Protein AF-A0A179FJU8-F1 (afdb_monomer_lite)

Radius of gyration: 28.32 Å; chains: 1; bounding box: 68×40×80 Å

pLDDT: mean 87.4, std 10.1, range [39.53, 98.56]

Sequence (411 aa):
MISSIITQPQPGDTLTSDTSFNVSVQTTHLAAGNFVNPTTSYYTAPQDLDSNGDIIGHCHVTIQDIGSLQATTPPDPTKFAFFKGIDDAGNGRGLLQAVVQGGLPPGVYRTANKAETAGDFLEWLGTAAAATLIVYSDGSQLPNGAVGFGFAVHRDKQSLVQGSGRLGPSEVFDAEATGAIEGLRAALRLGDTRSAVVVCTDNLAVASCLRGNPADSSQDKFTKFQELATSHGNVQVHWIPGHTNIPGNEEADGLAKAGCLQPEPPEAMPSLAHLRRLARQQSRDAFKAWWSTEAPGPYKTLNLEATTSCPPELALPRATLHSLLAARSRHGDFADYHERFNHDDARLDCSCGRRKAPEHPFYCRKVPPRLRMRLAPSPAEAIHHAVGKGFKAFVEMTSESSFFQRICPRH

Foldseek 3Di:
DKDKDWPPPDPPDDDDAQDKDKTKMAMDLEQAQADDDLLAGPFQDDFDADPVRRTYYWWKKFKDFQQDPPRPDDPDLLDTQDIDIQNHSDPVRRITMDMPHRHHHDGDMDMDIQLVLQVVVVVVLVVPDQLAKEKAKFKHADNVQWIKIWIFIDGPNDTDDIAMATADREDRLLRRLVRQQVSLVVVVVVDDLPHAYEYEYQRSVSLVLLVPVPDPWNNVSSVSSVVSCVVSVRYHYHHHHPPNPPPRNVNRVVRNVVNSVDDYDPPRDHIPSSVVVVVVVVVQVVQQVCCVPPPPPLQVLLPAGRDPDDDPLVPDDPVLSVLLVCLSVVQDLFLVNCVVVVPPPHDQDWPQGDGGGSLCLLVRPLQDPVLHDDCPPHVSNSSSPCSHVVVVSVSSSCVVSVCCNPGGDGD

Secondary structure (DSSP, 8-state):
--EEEEEESPTT----TTS-EEEEEEEESEE------TTTTTTSS---B-TTSPEE--EEEEEEE-S-TT--SPP-TT--SEEEEE-S-TTSSSEEEEEETT---SS-EEEE-HHHHHHHHHHHHHHS-TT-EEEEEEEEE-TT--EEEEEEEEETTEEEEEEEEE-SS--HHHHHHHHHHHHHHHHHHHS-TT--EEEEES-HHHHHHHTT---STTHHHHHHHHHHHHHHS-EEEEE--TTS--HHHHHHHHHHHHHHTSPPPTTPPPPHHHHHHHHHHHHHHHHHHHHHHH--HHHHTTTPPP-SS--GGGGS-HHHHHHHHHHHHS-SS-HHHHHHTT-TT---B-TTSSB--TTHHHH-TTS-GGGPPP--S-HHHHHHHHHTTTHHHHHHHHHHTTIIIIIS---

Organism: Purpureocillium lilacinum (NCBI:txid33203)

InterPro domains:
  IPR002156 Ribonuclease H domain [PF00075] (133-260)
  IPR002156 Ribonuclease H domain [PS50879] (129-261)
  IPR012337 Ribonuclease H-like superfamily [SSF53098] (132-265)
  IPR036397 Ribonuclease H superfamily [G3DSA:3.30.420.10] (126-259)
  IPR053216 Appressorial penetration-associated [PTHR34587] (1-113)

Structure (mmCIF, N/CA/C/O backbone):
data_AF-A0A179FJU8-F1
#
_entry.id   AF-A0A179FJU8-F1
#
loop_
_atom_site.group_PDB
_atom_site.id
_atom_site.type_symbol
_atom_site.label_atom_id
_atom_site.label_alt_id
_atom_site.label_comp_id
_atom_site.label_asym_id
_atom_site.label_entity_id
_atom_site.label_seq_id
_atom_site.pdbx_PDB_ins_code
_atom_site.Cartn_x
_atom_site.Cartn_y
_atom_site.Cartn_z
_atom_site.occupancy
_atom_site.B_iso_or_equiv
_atom_site.auth_seq_id
_atom_site.auth_comp_id
_atom_site.auth_asym_id
_atom_site.auth_atom_id
_atom_site.pdbx_PDB_model_num
ATOM 1 N N . MET A 1 1 ? -5.543 19.114 4.683 1.00 58.84 1 MET A N 1
ATOM 2 C CA . MET A 1 1 ? -6.628 18.132 4.907 1.00 58.84 1 MET A CA 1
ATOM 3 C C . MET A 1 1 ? -7.227 17.816 3.549 1.00 58.84 1 MET A C 1
ATOM 5 O O . MET A 1 1 ? -7.469 18.758 2.803 1.00 58.84 1 MET A O 1
ATOM 9 N N . ILE A 1 2 ? -7.389 16.536 3.208 1.00 74.12 2 ILE A N 1
ATOM 10 C CA . ILE A 1 2 ? -7.935 16.122 1.907 1.00 74.12 2 ILE A CA 1
ATOM 11 C C . ILE A 1 2 ? -9.446 16.355 1.890 1.00 74.12 2 ILE A C 1
ATOM 13 O O . ILE A 1 2 ? -10.126 16.072 2.875 1.00 74.12 2 ILE A O 1
ATOM 17 N N . SER A 1 3 ? -9.963 16.835 0.761 1.00 77.88 3 SER A N 1
ATOM 18 C CA . SER A 1 3 ? -11.394 16.820 0.453 1.00 77.88 3 SER A CA 1
ATOM 19 C C . SER A 1 3 ? -11.625 15.995 -0.807 1.00 77.88 3 SER A C 1
ATOM 21 O O . SER A 1 3 ? -10.788 15.999 -1.714 1.00 77.88 3 SER A O 1
ATOM 23 N N . SER A 1 4 ? -12.737 15.265 -0.865 1.00 85.00 4 SER A N 1
ATOM 24 C CA . SER A 1 4 ? -13.075 14.419 -2.006 1.00 85.00 4 SER A CA 1
ATOM 25 C C . SER A 1 4 ? -14.575 14.348 -2.253 1.00 85.00 4 SER A C 1
ATOM 27 O O . SER A 1 4 ? -15.358 14.361 -1.307 1.00 85.00 4 SER A O 1
ATOM 29 N N . ILE A 1 5 ? -14.961 14.212 -3.521 1.00 87.50 5 ILE A N 1
ATOM 30 C CA . ILE A 1 5 ? -16.343 13.995 -3.952 1.00 87.50 5 ILE A CA 1
ATOM 31 C C . ILE A 1 5 ? -16.386 12.993 -5.106 1.00 87.50 5 ILE A C 1
ATOM 33 O O . ILE A 1 5 ? -15.570 13.061 -6.028 1.00 87.50 5 ILE A O 1
ATOM 37 N N . ILE A 1 6 ? -17.336 12.060 -5.072 1.00 88.88 6 ILE A N 1
ATOM 38 C CA . ILE A 1 6 ? -17.594 11.160 -6.200 1.00 88.88 6 ILE A CA 1
ATOM 39 C C . ILE A 1 6 ? -18.356 11.947 -7.271 1.00 88.88 6 ILE A C 1
ATOM 41 O O . ILE A 1 6 ? -19.427 12.496 -7.021 1.00 88.88 6 ILE A O 1
ATOM 45 N N . THR A 1 7 ? -17.786 12.041 -8.470 1.00 91.25 7 THR A N 1
ATOM 46 C CA . THR A 1 7 ? -18.384 12.750 -9.611 1.00 91.25 7 THR A CA 1
ATOM 47 C C . THR A 1 7 ? -19.093 11.812 -10.581 1.00 91.25 7 THR A C 1
ATOM 49 O O . THR A 1 7 ? -19.904 12.269 -11.385 1.00 91.25 7 THR A O 1
ATOM 52 N N . GLN A 1 8 ? -18.823 10.510 -10.503 1.00 91.56 8 GLN A N 1
ATOM 53 C CA . GLN A 1 8 ? -19.524 9.488 -11.270 1.00 91.56 8 GLN A CA 1
ATOM 54 C C . GLN A 1 8 ? -19.434 8.140 -10.541 1.00 91.56 8 GLN A C 1
ATOM 56 O O . GLN A 1 8 ? -18.341 7.814 -10.081 1.00 91.56 8 GLN A O 1
ATOM 61 N N . PRO A 1 9 ? -20.510 7.338 -10.472 1.00 91.00 9 PRO A N 1
ATOM 62 C CA . PRO A 1 9 ? -21.894 7.723 -10.771 1.00 91.00 9 PRO A CA 1
ATOM 63 C C . PRO A 1 9 ? -22.412 8.813 -9.814 1.00 91.00 9 PRO A C 1
ATOM 65 O O . PRO A 1 9 ? -21.905 8.956 -8.702 1.00 91.00 9 PRO A O 1
ATOM 68 N N . GLN A 1 10 ? -23.390 9.604 -10.258 1.00 88.25 10 GLN A N 1
ATOM 69 C CA . GLN A 1 10 ? -24.097 10.572 -9.418 1.00 88.25 10 GLN A CA 1
ATOM 70 C C . GLN A 1 10 ? -25.205 9.887 -8.599 1.00 88.25 10 GLN A C 1
ATOM 72 O O . GLN A 1 10 ? -25.717 8.835 -8.998 1.00 88.25 10 GLN A O 1
ATOM 77 N N . PRO A 1 11 ? -25.614 10.466 -7.455 1.00 85.69 11 PRO A N 1
ATOM 78 C CA . PRO A 1 11 ? -26.740 9.949 -6.686 1.00 85.69 11 PRO A CA 1
ATOM 79 C C . PRO A 1 11 ? -28.010 9.836 -7.542 1.00 85.69 11 PRO A C 1
ATOM 81 O O . PRO A 1 11 ? -28.455 10.811 -8.142 1.00 85.69 11 PRO A O 1
ATOM 84 N N . GLY A 1 12 ? -28.608 8.643 -7.569 1.00 83.94 12 GLY A N 1
ATOM 85 C CA . GLY A 1 12 ? -29.818 8.356 -8.348 1.00 83.94 12 GLY A CA 1
ATOM 86 C C . GLY A 1 12 ? -29.572 7.896 -9.789 1.00 83.94 12 GLY A C 1
ATOM 87 O O . GLY A 1 12 ? -30.535 7.539 -10.469 1.00 83.94 12 GLY A O 1
ATOM 88 N N . ASP A 1 13 ? -28.318 7.845 -10.248 1.00 90.00 13 ASP A N 1
ATOM 89 C CA . ASP A 1 13 ? -27.992 7.265 -11.550 1.00 90.00 13 ASP A CA 1
ATOM 90 C C . ASP A 1 13 ? -28.412 5.789 -11.613 1.00 90.00 13 ASP A C 1
ATOM 92 O O . ASP A 1 13 ? -28.169 5.001 -10.698 1.00 90.00 13 ASP A O 1
ATOM 96 N N . THR A 1 14 ? -29.020 5.402 -12.734 1.00 91.38 14 THR A N 1
ATOM 97 C CA . THR A 1 14 ? -29.329 4.002 -13.043 1.00 91.38 14 THR A CA 1
ATOM 98 C C . THR A 1 14 ? -28.300 3.476 -14.033 1.00 91.38 14 THR A C 1
ATOM 100 O O . THR A 1 14 ? -28.198 3.974 -15.154 1.00 91.38 14 THR A O 1
ATOM 103 N N . LEU A 1 15 ? -27.539 2.465 -13.621 1.00 92.12 15 LEU A N 1
ATOM 104 C CA . LEU A 1 15 ? -26.525 1.811 -14.446 1.00 92.12 15 LEU A CA 1
ATOM 105 C C . LEU A 1 15 ? -27.031 0.448 -14.927 1.00 92.12 15 LEU A C 1
ATOM 107 O O . LEU A 1 15 ? -27.792 -0.223 -14.230 1.00 92.12 15 LEU A O 1
ATOM 111 N N . THR A 1 16 ? -26.595 0.023 -16.111 1.00 94.31 16 THR A N 1
ATOM 112 C CA . THR A 1 16 ? -26.879 -1.327 -16.613 1.00 94.31 16 THR A CA 1
ATOM 113 C C . THR A 1 16 ? -26.147 -2.356 -15.753 1.00 94.31 16 THR A C 1
ATOM 115 O O . THR A 1 16 ? -24.935 -2.235 -15.558 1.00 94.31 16 THR A O 1
ATOM 118 N N . SER A 1 17 ? -26.861 -3.370 -15.253 1.00 92.75 17 SER A N 1
ATOM 119 C CA . SER A 1 17 ? -26.240 -4.444 -14.469 1.00 92.75 17 SER A CA 1
ATOM 120 C C . SER A 1 17 ? -25.204 -5.210 -15.292 1.00 92.75 17 SER A C 1
ATOM 122 O O . SER A 1 17 ? -25.250 -5.225 -16.527 1.00 92.75 17 SER A O 1
ATOM 124 N N . ASP A 1 18 ? -24.244 -5.816 -14.596 1.00 91.50 18 ASP A N 1
ATOM 125 C CA . ASP A 1 18 ? -23.219 -6.702 -15.166 1.00 91.50 18 ASP A CA 1
ATOM 126 C C . ASP A 1 18 ? -22.413 -6.061 -16.319 1.00 91.50 18 ASP A C 1
ATOM 128 O O . ASP A 1 18 ? -21.838 -6.730 -17.181 1.00 91.50 18 ASP A O 1
ATOM 132 N N . THR A 1 19 ? -22.383 -4.725 -16.346 1.00 93.44 19 THR A N 1
ATOM 133 C CA . THR A 1 19 ? -21.700 -3.914 -17.352 1.00 93.44 19 THR A CA 1
ATOM 134 C C . THR A 1 19 ? -20.656 -3.046 -16.672 1.00 93.44 19 THR A C 1
ATOM 136 O O . THR A 1 19 ? -20.950 -2.343 -15.706 1.00 93.44 19 THR A O 1
ATOM 139 N N . SER A 1 20 ? -19.423 -3.079 -17.180 1.00 93.88 20 SER A N 1
ATOM 140 C CA . SER A 1 20 ? -18.332 -2.279 -16.623 1.00 93.88 20 SER A CA 1
ATOM 141 C C . SER A 1 20 ? -18.661 -0.786 -16.634 1.00 93.88 20 SER A C 1
ATOM 143 O O . SER A 1 20 ? -19.111 -0.254 -17.649 1.00 93.88 20 SER A O 1
ATOM 145 N N . PHE A 1 21 ? -18.353 -0.098 -15.540 1.00 95.44 21 PHE A N 1
ATOM 146 C CA . PHE A 1 21 ? -18.475 1.355 -15.434 1.00 95.44 21 PHE A CA 1
ATOM 147 C C . PHE A 1 21 ? -17.312 1.945 -14.633 1.00 95.44 21 PHE A C 1
ATOM 149 O O . PHE A 1 21 ? -16.561 1.225 -13.968 1.00 95.44 21 PHE A O 1
ATOM 156 N N . ASN A 1 22 ? -17.164 3.267 -14.707 1.00 94.75 22 ASN A N 1
ATOM 157 C CA . ASN A 1 22 ? -16.143 4.000 -13.969 1.00 94.75 22 ASN A CA 1
ATOM 158 C C . ASN A 1 22 ? -16.754 4.674 -12.745 1.00 94.75 22 ASN A C 1
ATOM 160 O O . ASN A 1 22 ? -17.766 5.367 -12.857 1.00 94.75 22 ASN A O 1
ATOM 164 N N . VAL A 1 23 ? -16.071 4.543 -11.612 1.00 94.75 23 VAL A N 1
ATOM 165 C CA . VAL A 1 23 ? -16.220 5.459 -10.487 1.00 94.75 23 VAL A CA 1
ATOM 166 C C . VAL A 1 23 ? -15.173 6.556 -10.628 1.00 94.75 23 VAL A C 1
ATOM 168 O O . VAL A 1 23 ? -13.983 6.257 -10.709 1.00 94.75 23 VAL A O 1
ATOM 171 N N . SER A 1 24 ? -15.606 7.813 -10.667 1.00 94.00 24 SER A N 1
ATOM 172 C CA . SER A 1 24 ? -14.734 8.988 -10.725 1.00 94.00 24 SER A CA 1
ATOM 173 C C . SER A 1 24 ? -14.788 9.742 -9.402 1.00 94.00 24 SER A C 1
ATOM 175 O O . SER A 1 24 ? -15.872 10.024 -8.896 1.00 94.00 24 SER A O 1
ATOM 177 N N . VAL A 1 25 ? -13.626 10.098 -8.860 1.00 92.69 25 VAL A N 1
ATOM 178 C CA . VAL A 1 25 ? -13.488 10.841 -7.602 1.00 92.69 25 VAL A CA 1
ATOM 179 C C . VAL A 1 25 ? -12.661 12.091 -7.861 1.00 92.69 25 VAL A C 1
ATOM 181 O O . VAL A 1 25 ? -11.536 12.000 -8.343 1.00 92.69 25 VAL A O 1
ATOM 184 N N . GLN A 1 26 ? -13.210 13.260 -7.547 1.00 93.50 26 GLN A N 1
ATOM 1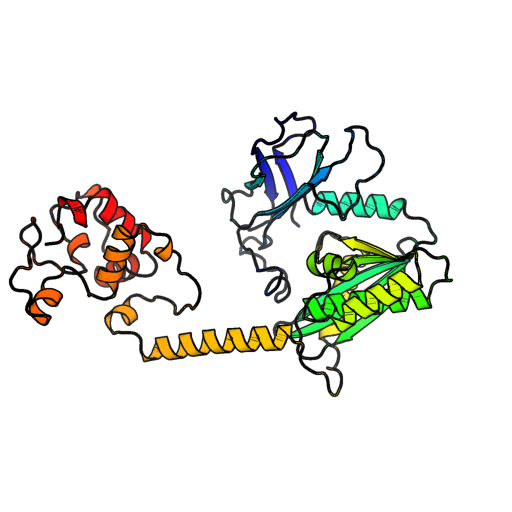85 C CA . GLN A 1 26 ? -12.475 14.519 -7.555 1.00 93.50 26 GLN A CA 1
ATOM 186 C C . GLN A 1 26 ? -11.933 14.789 -6.153 1.00 93.50 26 GLN A C 1
ATOM 188 O O . GLN A 1 26 ? -12.699 14.814 -5.193 1.00 93.50 26 GLN A O 1
ATOM 193 N N . THR A 1 27 ? -10.631 15.032 -6.041 1.00 90.94 27 THR A N 1
ATOM 194 C CA . THR A 1 27 ? -9.945 15.323 -4.778 1.00 90.94 27 THR A CA 1
ATOM 195 C C . THR A 1 27 ? -9.268 16.692 -4.799 1.00 90.94 27 THR A C 1
ATOM 197 O O . THR A 1 27 ? -8.893 17.192 -5.863 1.00 90.94 27 THR A O 1
ATOM 200 N N . THR A 1 28 ? -9.051 17.269 -3.619 1.00 88.75 28 THR A N 1
ATOM 201 C CA . THR A 1 28 ? -8.153 18.409 -3.379 1.00 88.75 28 THR A CA 1
ATOM 202 C C . THR A 1 28 ? -7.198 18.091 -2.226 1.00 88.75 28 THR A C 1
ATOM 204 O O . THR A 1 28 ? -7.522 17.286 -1.350 1.00 88.75 28 THR A O 1
ATOM 207 N N . HIS A 1 29 ? -6.011 18.706 -2.239 1.00 86.81 29 HIS A N 1
ATOM 208 C CA . HIS A 1 29 ? -4.929 18.470 -1.273 1.00 86.81 29 HIS A CA 1
ATOM 209 C C . HIS A 1 29 ? -4.392 17.030 -1.206 1.00 86.81 29 HIS A C 1
ATOM 211 O O . HIS A 1 29 ? -3.943 16.577 -0.150 1.00 86.81 29 HIS A O 1
ATOM 217 N N . LEU A 1 30 ? -4.438 16.318 -2.338 1.00 86.56 30 LEU A N 1
ATOM 218 C CA . LEU A 1 30 ? -3.912 14.964 -2.509 1.00 86.56 30 LEU A CA 1
ATOM 219 C C . LEU A 1 30 ? -2.972 14.914 -3.724 1.00 86.56 30 LEU A C 1
ATOM 221 O O . LEU A 1 30 ? -3.423 15.024 -4.866 1.00 86.56 30 LEU A O 1
ATOM 225 N N . ALA A 1 31 ? -1.688 14.671 -3.480 1.00 87.12 31 ALA A N 1
ATOM 226 C CA . ALA A 1 31 ? -0.706 14.295 -4.489 1.00 87.12 31 ALA A CA 1
ATOM 227 C C . ALA A 1 31 ? -0.802 12.777 -4.757 1.00 87.12 31 ALA A C 1
ATOM 229 O O . ALA A 1 31 ? -0.088 11.955 -4.170 1.00 87.12 31 ALA A O 1
ATOM 230 N N . ALA A 1 32 ? -1.755 12.410 -5.622 1.00 84.19 32 ALA A N 1
ATOM 231 C CA . ALA A 1 32 ? -2.091 11.027 -5.963 1.00 84.19 32 ALA A CA 1
ATOM 232 C C . ALA A 1 32 ? -1.011 10.309 -6.800 1.00 84.19 32 ALA A C 1
ATOM 234 O O . ALA A 1 32 ? -0.094 10.932 -7.335 1.00 84.19 32 ALA A O 1
ATOM 235 N N . GLY A 1 33 ? -1.147 8.989 -6.959 1.00 76.62 33 GLY A N 1
ATOM 236 C CA . GLY A 1 33 ? -0.214 8.150 -7.725 1.00 76.62 33 GLY A CA 1
ATOM 237 C C . GLY A 1 33 ? 0.931 7.565 -6.907 1.00 76.62 33 GLY A C 1
ATOM 238 O O . GLY A 1 33 ? 1.864 6.989 -7.466 1.00 76.62 33 GLY A O 1
ATOM 239 N N . ASN A 1 34 ? 0.856 7.703 -5.584 1.00 72.00 34 ASN A N 1
ATOM 240 C CA . ASN A 1 34 ? 1.829 7.166 -4.648 1.00 72.00 34 ASN A CA 1
ATOM 241 C C . ASN A 1 34 ? 1.172 6.023 -3.871 1.00 72.00 34 ASN A C 1
ATOM 243 O O . ASN A 1 34 ? 0.648 6.190 -2.766 1.00 72.00 34 ASN A O 1
ATOM 247 N N . PHE A 1 35 ? 1.156 4.849 -4.504 1.00 63.03 35 PHE A N 1
ATOM 248 C CA . PHE A 1 35 ? 0.672 3.621 -3.891 1.00 63.03 35 PHE A CA 1
ATOM 249 C C . PHE A 1 35 ? 1.821 2.873 -3.219 1.00 63.03 35 PHE A C 1
ATOM 251 O O . PHE A 1 35 ? 2.758 2.397 -3.864 1.00 63.03 35 PHE A O 1
ATOM 258 N N . VAL A 1 36 ? 1.732 2.758 -1.901 1.00 59.91 36 VAL A N 1
ATOM 259 C CA . VAL A 1 36 ? 2.593 1.892 -1.102 1.00 59.91 36 VAL A CA 1
ATOM 260 C C . VAL A 1 36 ? 1.868 0.574 -0.890 1.00 59.91 36 VAL A C 1
ATOM 262 O O . VAL A 1 36 ? 0.675 0.552 -0.604 1.00 59.91 36 VAL A O 1
ATOM 265 N N . ASN A 1 37 ? 2.577 -0.544 -1.045 1.00 51.25 37 ASN A N 1
ATOM 266 C CA . ASN A 1 37 ? 1.972 -1.855 -0.852 1.00 51.25 37 ASN A CA 1
ATOM 267 C C . ASN A 1 37 ? 1.410 -1.953 0.588 1.00 51.25 37 ASN A C 1
ATOM 269 O O . ASN A 1 37 ? 2.199 -1.861 1.537 1.00 51.25 37 ASN A O 1
ATOM 273 N N . PRO A 1 38 ? 0.089 -2.164 0.768 1.00 50.34 38 PRO A N 1
ATOM 274 C CA . PRO A 1 38 ? -0.567 -2.185 2.079 1.00 50.34 38 PRO A CA 1
ATOM 275 C C . PRO A 1 38 ? -0.008 -3.253 3.016 1.00 50.34 38 PRO A C 1
ATOM 277 O O . PRO A 1 38 ? -0.026 -3.102 4.230 1.00 50.34 38 PRO A O 1
ATOM 280 N N . THR A 1 39 ? 0.553 -4.319 2.451 1.00 41.69 39 THR A N 1
ATOM 281 C CA . THR A 1 39 ? 1.119 -5.446 3.187 1.00 41.69 39 THR A CA 1
ATOM 282 C C . THR A 1 39 ? 2.593 -5.245 3.556 1.00 41.69 39 THR A C 1
ATOM 284 O O . THR A 1 39 ? 3.091 -5.962 4.417 1.00 41.69 39 THR A O 1
ATOM 287 N N . THR A 1 40 ? 3.328 -4.326 2.909 1.00 39.53 40 THR A N 1
ATOM 288 C CA . THR A 1 40 ? 4.791 -4.189 3.116 1.00 39.53 40 THR A CA 1
ATOM 289 C C . THR A 1 40 ? 5.308 -2.777 3.371 1.00 39.53 40 THR A C 1
ATOM 291 O O . THR A 1 40 ? 6.486 -2.629 3.684 1.00 39.53 40 THR A O 1
ATOM 294 N N . SER A 1 41 ? 4.518 -1.733 3.128 1.00 43.62 41 SER A N 1
ATOM 295 C CA . SER A 1 41 ? 5.041 -0.357 3.038 1.00 43.62 41 SER A CA 1
ATOM 296 C C . SER A 1 41 ? 4.075 0.718 3.524 1.00 43.62 41 SER A C 1
ATOM 298 O O . SER A 1 41 ? 4.485 1.861 3.678 1.00 43.62 41 SER A O 1
ATOM 300 N N . TYR A 1 42 ? 2.813 0.374 3.778 1.00 43.50 42 TYR A N 1
ATOM 301 C CA . TYR A 1 42 ? 1.795 1.354 4.166 1.00 43.50 42 TYR A CA 1
ATOM 302 C C . TYR A 1 42 ? 2.043 2.000 5.529 1.00 43.50 42 TYR A C 1
ATOM 304 O O . TYR A 1 42 ? 1.563 3.095 5.775 1.00 43.50 42 TYR A O 1
ATOM 312 N N . TYR A 1 43 ? 2.882 1.388 6.363 1.00 46.34 43 TYR A N 1
ATOM 313 C CA . TYR A 1 43 ? 3.077 1.819 7.742 1.00 46.34 43 TYR A CA 1
ATOM 314 C C . TYR A 1 43 ? 4.526 2.175 8.103 1.00 46.34 43 TYR A C 1
ATOM 316 O O . TYR A 1 43 ? 4.869 2.262 9.277 1.00 46.34 43 TYR A O 1
ATOM 324 N N . THR A 1 44 ? 5.407 2.342 7.114 1.00 46.53 44 THR A N 1
ATOM 325 C CA . THR A 1 44 ? 6.849 2.528 7.361 1.00 46.53 44 THR A CA 1
ATOM 326 C C . THR A 1 44 ? 7.286 3.998 7.433 1.00 46.53 44 THR A C 1
ATOM 328 O O . THR A 1 44 ? 8.471 4.260 7.634 1.00 46.53 44 THR A O 1
ATOM 331 N N . ALA A 1 45 ? 6.381 4.965 7.224 1.00 47.88 45 ALA A N 1
ATOM 332 C CA . ALA A 1 45 ? 6.722 6.389 7.150 1.00 47.88 45 ALA A CA 1
ATOM 333 C C . ALA A 1 45 ? 5.583 7.309 7.647 1.00 47.88 45 ALA A C 1
ATOM 335 O O . ALA A 1 45 ? 4.413 6.961 7.484 1.00 47.88 45 ALA A O 1
ATOM 336 N N . PRO A 1 46 ? 5.906 8.475 8.250 1.00 55.00 46 PRO A N 1
ATOM 337 C CA . PRO A 1 46 ? 4.925 9.521 8.540 1.00 55.00 46 PRO A CA 1
ATOM 338 C C . PRO A 1 46 ? 4.256 10.026 7.253 1.00 55.00 46 PRO A C 1
ATOM 340 O O . PRO A 1 46 ? 4.773 9.829 6.158 1.00 55.00 46 PRO A O 1
ATOM 343 N N . GLN A 1 47 ? 3.110 10.699 7.388 1.00 64.81 47 GLN A N 1
ATOM 344 C CA . GLN A 1 47 ? 2.448 11.344 6.255 1.00 64.81 47 GLN A CA 1
ATOM 345 C C . GLN A 1 47 ? 3.400 12.347 5.593 1.00 64.81 47 GLN A C 1
ATOM 347 O O . GLN A 1 47 ? 3.715 13.387 6.175 1.00 64.81 47 GLN A O 1
ATOM 352 N N . ASP A 1 48 ? 3.813 12.043 4.368 1.00 74.81 48 ASP A N 1
ATOM 353 C CA . ASP A 1 48 ? 4.657 12.926 3.581 1.00 74.81 48 ASP A CA 1
ATOM 354 C C . ASP A 1 48 ? 3.806 13.966 2.847 1.00 74.81 48 ASP A C 1
ATOM 356 O O . ASP A 1 48 ? 2.699 13.691 2.367 1.00 74.81 48 ASP A O 1
ATOM 360 N N . LEU A 1 49 ? 4.339 15.183 2.771 1.00 80.44 49 LEU A N 1
ATOM 361 C CA . LEU A 1 49 ? 3.761 16.277 2.004 1.00 80.44 49 LEU A CA 1
ATOM 362 C C . LEU A 1 49 ? 4.644 16.567 0.796 1.00 80.44 49 LEU A C 1
ATOM 364 O O . LEU A 1 49 ? 5.873 16.491 0.879 1.00 80.44 49 LEU A O 1
ATOM 368 N N . ASP A 1 50 ? 4.024 16.926 -0.321 1.00 80.56 50 ASP A N 1
ATOM 369 C CA . ASP A 1 50 ? 4.757 17.452 -1.464 1.00 80.56 50 ASP A CA 1
ATOM 370 C C . ASP A 1 50 ? 5.218 18.905 -1.215 1.00 80.56 50 ASP A C 1
ATOM 372 O O . ASP A 1 50 ? 4.975 19.507 -0.163 1.00 80.56 50 ASP A O 1
ATOM 376 N N . SER A 1 51 ? 5.885 19.508 -2.202 1.00 82.81 51 SER A N 1
ATOM 377 C CA . SER A 1 51 ? 6.352 20.898 -2.110 1.00 82.81 51 SER A CA 1
ATOM 378 C C . SER A 1 51 ? 5.232 21.936 -1.961 1.00 82.81 51 SER A C 1
ATOM 380 O O . SER A 1 51 ? 5.517 23.078 -1.606 1.00 82.81 51 SER A O 1
ATOM 382 N N . ASN A 1 52 ? 3.984 21.569 -2.253 1.00 82.81 52 ASN A N 1
ATOM 383 C CA . ASN A 1 52 ? 2.808 22.428 -2.137 1.00 82.81 52 ASN A CA 1
ATOM 384 C C . ASN A 1 52 ? 2.084 22.242 -0.793 1.00 82.81 52 ASN A C 1
ATOM 386 O O . ASN A 1 52 ? 1.114 22.948 -0.521 1.00 82.81 52 ASN A O 1
ATOM 390 N N . GLY A 1 53 ? 2.561 21.326 0.059 1.00 79.88 53 GLY A N 1
ATOM 391 C CA . GLY A 1 53 ? 1.894 20.955 1.304 1.00 79.88 53 GLY A CA 1
ATOM 392 C C . GLY A 1 53 ? 0.724 19.988 1.101 1.00 79.88 53 GLY A C 1
ATOM 393 O O . GLY A 1 53 ? -0.058 19.789 2.034 1.00 79.88 53 GLY A O 1
ATOM 394 N N . ASP A 1 54 ? 0.592 19.394 -0.089 1.00 82.50 54 ASP A N 1
ATOM 395 C CA . ASP A 1 54 ? -0.441 18.407 -0.384 1.00 82.50 54 ASP A CA 1
ATOM 396 C C . ASP A 1 54 ? -0.014 17.025 0.111 1.00 82.50 54 ASP A C 1
ATOM 398 O O . ASP A 1 54 ? 1.159 16.655 0.064 1.00 82.50 54 ASP A O 1
ATOM 402 N N . ILE A 1 55 ? -0.983 16.245 0.591 1.00 80.19 55 ILE A N 1
ATOM 403 C CA . ILE A 1 55 ? -0.723 14.921 1.160 1.00 80.19 55 ILE A CA 1
ATOM 404 C C . ILE A 1 55 ? -0.344 13.960 0.037 1.00 80.19 55 ILE A C 1
ATOM 406 O O . ILE A 1 55 ? -1.109 13.784 -0.910 1.00 80.19 55 ILE A O 1
ATOM 410 N N . ILE A 1 56 ? 0.810 13.307 0.150 1.00 82.25 56 ILE A N 1
ATOM 411 C CA . ILE A 1 56 ? 1.241 12.265 -0.783 1.00 82.25 56 ILE A CA 1
ATOM 412 C C . ILE A 1 56 ? 0.478 10.978 -0.463 1.00 82.25 56 ILE A C 1
ATOM 414 O O . ILE A 1 56 ? 0.532 10.481 0.660 1.00 82.25 56 ILE A O 1
ATOM 418 N N . GLY A 1 57 ? -0.243 10.416 -1.438 1.00 81.25 57 GLY A N 1
ATOM 419 C CA . GLY A 1 57 ? -0.996 9.187 -1.191 1.00 81.25 57 GLY A CA 1
ATOM 420 C C . GLY A 1 57 ? -1.817 8.668 -2.366 1.00 81.25 57 GLY A C 1
ATOM 421 O O . GLY A 1 57 ? -1.468 8.845 -3.533 1.00 81.25 57 GLY A O 1
ATOM 422 N N . HIS A 1 58 ? -2.915 7.992 -2.033 1.00 82.06 58 HIS A N 1
ATOM 423 C CA . HIS A 1 58 ? -3.860 7.386 -2.970 1.00 82.06 58 HIS A CA 1
ATOM 424 C C . HIS A 1 58 ? -5.289 7.416 -2.399 1.00 82.06 58 HIS A C 1
ATOM 426 O O . HIS A 1 58 ? -5.500 7.650 -1.206 1.00 82.06 58 HIS A O 1
ATOM 432 N N . CYS A 1 59 ? -6.285 7.192 -3.259 1.00 83.06 59 CYS A N 1
ATOM 433 C CA . CYS A 1 59 ? -7.705 7.195 -2.896 1.00 83.06 59 CYS A CA 1
ATOM 434 C C . CYS A 1 59 ? -8.264 5.768 -2.895 1.00 83.06 59 CYS A C 1
ATOM 436 O O . CYS A 1 59 ? -7.886 4.963 -3.740 1.00 83.06 59 CYS A O 1
ATOM 438 N N . HIS A 1 60 ? -9.180 5.459 -1.975 1.00 84.88 60 HIS A N 1
ATOM 439 C CA . HIS A 1 60 ? -9.936 4.205 -1.970 1.00 84.88 60 HIS A CA 1
ATOM 440 C C . HIS A 1 60 ? -11.404 4.474 -2.300 1.00 84.88 60 HIS A C 1
ATOM 442 O O . HIS A 1 60 ? -11.985 5.434 -1.794 1.00 84.88 60 HIS A O 1
ATOM 448 N N . VAL A 1 61 ? -11.992 3.585 -3.096 1.00 86.38 61 VAL A N 1
ATOM 449 C CA . VAL A 1 61 ? -13.417 3.562 -3.436 1.00 86.38 61 VAL A CA 1
ATOM 450 C C . VAL A 1 61 ? -14.024 2.263 -2.928 1.00 86.38 61 VAL A C 1
ATOM 452 O O . VAL A 1 61 ? -13.488 1.181 -3.188 1.00 86.38 61 VAL A O 1
ATOM 455 N N . THR A 1 62 ? -15.164 2.369 -2.247 1.00 87.69 62 THR A N 1
ATOM 456 C CA . THR A 1 62 ? -15.975 1.223 -1.826 1.00 87.69 62 THR A CA 1
ATOM 457 C C . THR A 1 62 ? -17.371 1.305 -2.439 1.00 87.69 62 THR A C 1
ATOM 459 O O . THR A 1 62 ? -17.907 2.396 -2.626 1.00 87.69 62 THR A O 1
ATOM 462 N N . ILE A 1 63 ? -17.958 0.152 -2.776 1.00 89.81 63 ILE A N 1
ATOM 463 C CA . ILE A 1 63 ? -19.361 0.033 -3.190 1.00 89.81 63 ILE A CA 1
ATOM 464 C C . ILE A 1 63 ? -20.035 -1.052 -2.360 1.00 89.81 63 ILE A C 1
ATOM 466 O O . ILE A 1 63 ? -19.496 -2.153 -2.214 1.00 89.81 63 ILE A O 1
ATOM 470 N N . GLN A 1 64 ? -21.219 -0.755 -1.831 1.00 90.19 64 GLN A N 1
ATOM 471 C CA . GLN A 1 64 ? -22.000 -1.668 -0.998 1.00 90.19 64 GLN A CA 1
ATOM 472 C C . GLN A 1 64 ? -23.457 -1.687 -1.440 1.00 90.19 64 GLN A C 1
ATOM 474 O O . GLN A 1 64 ? -24.000 -0.651 -1.811 1.00 90.19 64 GLN A O 1
ATOM 479 N N . ASP A 1 65 ? -24.081 -2.860 -1.387 1.00 88.50 65 ASP A N 1
ATOM 480 C CA . ASP A 1 65 ? -25.522 -3.003 -1.589 1.00 88.50 65 ASP A CA 1
ATOM 481 C C . ASP A 1 65 ? -26.260 -2.456 -0.359 1.00 88.50 65 ASP A C 1
ATOM 483 O O . ASP A 1 65 ? -25.933 -2.809 0.777 1.00 88.50 65 ASP A O 1
ATOM 487 N N . ILE A 1 66 ? -27.225 -1.572 -0.593 1.00 88.06 66 ILE A N 1
ATOM 488 C CA . ILE A 1 66 ? -28.073 -0.962 0.436 1.00 88.06 66 ILE A CA 1
ATOM 489 C C . ILE A 1 66 ? -29.529 -1.425 0.340 1.00 88.06 66 ILE A C 1
ATOM 491 O O . ILE A 1 66 ? -30.356 -1.025 1.157 1.00 88.06 66 ILE A O 1
ATOM 495 N N . GLY A 1 67 ? -29.870 -2.251 -0.653 1.00 85.44 67 GLY A N 1
ATOM 496 C CA . GLY A 1 67 ? -31.208 -2.786 -0.910 1.00 85.44 67 GLY A CA 1
ATOM 497 C C . GLY A 1 67 ? -32.234 -1.758 -1.405 1.00 85.44 67 GLY A C 1
ATOM 498 O O . GLY A 1 67 ? -33.040 -2.073 -2.276 1.00 85.44 67 GLY A O 1
ATOM 499 N N . SER A 1 68 ? -32.218 -0.526 -0.884 1.00 83.94 68 SER A N 1
ATOM 500 C CA . SER A 1 68 ? -33.143 0.556 -1.240 1.00 83.94 68 SER A CA 1
ATOM 501 C C . SER A 1 68 ? -32.494 1.938 -1.103 1.00 83.94 68 SER A C 1
ATOM 503 O O . SER A 1 68 ? -31.702 2.168 -0.195 1.00 83.94 68 SER A O 1
ATOM 505 N N . LEU A 1 69 ? -32.885 2.896 -1.956 1.00 80.56 69 LEU A N 1
ATOM 506 C CA . LEU A 1 69 ? -32.463 4.304 -1.842 1.00 80.56 69 LEU A CA 1
ATOM 507 C C . LEU A 1 69 ? -33.061 4.993 -0.607 1.00 80.56 69 LEU A C 1
ATOM 509 O O . LEU A 1 69 ? -32.591 6.050 -0.200 1.00 80.56 69 LEU A O 1
ATOM 513 N N . GLN A 1 70 ? -34.106 4.404 -0.022 1.00 81.00 70 GLN A N 1
ATOM 514 C CA . GLN A 1 70 ? -34.727 4.855 1.222 1.00 81.00 70 GLN A CA 1
ATOM 515 C C . GLN A 1 70 ? -34.273 4.013 2.423 1.00 81.00 70 GLN A C 1
ATOM 517 O O . GLN A 1 70 ? -34.924 4.043 3.468 1.00 81.00 70 GLN A O 1
ATOM 522 N N . ALA A 1 71 ? -33.200 3.223 2.285 1.00 79.44 71 ALA A N 1
ATOM 523 C CA . ALA A 1 71 ? -32.666 2.442 3.390 1.00 79.44 71 ALA A CA 1
ATOM 524 C C . ALA A 1 71 ? -32.233 3.370 4.533 1.00 79.44 71 ALA A C 1
ATOM 526 O O . ALA A 1 71 ? -31.383 4.238 4.367 1.00 79.44 71 ALA A O 1
ATOM 527 N N . THR A 1 72 ? -32.824 3.166 5.707 1.00 69.81 72 THR A N 1
ATOM 528 C CA . THR A 1 72 ? -32.468 3.870 6.949 1.00 69.81 72 THR A CA 1
ATOM 529 C C . THR A 1 72 ? -31.579 3.028 7.859 1.00 69.81 72 THR A C 1
ATOM 531 O O . THR A 1 72 ? -31.162 3.479 8.920 1.00 69.81 72 T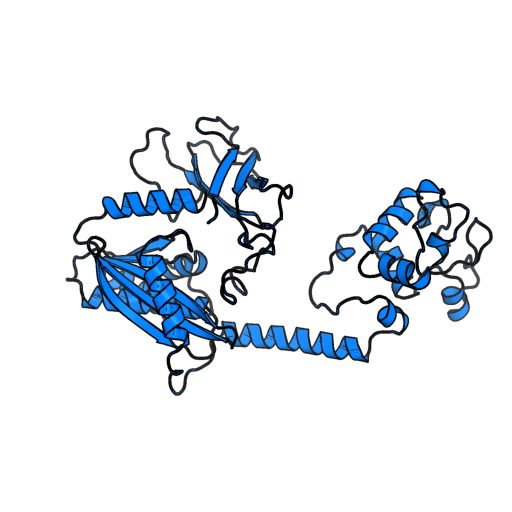HR A O 1
ATOM 534 N N . THR A 1 73 ? -31.303 1.783 7.463 1.00 68.44 73 THR A N 1
ATOM 535 C CA . THR A 1 73 ? -30.390 0.885 8.171 1.00 68.44 73 THR A CA 1
ATOM 536 C C . THR A 1 73 ? -29.040 0.912 7.457 1.00 68.44 73 THR A C 1
ATOM 538 O O . THR A 1 73 ? -29.005 0.605 6.262 1.00 68.44 73 THR A O 1
ATOM 541 N N . PRO A 1 74 ? -27.939 1.267 8.143 1.00 63.75 74 PRO A N 1
ATOM 542 C CA . PRO A 1 74 ? -26.608 1.244 7.547 1.00 63.75 74 PRO A CA 1
ATOM 543 C C . PRO A 1 74 ? -26.257 -0.159 7.023 1.00 63.75 74 PRO A C 1
ATOM 545 O O . PRO A 1 74 ? -26.553 -1.148 7.703 1.00 63.75 74 PRO A O 1
ATOM 548 N N . PRO A 1 75 ? -25.630 -0.284 5.841 1.00 71.38 75 PRO A N 1
ATOM 549 C CA . PRO A 1 75 ? -25.189 -1.577 5.340 1.00 71.38 75 PRO A CA 1
ATOM 550 C C . PRO A 1 75 ? -24.016 -2.105 6.170 1.00 71.38 75 PRO A C 1
ATOM 552 O O . PRO A 1 75 ? -23.253 -1.345 6.766 1.00 71.38 75 PRO A O 1
ATOM 555 N N . ASP A 1 76 ? -23.864 -3.428 6.174 1.00 69.88 76 ASP A N 1
ATOM 556 C CA . ASP A 1 76 ? -22.788 -4.124 6.878 1.00 69.88 76 ASP A CA 1
ATOM 557 C C . ASP A 1 76 ? -21.415 -3.577 6.430 1.00 69.88 76 ASP A C 1
ATOM 559 O O . ASP A 1 76 ? -21.037 -3.775 5.270 1.00 69.88 76 ASP A O 1
ATOM 563 N N . PRO A 1 77 ? -20.636 -2.919 7.313 1.00 57.75 77 PRO A N 1
ATOM 564 C CA . PRO A 1 77 ? -19.368 -2.277 6.955 1.00 57.75 77 PRO A CA 1
ATOM 565 C C . PRO A 1 77 ? -18.270 -3.280 6.559 1.00 57.75 77 PRO A C 1
ATOM 567 O O . PRO A 1 77 ? -17.153 -2.886 6.232 1.00 57.75 77 PRO A O 1
ATOM 570 N N . THR A 1 78 ? -18.560 -4.583 6.604 1.00 57.12 78 THR A N 1
ATOM 571 C CA . THR A 1 78 ? -17.638 -5.666 6.254 1.00 57.12 78 THR A CA 1
ATOM 572 C C . THR A 1 78 ? -17.917 -6.286 4.882 1.00 57.12 78 THR A C 1
ATOM 574 O O . THR A 1 78 ? -17.074 -7.023 4.369 1.00 57.12 78 THR A O 1
ATOM 577 N N . LYS A 1 79 ? -19.069 -5.984 4.263 1.00 72.69 79 LYS A N 1
ATOM 578 C CA . LYS A 1 79 ? -19.475 -6.531 2.961 1.00 72.69 79 LYS A CA 1
ATOM 579 C C . LYS A 1 79 ? -19.407 -5.465 1.878 1.00 72.69 79 LYS A C 1
ATOM 581 O O . LYS A 1 79 ? -20.156 -4.490 1.903 1.00 72.69 79 LYS A O 1
ATOM 586 N N . PHE A 1 80 ? -18.541 -5.693 0.896 1.00 82.94 80 PHE A N 1
ATOM 587 C CA . PHE A 1 80 ? -18.377 -4.827 -0.266 1.00 82.94 80 PHE A CA 1
ATOM 588 C C . PHE A 1 80 ? -18.752 -5.582 -1.537 1.00 82.94 80 PHE A C 1
ATOM 590 O O . PHE A 1 80 ? -18.294 -6.701 -1.755 1.00 82.94 80 PHE A O 1
ATOM 597 N N . ALA A 1 81 ? -19.553 -4.946 -2.387 1.00 88.50 81 ALA A N 1
ATOM 598 C CA . ALA A 1 81 ? -19.745 -5.381 -3.765 1.00 88.50 81 ALA A CA 1
ATOM 599 C C . ALA A 1 81 ? -18.511 -5.031 -4.619 1.00 88.50 81 ALA A C 1
ATOM 601 O O . ALA A 1 81 ? -18.195 -5.727 -5.580 1.00 88.50 81 ALA A O 1
ATOM 602 N N . PHE A 1 82 ? -17.782 -3.974 -4.238 1.00 89.06 82 PHE A N 1
ATOM 603 C CA . PHE A 1 82 ? -16.521 -3.571 -4.856 1.00 89.06 82 PHE A CA 1
ATOM 604 C C . PHE A 1 82 ? -15.639 -2.795 -3.868 1.00 89.06 82 PHE A C 1
ATOM 606 O O . PHE A 1 82 ? -16.134 -1.990 -3.080 1.00 89.06 82 PHE A O 1
ATOM 613 N N . PHE A 1 83 ? -14.325 -3.006 -3.940 1.00 83.62 83 PHE A N 1
ATOM 614 C CA . PHE A 1 83 ? -13.311 -2.232 -3.224 1.00 83.62 83 PHE A CA 1
ATOM 615 C C . PHE A 1 83 ? -12.090 -2.070 -4.129 1.00 83.62 83 PHE A C 1
ATOM 617 O O . PHE A 1 83 ? -11.586 -3.062 -4.662 1.00 83.62 83 PHE A O 1
ATOM 624 N 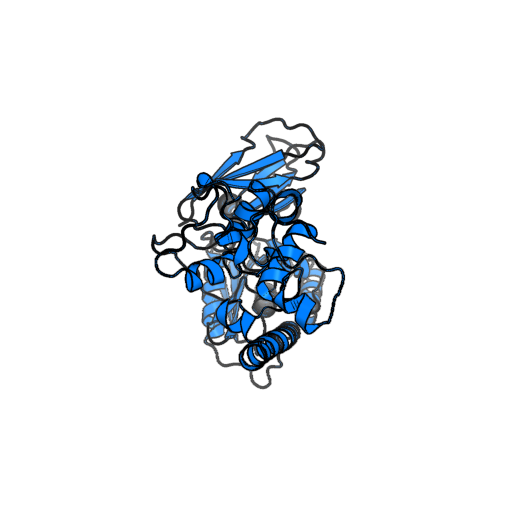N . LYS A 1 84 ? -11.597 -0.840 -4.298 1.00 82.50 84 LYS A N 1
ATOM 625 C CA . LYS A 1 84 ? -10.383 -0.584 -5.081 1.00 82.50 84 LYS A CA 1
ATOM 626 C C . LYS A 1 84 ? -9.626 0.648 -4.596 1.00 82.50 84 LYS A C 1
ATOM 628 O O . LYS A 1 84 ? -10.223 1.703 -4.385 1.00 82.50 84 LYS A O 1
ATOM 633 N N . GLY A 1 85 ? -8.306 0.507 -4.486 1.00 82.81 85 GLY A N 1
ATOM 634 C CA . GLY A 1 85 ? -7.379 1.634 -4.447 1.00 82.81 85 GLY A CA 1
ATOM 635 C C . GLY A 1 85 ? -7.105 2.174 -5.850 1.00 82.81 85 GLY A C 1
ATOM 636 O O . GLY A 1 85 ? -6.997 1.407 -6.810 1.00 82.81 85 GLY A O 1
ATOM 637 N N . ILE A 1 86 ? -7.084 3.499 -5.982 1.00 85.50 86 ILE A N 1
ATOM 638 C CA . ILE A 1 86 ? -6.697 4.193 -7.209 1.00 85.50 86 ILE A CA 1
ATOM 639 C C . ILE A 1 86 ? -5.234 4.594 -7.064 1.00 85.50 86 ILE A C 1
ATOM 641 O O . ILE A 1 86 ? -4.903 5.542 -6.350 1.00 85.50 86 ILE A O 1
ATOM 645 N N . ASP A 1 87 ? -4.384 3.835 -7.746 1.00 81.25 87 ASP A N 1
ATOM 646 C CA . ASP A 1 87 ? -2.942 3.794 -7.493 1.00 81.25 87 ASP A CA 1
ATOM 647 C C . ASP A 1 87 ? -2.143 4.698 -8.446 1.00 81.25 87 ASP A C 1
ATOM 649 O O . ASP A 1 87 ? -0.924 4.811 -8.330 1.00 81.25 87 ASP A O 1
ATOM 653 N N . ASP A 1 88 ? -2.822 5.341 -9.398 1.00 83.50 88 ASP A N 1
ATOM 654 C CA . ASP A 1 88 ? -2.245 6.277 -10.358 1.00 83.50 88 ASP A CA 1
ATOM 655 C C . ASP A 1 88 ? -2.549 7.744 -10.002 1.00 83.50 88 ASP A C 1
ATOM 657 O O . ASP A 1 88 ? -3.339 8.059 -9.111 1.00 83.50 88 ASP A O 1
ATOM 661 N N . ALA A 1 89 ? -1.863 8.665 -10.682 1.00 85.44 89 ALA A N 1
ATOM 662 C CA . ALA A 1 89 ? -2.021 10.105 -10.473 1.00 85.44 89 ALA A CA 1
ATOM 663 C C . ALA A 1 89 ? -3.305 10.676 -11.114 1.00 85.44 89 ALA A C 1
ATOM 665 O O . ALA A 1 89 ? -3.494 11.898 -11.156 1.00 85.44 89 ALA A O 1
ATOM 666 N N . GLY A 1 90 ? -4.164 9.817 -11.669 1.00 89.44 90 GLY A N 1
ATOM 667 C CA . GLY A 1 90 ? -5.328 10.188 -12.453 1.00 89.44 90 GLY A CA 1
ATOM 668 C C . GLY A 1 90 ? -4.974 11.147 -13.583 1.00 89.44 90 GLY A C 1
ATOM 669 O O . GLY A 1 90 ? -4.017 10.949 -14.333 1.00 89.44 90 GLY A O 1
ATOM 670 N N . ASN A 1 91 ? -5.734 12.236 -13.692 1.00 89.81 91 ASN A N 1
ATOM 671 C CA . ASN A 1 91 ? -5.479 13.283 -14.684 1.00 89.81 91 ASN A CA 1
ATOM 672 C C . ASN A 1 91 ? -4.435 14.336 -14.250 1.00 89.81 91 ASN A C 1
ATOM 674 O O . ASN A 1 91 ? -4.276 15.347 -14.939 1.00 89.81 91 ASN A O 1
ATOM 678 N N . GLY A 1 92 ? -3.785 14.168 -13.092 1.00 84.56 92 GLY A N 1
ATOM 679 C CA . GLY A 1 92 ? -2.855 15.153 -12.524 1.00 84.56 92 GLY A CA 1
ATOM 680 C C . GLY A 1 92 ? -3.509 16.456 -12.039 1.00 84.56 92 GLY A C 1
ATOM 681 O O . GLY A 1 92 ? -2.811 17.421 -11.747 1.00 84.56 92 GLY A O 1
ATOM 682 N N . ARG A 1 93 ? -4.845 16.512 -11.974 1.00 87.50 93 ARG A N 1
ATOM 683 C CA . ARG A 1 93 ? -5.656 17.641 -11.472 1.00 87.50 93 ARG A CA 1
ATOM 684 C C . ARG A 1 93 ? -6.682 17.173 -10.430 1.00 87.50 93 ARG A C 1
ATOM 686 O O . ARG A 1 93 ? -7.769 17.737 -10.313 1.00 87.50 93 ARG A O 1
ATOM 693 N N . GLY A 1 94 ? -6.350 16.098 -9.715 1.00 87.19 94 GLY A N 1
ATOM 694 C CA . GLY A 1 94 ? -7.164 15.527 -8.641 1.00 87.19 94 GLY A CA 1
ATOM 695 C C . GLY A 1 94 ? -8.351 14.670 -9.090 1.00 87.19 94 GLY A C 1
ATOM 696 O O . GLY A 1 94 ? -9.088 14.207 -8.229 1.00 87.19 94 GLY A O 1
ATOM 697 N N . LEU A 1 95 ? -8.566 14.436 -10.391 1.00 93.62 95 LEU A N 1
ATOM 698 C CA . LEU A 1 95 ? -9.586 13.482 -10.838 1.00 93.62 95 LEU A CA 1
ATOM 699 C C . LEU A 1 95 ? -8.975 12.084 -10.936 1.00 93.62 95 LEU A C 1
ATOM 701 O O . LEU A 1 95 ? -8.087 11.850 -11.758 1.00 93.62 95 LEU A O 1
ATOM 705 N N . LEU A 1 96 ? -9.498 11.173 -10.125 1.00 93.56 96 LEU A N 1
ATOM 706 C CA . LEU A 1 96 ? -9.093 9.778 -9.998 1.00 93.56 96 LEU A CA 1
ATOM 707 C C . LEU A 1 96 ? -10.210 8.863 -10.509 1.00 93.56 96 LEU A C 1
ATOM 709 O O . LEU A 1 96 ? -11.388 9.205 -10.380 1.00 93.56 96 LEU A O 1
ATOM 713 N N . GLN A 1 97 ? -9.862 7.707 -11.083 1.00 93.12 97 GLN A N 1
ATOM 714 C CA . GLN A 1 97 ? -10.848 6.751 -11.598 1.00 93.12 97 GLN A CA 1
ATOM 715 C C . GLN A 1 97 ? -10.580 5.307 -11.171 1.00 93.12 97 GLN A C 1
ATOM 717 O O . GLN A 1 97 ? -9.457 4.816 -11.226 1.00 93.12 97 GLN A O 1
ATOM 722 N N . ALA A 1 98 ? -11.652 4.601 -10.815 1.00 92.12 98 ALA A N 1
ATOM 723 C CA . ALA A 1 98 ? -11.664 3.162 -10.591 1.00 92.12 98 ALA A CA 1
ATOM 724 C C . ALA A 1 98 ? -12.653 2.497 -11.556 1.00 92.12 98 ALA A C 1
ATOM 726 O O . ALA A 1 98 ? -13.833 2.834 -11.579 1.00 92.12 98 ALA A O 1
ATOM 727 N N . VAL A 1 99 ? -12.182 1.523 -12.336 1.00 93.12 99 VAL A N 1
ATOM 728 C CA . VAL A 1 99 ? -13.050 0.711 -13.202 1.00 93.12 99 VAL A CA 1
ATOM 729 C C . VAL A 1 99 ? -13.639 -0.446 -12.394 1.00 93.12 99 VAL A C 1
ATOM 731 O O . VAL A 1 99 ? -12.883 -1.273 -11.873 1.00 93.12 99 VAL A O 1
ATOM 734 N N . VAL A 1 100 ? -14.969 -0.530 -12.334 1.00 91.38 100 VAL A N 1
ATOM 735 C CA . VAL A 1 100 ? -15.714 -1.682 -11.803 1.00 91.38 100 VAL A CA 1
ATOM 736 C C . VAL A 1 100 ? -15.879 -2.685 -12.938 1.00 91.38 100 VAL A C 1
ATOM 738 O O . VAL A 1 100 ? -16.840 -2.647 -13.704 1.00 91.38 100 VAL A O 1
ATOM 741 N N . GLN A 1 101 ? -14.866 -3.527 -13.125 1.00 89.94 101 GLN A N 1
ATOM 742 C CA . GLN A 1 101 ? -14.815 -4.450 -14.254 1.00 89.94 101 GLN A CA 1
ATOM 743 C C . GLN A 1 101 ? -15.876 -5.548 -14.115 1.00 89.94 101 GLN A C 1
ATOM 745 O O . GLN A 1 101 ? -15.925 -6.234 -13.102 1.00 89.94 101 GLN A O 1
ATOM 750 N N . GLY A 1 102 ? -16.698 -5.724 -15.152 1.00 85.75 102 GLY A N 1
ATOM 751 C CA . GLY A 1 102 ? -17.826 -6.660 -15.136 1.00 85.75 102 GLY A CA 1
ATOM 752 C C . GLY A 1 102 ? -19.086 -6.106 -14.469 1.00 85.75 102 GLY A C 1
ATOM 753 O O . GLY A 1 102 ? -20.095 -6.796 -14.458 1.00 85.75 102 GLY A O 1
ATOM 754 N N . GLY A 1 103 ? -19.056 -4.866 -13.969 1.00 92.25 103 GLY A N 1
ATOM 755 C CA . GLY A 1 103 ? -20.210 -4.221 -13.348 1.00 92.25 103 GLY A CA 1
ATOM 756 C C . GLY A 1 103 ? -20.622 -4.846 -12.018 1.00 92.25 103 GLY A C 1
ATOM 757 O O . GLY A 1 103 ? -19.825 -5.495 -11.342 1.00 92.25 103 GLY A O 1
ATOM 758 N N . LEU A 1 104 ? -21.873 -4.601 -11.634 1.00 91.44 104 LEU A N 1
ATOM 759 C CA . LEU A 1 104 ? -22.498 -5.137 -10.427 1.00 91.44 104 LEU A CA 1
ATOM 760 C C . LEU A 1 104 ? -23.826 -5.815 -10.799 1.00 91.44 104 LEU A C 1
ATOM 762 O O . LEU A 1 104 ? -24.457 -5.381 -11.771 1.00 91.44 104 LEU A O 1
ATOM 766 N N . PRO A 1 105 ? -24.273 -6.830 -10.037 1.00 92.31 105 PRO A N 1
ATOM 767 C CA . PRO A 1 105 ? -25.604 -7.408 -10.201 1.00 92.31 105 PRO A CA 1
ATOM 768 C C . PRO A 1 105 ? -26.723 -6.357 -10.061 1.00 92.31 105 PRO A C 1
ATOM 770 O O . PRO A 1 105 ? -26.482 -5.253 -9.574 1.00 92.31 105 PRO A O 1
ATOM 773 N N . PRO A 1 106 ? -27.970 -6.668 -10.457 1.00 91.31 106 PRO A N 1
ATOM 774 C CA . PRO A 1 106 ? -29.104 -5.786 -10.195 1.00 91.31 106 PRO A CA 1
ATOM 775 C C . PRO A 1 106 ? -29.278 -5.523 -8.692 1.00 91.31 106 PRO A C 1
ATOM 777 O O . PRO A 1 106 ? -29.418 -6.460 -7.908 1.00 91.31 106 PRO A O 1
ATOM 780 N N . GLY A 1 107 ? -29.311 -4.250 -8.301 1.00 90.69 107 GLY A N 1
ATOM 781 C CA . GLY A 1 107 ? -29.434 -3.843 -6.904 1.00 90.69 107 GLY A CA 1
ATOM 782 C C . GLY A 1 107 ? -29.370 -2.329 -6.732 1.00 90.69 107 GLY A C 1
ATOM 783 O O . GLY A 1 107 ? -29.193 -1.587 -7.701 1.00 90.69 107 GLY A O 1
ATOM 784 N N . VAL A 1 108 ? -29.517 -1.870 -5.489 1.00 88.62 108 VAL A N 1
ATOM 785 C CA . VAL A 1 108 ? -29.301 -0.467 -5.125 1.00 88.62 108 VAL A CA 1
ATOM 786 C C . VAL A 1 108 ? -28.005 -0.387 -4.348 1.00 88.62 108 VAL A C 1
ATOM 788 O O . VAL A 1 108 ? -27.876 -0.999 -3.294 1.00 88.62 108 VAL A O 1
ATOM 791 N N . TYR A 1 109 ? -27.054 0.390 -4.851 1.00 89.25 109 TYR A N 1
ATOM 792 C CA . TYR A 1 109 ? -25.719 0.464 -4.278 1.00 89.25 109 TYR A CA 1
ATOM 793 C C . TYR A 1 109 ? -25.401 1.871 -3.787 1.00 89.25 109 TYR A C 1
ATOM 795 O O . TYR A 1 109 ? -25.781 2.858 -4.416 1.00 89.25 109 TYR A O 1
ATOM 803 N N . ARG A 1 110 ? -24.637 1.957 -2.698 1.00 84.62 110 ARG A N 1
ATOM 804 C CA . ARG A 1 110 ? -23.934 3.180 -2.308 1.00 84.62 110 ARG A CA 1
ATOM 805 C C . ARG A 1 110 ? -22.471 3.079 -2.701 1.00 84.62 110 ARG A C 1
ATOM 807 O O . ARG A 1 110 ? -21.863 2.025 -2.526 1.00 84.62 110 ARG A O 1
ATOM 814 N N . THR A 1 111 ? -21.916 4.181 -3.184 1.00 82.00 111 THR A N 1
ATOM 815 C CA . THR A 1 111 ? -20.477 4.339 -3.418 1.00 82.00 111 THR A CA 1
ATOM 816 C C . THR A 1 111 ? -19.961 5.355 -2.412 1.00 82.00 111 THR A C 1
ATOM 818 O O . THR A 1 111 ? -20.608 6.386 -2.246 1.00 82.00 111 THR A O 1
ATOM 821 N N . ALA A 1 112 ? -18.845 5.071 -1.743 1.00 76.88 112 ALA A N 1
ATOM 822 C CA . ALA A 1 112 ? -18.292 5.964 -0.730 1.00 76.88 112 ALA A CA 1
ATOM 823 C C . ALA A 1 112 ? -16.768 6.109 -0.839 1.00 76.88 112 ALA A C 1
ATOM 825 O O . ALA A 1 112 ? -16.049 5.183 -1.234 1.00 76.88 112 ALA A O 1
ATOM 826 N N . ASN A 1 113 ? -16.280 7.288 -0.453 1.00 75.00 113 ASN A N 1
ATOM 827 C CA . ASN A 1 113 ? -14.867 7.569 -0.201 1.00 75.00 113 ASN A CA 1
ATOM 828 C C . ASN A 1 113 ? -14.535 7.496 1.311 1.00 75.00 113 ASN A C 1
ATOM 830 O O . ASN A 1 113 ? -15.419 7.316 2.154 1.00 75.00 113 ASN A O 1
ATOM 834 N N . LYS A 1 114 ? -13.248 7.625 1.681 1.00 70.12 114 LYS A N 1
ATOM 835 C CA . LYS A 1 114 ? -12.798 7.543 3.090 1.00 70.12 114 LYS A CA 1
ATOM 836 C C . LYS A 1 114 ? -13.488 8.571 4.004 1.00 70.12 114 LYS A C 1
ATOM 838 O O . LYS A 1 114 ? -13.828 8.221 5.129 1.00 70.12 114 LYS A O 1
ATOM 843 N N . ALA A 1 115 ? -13.702 9.805 3.542 1.00 69.44 115 ALA A N 1
ATOM 844 C CA . ALA A 1 115 ? -14.307 10.865 4.352 1.00 69.44 115 ALA A CA 1
ATOM 845 C C . ALA A 1 115 ? -15.801 10.610 4.609 1.00 69.44 115 ALA A C 1
ATOM 847 O O . ALA A 1 115 ? -16.262 10.750 5.739 1.00 69.44 115 ALA A O 1
ATOM 848 N N . GLU A 1 116 ? -16.535 10.163 3.590 1.00 71.31 116 GLU A N 1
ATOM 849 C CA . GLU A 1 116 ? -17.940 9.749 3.728 1.00 71.31 116 GLU A CA 1
ATOM 850 C C . GLU A 1 116 ? -18.066 8.552 4.679 1.00 71.31 116 GLU A C 1
ATOM 852 O O . GLU A 1 116 ? -18.869 8.577 5.607 1.00 71.31 116 GLU A O 1
ATOM 857 N N . THR A 1 117 ? -17.183 7.557 4.540 1.00 75.12 117 THR A N 1
ATOM 858 C CA . THR A 1 117 ? -17.142 6.387 5.436 1.00 75.12 117 THR A CA 1
ATOM 859 C C . THR A 1 117 ? -16.882 6.789 6.896 1.00 75.12 117 THR A C 1
ATOM 861 O O . THR A 1 117 ? -17.421 6.180 7.820 1.00 75.12 117 THR A O 1
ATOM 864 N N . ALA A 1 118 ? -16.064 7.820 7.128 1.00 76.69 118 ALA A N 1
ATOM 865 C CA . ALA A 1 118 ? -15.803 8.334 8.469 1.00 76.69 118 ALA A CA 1
ATOM 866 C C . ALA A 1 118 ? -17.044 9.011 9.066 1.00 76.69 118 ALA A C 1
ATOM 868 O O . ALA A 1 118 ? -17.340 8.815 10.244 1.00 76.69 118 ALA A O 1
ATOM 869 N N . GLY A 1 119 ? -17.780 9.771 8.249 1.00 75.25 119 GLY A N 1
ATOM 870 C CA . GLY A 1 119 ? -19.060 10.370 8.627 1.00 75.25 119 GLY A CA 1
ATOM 871 C C . GLY A 1 119 ? -20.081 9.316 9.052 1.00 75.25 119 GLY A C 1
ATOM 872 O O . GLY A 1 119 ? -20.604 9.395 10.163 1.00 75.25 119 GLY A O 1
ATOM 873 N N . ASP A 1 120 ? -20.267 8.281 8.229 1.00 79.12 120 ASP A N 1
ATOM 874 C CA . ASP A 1 120 ? -21.156 7.152 8.525 1.00 79.12 120 ASP A CA 1
ATOM 875 C C . ASP A 1 120 ? -20.782 6.455 9.840 1.00 79.12 120 ASP A C 1
ATOM 877 O O . ASP A 1 120 ? -21.646 6.110 10.649 1.00 79.12 120 ASP A O 1
ATOM 881 N N . PHE A 1 121 ? -19.481 6.257 10.082 1.00 84.88 121 PHE A N 1
ATOM 882 C CA . PHE A 1 121 ? -19.007 5.656 11.325 1.00 84.88 121 PHE A CA 1
ATOM 883 C C . PHE A 1 121 ? -19.328 6.527 12.545 1.00 84.88 121 PHE A C 1
ATOM 885 O O . PHE A 1 121 ? -19.751 6.003 13.574 1.00 84.88 121 PHE A O 1
ATOM 892 N N . LEU A 1 122 ? -19.149 7.848 12.453 1.00 86.06 122 LEU A N 1
ATOM 893 C CA . LEU A 1 122 ? -19.447 8.772 13.551 1.00 86.06 122 LEU A CA 1
ATOM 894 C C . LEU A 1 122 ? -20.951 8.869 13.841 1.00 86.06 122 LEU A C 1
ATOM 896 O O . LEU A 1 122 ? -21.337 8.990 15.007 1.00 86.06 122 LEU A O 1
ATOM 900 N N . GLU A 1 123 ? -21.793 8.792 12.809 1.00 85.88 123 GLU A N 1
ATOM 901 C CA . GLU A 1 123 ? -23.246 8.705 12.964 1.00 85.88 123 GLU A CA 1
ATOM 902 C C . GLU A 1 123 ? -23.641 7.393 13.649 1.00 85.88 123 GLU A C 1
ATOM 904 O O . GLU A 1 123 ? -24.311 7.417 14.685 1.00 85.88 123 GLU A O 1
ATOM 909 N N . TRP A 1 124 ? -23.134 6.257 13.153 1.00 87.75 124 TRP A N 1
ATOM 910 C CA . TRP A 1 124 ? -23.326 4.951 13.785 1.00 87.75 124 TRP A CA 1
ATOM 911 C C . TRP A 1 124 ? -22.877 4.965 15.253 1.00 87.75 124 TRP A C 1
ATOM 913 O O . TRP A 1 124 ? -23.635 4.543 16.127 1.00 87.75 124 TRP A O 1
ATOM 923 N N . LEU A 1 125 ? -21.706 5.536 15.550 1.00 86.44 125 LEU A N 1
ATOM 924 C CA . LEU A 1 125 ? -21.177 5.684 16.908 1.00 86.44 125 LEU A CA 1
ATOM 925 C C . LEU A 1 125 ? -22.105 6.522 17.804 1.00 86.44 125 LEU A C 1
ATOM 927 O O . LEU A 1 125 ? -22.189 6.271 19.002 1.00 86.44 125 LEU A O 1
ATOM 931 N N . GLY A 1 126 ? -22.814 7.506 17.241 1.00 84.25 126 GLY A N 1
ATOM 932 C CA . GLY A 1 126 ? -23.833 8.288 17.946 1.00 84.25 126 GLY A CA 1
ATOM 933 C C . GLY A 1 126 ? -25.104 7.502 18.286 1.00 84.25 126 GLY A C 1
ATOM 934 O O . GLY A 1 126 ? -25.797 7.865 19.233 1.00 84.25 126 GLY A O 1
ATOM 935 N N . THR A 1 127 ? -25.392 6.432 17.542 1.00 84.38 127 THR A N 1
ATOM 936 C CA . THR A 1 127 ? -26.549 5.541 17.758 1.00 84.38 127 THR A CA 1
ATOM 937 C C . THR A 1 127 ? -26.208 4.254 18.508 1.00 84.38 127 THR A C 1
ATOM 939 O O . THR A 1 127 ? -27.111 3.531 18.934 1.00 84.38 127 THR A O 1
ATOM 942 N N . ALA A 1 128 ? -24.918 3.948 18.669 1.00 81.31 128 ALA A N 1
ATOM 943 C CA . ALA A 1 128 ? -24.458 2.766 19.378 1.00 81.31 128 ALA A CA 1
ATOM 944 C C . ALA A 1 128 ? -25.001 2.757 20.817 1.00 81.31 128 ALA A C 1
ATOM 946 O O . ALA A 1 128 ? -25.052 3.787 21.489 1.00 81.31 128 ALA A O 1
ATOM 947 N N . ALA A 1 129 ? -25.420 1.582 21.299 1.00 73.75 129 ALA A N 1
ATOM 948 C CA . ALA A 1 129 ? -25.981 1.459 22.641 1.00 73.75 129 ALA A CA 1
ATOM 949 C C . ALA A 1 129 ? -24.980 1.946 23.700 1.00 73.75 129 ALA A C 1
ATOM 951 O O . ALA A 1 129 ? -23.808 1.580 23.637 1.00 73.75 129 ALA A O 1
ATOM 952 N N . ALA A 1 130 ? -25.459 2.673 24.714 1.00 76.50 130 ALA A N 1
ATOM 953 C CA . ALA A 1 130 ? -24.609 3.248 25.765 1.00 76.50 130 ALA A CA 1
ATOM 954 C C . ALA A 1 130 ? -23.783 2.206 26.551 1.00 76.50 130 ALA A C 1
ATOM 956 O O . ALA A 1 130 ? -22.762 2.502 27.165 1.00 76.50 130 ALA A O 1
ATOM 957 N N . ALA A 1 131 ? -24.204 0.938 26.522 1.00 80.50 131 ALA A N 1
ATOM 958 C CA . ALA A 1 131 ? -23.474 -0.165 27.143 1.00 80.50 131 ALA A CA 1
ATOM 959 C C . ALA A 1 131 ? -22.323 -0.725 26.277 1.00 80.50 131 ALA A C 1
ATOM 961 O O . ALA A 1 131 ? -21.508 -1.501 26.785 1.00 80.50 131 ALA A O 1
ATOM 962 N N . THR A 1 132 ? -22.245 -0.365 24.993 1.00 90.69 132 THR A N 1
ATOM 963 C CA . THR A 1 132 ? -21.256 -0.896 24.045 1.00 90.69 132 THR A CA 1
ATOM 964 C C . THR A 1 132 ? -19.870 -0.324 24.332 1.00 90.69 132 THR A C 1
ATOM 966 O O . THR A 1 132 ? -19.693 0.885 24.468 1.00 90.69 132 THR A O 1
ATOM 969 N N . LEU A 1 133 ? -18.874 -1.203 24.412 1.00 94.38 133 LEU A N 1
ATOM 970 C CA . LEU A 1 133 ? -17.464 -0.832 24.471 1.00 94.38 133 LEU A CA 1
ATOM 971 C C . LEU A 1 133 ? -16.905 -0.749 23.053 1.00 94.38 133 LEU A C 1
ATOM 973 O O . LEU A 1 133 ? -17.031 -1.700 22.283 1.00 94.38 133 LEU A O 1
ATOM 977 N N . ILE A 1 134 ? -16.263 0.367 22.725 1.00 95.69 134 ILE A N 1
ATOM 978 C CA . ILE A 1 134 ? -15.614 0.581 21.432 1.00 95.69 134 ILE A CA 1
ATOM 979 C C . ILE A 1 134 ? -14.107 0.553 21.649 1.00 95.69 134 ILE A C 1
ATOM 981 O O . ILE A 1 134 ? -13.557 1.413 22.326 1.00 95.69 134 ILE A O 1
ATOM 985 N N . VAL A 1 135 ? -13.437 -0.451 21.107 1.00 97.44 135 VAL A N 1
ATOM 986 C CA . VAL A 1 135 ? -11.983 -0.591 21.161 1.00 97.44 135 VAL A CA 1
ATOM 987 C C . VAL A 1 135 ? -11.417 -0.038 19.870 1.00 97.44 135 VAL A C 1
ATOM 989 O O . VAL A 1 135 ? -11.719 -0.569 18.815 1.00 97.44 135 VAL A O 1
ATOM 992 N N . TYR A 1 136 ? -10.573 0.977 19.938 1.00 97.94 136 TYR A N 1
ATOM 993 C CA . TYR A 1 136 ? -9.756 1.428 18.818 1.00 97.94 136 TYR A CA 1
ATOM 994 C C . TYR A 1 136 ? -8.359 0.847 18.975 1.00 97.94 136 TYR A C 1
ATOM 996 O O . TYR A 1 136 ? -7.820 0.849 20.083 1.00 97.94 136 TYR A O 1
ATOM 1004 N N . SER A 1 137 ? -7.776 0.342 17.894 1.00 97.69 137 SER A N 1
ATOM 1005 C CA . SER A 1 137 ? -6.419 -0.202 17.897 1.00 97.69 137 SER A CA 1
ATOM 1006 C C . SER A 1 137 ? -5.647 0.229 16.667 1.00 97.69 137 SER A C 1
ATOM 1008 O O . SER A 1 137 ? -6.208 0.208 15.571 1.00 97.69 137 SER A O 1
ATOM 1010 N N . ASP A 1 138 ? -4.361 0.502 16.857 1.00 97.00 138 ASP A N 1
ATOM 1011 C CA . ASP A 1 138 ? -3.448 0.866 15.781 1.00 97.00 138 ASP A CA 1
ATOM 1012 C C . ASP A 1 138 ? -2.025 0.328 16.024 1.00 97.00 138 ASP A C 1
ATOM 1014 O O . ASP A 1 138 ? -1.666 -0.100 17.132 1.00 97.00 138 ASP A O 1
ATOM 1018 N N . GLY A 1 139 ? -1.213 0.333 14.971 1.00 94.75 139 GLY A N 1
ATOM 1019 C CA . GLY A 1 139 ? 0.201 0.002 14.982 1.00 94.75 139 GLY A CA 1
ATOM 1020 C C . GLY A 1 139 ? 1.011 1.063 14.244 1.00 94.75 139 GLY A C 1
ATOM 1021 O O . GLY A 1 139 ? 0.590 1.618 13.239 1.00 94.75 139 GLY A O 1
ATOM 1022 N N . SER A 1 140 ? 2.225 1.325 14.718 1.00 92.50 140 SER A N 1
ATOM 1023 C CA . SER A 1 140 ? 3.094 2.343 14.132 1.00 92.50 140 SER A CA 1
ATOM 1024 C C . SER A 1 140 ? 4.533 1.857 14.018 1.00 92.50 140 SER A C 1
ATOM 1026 O O . SER A 1 140 ? 4.953 0.918 14.703 1.00 92.50 140 SER A O 1
ATOM 1028 N N . GLN A 1 141 ? 5.304 2.512 13.149 1.00 91.75 141 GLN A N 1
ATOM 1029 C CA . GLN A 1 141 ? 6.740 2.312 13.017 1.00 91.75 141 GLN A CA 1
ATOM 1030 C C . GLN A 1 141 ? 7.475 3.649 12.919 1.00 91.75 141 GLN A C 1
ATOM 1032 O O . GLN A 1 141 ? 7.079 4.550 12.183 1.00 91.75 141 GLN A O 1
ATOM 1037 N N . LEU A 1 142 ? 8.589 3.765 13.641 1.00 85.31 142 LEU A N 1
ATOM 1038 C CA . LEU A 1 142 ? 9.508 4.896 13.517 1.00 85.31 142 LEU A CA 1
ATOM 1039 C C . LEU A 1 142 ? 10.551 4.657 12.412 1.00 85.31 142 LEU A C 1
ATOM 1041 O O . LEU A 1 142 ? 10.860 3.507 12.099 1.00 85.31 142 LEU A O 1
ATOM 1045 N N . PRO A 1 143 ? 11.206 5.715 11.892 1.00 84.31 143 PRO A N 1
ATOM 1046 C CA . PRO A 1 143 ? 12.212 5.592 10.828 1.00 84.31 143 PRO A CA 1
ATOM 1047 C C . PRO A 1 143 ? 13.396 4.666 11.147 1.00 84.31 143 PRO A C 1
ATOM 1049 O O . PRO A 1 143 ? 14.046 4.148 10.243 1.00 84.31 143 PRO A O 1
ATOM 1052 N N . ASN A 1 144 ? 13.689 4.441 12.431 1.00 81.69 144 ASN A N 1
ATOM 1053 C CA . ASN A 1 144 ? 14.722 3.503 12.879 1.00 81.69 144 ASN A CA 1
ATOM 1054 C C . ASN A 1 144 ? 14.259 2.029 12.879 1.00 81.69 144 ASN A C 1
ATOM 1056 O O . ASN A 1 144 ? 15.012 1.159 13.310 1.00 81.69 144 ASN A O 1
ATOM 1060 N N . GLY A 1 145 ? 13.033 1.743 12.431 1.00 85.06 145 GLY A N 1
ATOM 1061 C CA . GLY A 1 145 ? 12.434 0.410 12.397 1.00 85.06 145 GLY A CA 1
ATOM 1062 C C . GLY A 1 145 ? 11.744 -0.018 13.695 1.00 85.06 145 GLY A C 1
ATOM 1063 O O . GLY A 1 145 ? 11.245 -1.139 13.758 1.00 85.06 145 GLY A O 1
ATOM 1064 N N . ALA A 1 146 ? 11.695 0.839 14.719 1.00 91.19 146 ALA A N 1
ATOM 1065 C CA . ALA A 1 146 ? 10.988 0.565 15.967 1.00 91.19 146 ALA A CA 1
ATOM 1066 C C . ALA A 1 146 ? 9.479 0.455 15.741 1.00 91.19 146 ALA A C 1
ATOM 1068 O O . ALA A 1 146 ? 8.872 1.424 15.296 1.00 91.19 146 ALA A O 1
ATOM 1069 N N . VAL A 1 147 ? 8.890 -0.690 16.089 1.00 94.12 147 VAL A N 1
ATOM 1070 C CA . VAL A 1 147 ? 7.460 -0.974 15.909 1.00 94.12 147 VAL A CA 1
ATOM 1071 C C . VAL A 1 147 ? 6.742 -1.028 17.255 1.00 94.12 147 VAL A C 1
ATOM 1073 O O . VAL A 1 147 ? 7.208 -1.689 18.186 1.00 94.12 147 VAL A O 1
ATOM 1076 N N . GLY A 1 148 ? 5.603 -0.349 17.356 1.00 96.56 148 GLY A N 1
ATOM 1077 C CA . GLY A 1 148 ? 4.790 -0.268 18.566 1.00 96.56 148 GLY A CA 1
ATOM 1078 C C . GLY A 1 148 ? 3.298 -0.347 18.269 1.00 96.56 148 GLY A C 1
ATOM 1079 O O . GLY A 1 148 ? 2.859 -0.020 17.170 1.00 96.56 148 GLY A O 1
ATOM 1080 N N . PHE A 1 149 ? 2.528 -0.798 19.256 1.00 98.12 149 PHE A N 1
ATOM 1081 C CA . PHE A 1 149 ? 1.070 -0.893 19.186 1.00 98.12 149 PHE A CA 1
ATOM 1082 C C . PHE A 1 149 ? 0.412 0.064 20.177 1.00 98.12 149 PHE A C 1
ATOM 1084 O O . PHE A 1 149 ? 1.000 0.405 21.209 1.00 98.12 149 PHE A O 1
ATOM 1091 N N . GLY A 1 150 ? -0.824 0.452 19.882 1.00 98.31 150 GLY A N 1
ATOM 1092 C CA . GLY A 1 150 ? -1.663 1.281 20.738 1.00 98.31 150 GLY A CA 1
ATOM 1093 C C . GLY A 1 150 ? -3.112 0.815 20.711 1.00 98.31 150 GLY A C 1
ATOM 1094 O O . GLY A 1 150 ? -3.589 0.286 19.707 1.00 98.31 150 GLY A O 1
ATOM 1095 N N . PHE A 1 151 ? -3.816 0.994 21.825 1.00 98.56 151 PHE A N 1
ATOM 1096 C CA . PHE A 1 151 ? -5.260 0.804 21.881 1.00 98.56 151 PHE A CA 1
ATOM 1097 C C . PHE A 1 151 ? -5.920 1.770 22.866 1.00 98.56 151 PHE A C 1
ATOM 1099 O O . PHE A 1 151 ? -5.350 2.096 23.909 1.00 98.56 151 PHE A O 1
ATOM 1106 N N . ALA A 1 152 ? -7.164 2.140 22.578 1.00 98.06 152 ALA A N 1
ATOM 1107 C CA . ALA A 1 152 ? -8.028 2.906 23.466 1.00 98.06 152 ALA A CA 1
ATOM 1108 C C . ALA A 1 152 ? -9.419 2.264 23.523 1.00 98.06 152 ALA A C 1
ATOM 1110 O O . ALA A 1 152 ? -10.010 1.939 22.498 1.00 98.06 152 ALA A O 1
ATOM 1111 N N . VAL A 1 153 ? -9.956 2.071 24.725 1.00 97.00 153 VAL A N 1
ATOM 1112 C CA . VAL A 1 153 ? -11.294 1.523 24.966 1.00 97.00 153 VAL A CA 1
ATOM 1113 C C . VAL A 1 153 ? -12.209 2.651 25.401 1.00 97.00 153 VAL A C 1
ATOM 1115 O O . VAL A 1 153 ? -11.975 3.285 26.426 1.00 97.00 153 VAL A O 1
ATOM 1118 N N . HIS A 1 154 ? -13.265 2.877 24.634 1.00 94.44 154 HIS A N 1
ATOM 1119 C CA . HIS A 1 154 ? -14.225 3.953 24.815 1.00 94.44 154 HIS A CA 1
ATOM 1120 C C . HIS A 1 154 ? -15.606 3.420 25.194 1.00 94.44 154 HIS A C 1
ATOM 1122 O O . HIS A 1 154 ? -16.001 2.321 24.799 1.00 94.44 154 HIS A O 1
ATOM 1128 N N . ARG A 1 155 ? -16.373 4.244 25.905 1.00 90.75 155 ARG A N 1
ATOM 1129 C CA . ARG A 1 155 ? -17.829 4.120 26.078 1.00 90.75 155 ARG A CA 1
ATOM 1130 C C . ARG A 1 155 ? -18.424 5.518 26.072 1.00 90.75 155 ARG A C 1
ATOM 1132 O O . ARG A 1 155 ? -17.830 6.419 26.652 1.00 90.75 155 ARG A O 1
ATOM 1139 N N . ASP A 1 156 ? -19.551 5.716 25.394 1.00 85.38 156 ASP A N 1
ATOM 1140 C CA . ASP A 1 156 ? -20.213 7.028 25.302 1.00 85.38 156 ASP A CA 1
ATOM 1141 C C . ASP A 1 156 ? -19.259 8.174 24.905 1.00 85.38 156 ASP A C 1
ATOM 1143 O O . ASP A 1 156 ? -19.318 9.281 25.437 1.00 85.38 156 ASP A O 1
ATOM 1147 N N . LYS A 1 157 ? -18.352 7.897 23.952 1.00 82.31 157 LYS A N 1
ATOM 1148 C CA . LYS A 1 157 ? -17.315 8.826 23.452 1.00 82.31 157 LYS A CA 1
ATOM 1149 C C . LYS A 1 157 ? -16.275 9.261 24.499 1.00 82.31 157 LYS A C 1
ATOM 1151 O O . LYS A 1 157 ? -15.538 10.215 24.261 1.00 82.31 157 LYS A O 1
ATOM 1156 N N . GLN A 1 158 ? -16.205 8.581 25.641 1.00 88.00 158 GLN A N 1
ATOM 1157 C CA . GLN A 1 158 ? -15.194 8.799 26.672 1.00 88.00 158 GLN A CA 1
ATOM 1158 C C . GLN A 1 158 ? -14.187 7.650 26.681 1.00 88.00 158 GLN A C 1
ATOM 1160 O O . GLN A 1 158 ? -14.580 6.482 26.713 1.00 88.00 158 GLN A O 1
ATOM 1165 N N . SER A 1 159 ? -12.895 7.987 26.696 1.00 92.62 159 SER A N 1
ATOM 1166 C CA . SER A 1 159 ? -11.807 7.020 26.872 1.00 92.62 159 SER A CA 1
ATOM 1167 C C . SER A 1 159 ? -11.816 6.495 28.312 1.00 92.62 159 SER A C 1
ATOM 1169 O O . SER A 1 159 ? -11.783 7.270 29.269 1.00 92.62 159 SER A O 1
ATOM 1171 N N . LEU A 1 160 ? -11.919 5.174 28.467 1.00 93.62 160 LEU A N 1
ATOM 1172 C CA . LEU A 1 160 ? -11.981 4.482 29.757 1.00 93.62 160 LEU A CA 1
ATOM 1173 C C . LEU A 1 160 ? -10.626 3.889 30.141 1.00 93.62 160 LEU A C 1
ATOM 1175 O O . LEU A 1 160 ? -10.166 4.049 31.270 1.00 93.62 160 LEU A O 1
ATOM 1179 N N . VAL A 1 161 ? -10.010 3.159 29.209 1.00 96.00 161 VAL A N 1
ATOM 1180 C CA . VAL A 1 161 ? -8.707 2.509 29.383 1.00 96.00 161 VAL A CA 1
ATOM 1181 C C . VAL A 1 161 ? -7.940 2.603 28.084 1.00 96.00 161 VAL A C 1
ATOM 1183 O O . VAL A 1 161 ? -8.478 2.333 27.017 1.00 96.00 161 VAL A O 1
ATOM 1186 N N . GLN A 1 162 ? -6.657 2.898 28.200 1.00 97.81 162 GLN A N 1
ATOM 1187 C CA . GLN A 1 162 ? -5.728 2.951 27.087 1.00 97.81 162 GLN A CA 1
ATOM 1188 C C . GLN A 1 162 ? -4.476 2.143 27.410 1.00 97.81 162 GLN A C 1
ATOM 1190 O O . GLN A 1 162 ? -4.154 1.907 28.578 1.00 97.81 162 GLN A O 1
ATOM 1195 N N . GLY A 1 163 ? -3.755 1.739 26.375 1.00 98.06 163 GLY A N 1
ATOM 1196 C CA . GLY A 1 163 ? -2.477 1.069 26.524 1.00 98.06 163 GLY A CA 1
ATOM 1197 C C . GLY A 1 163 ? -1.649 1.149 25.255 1.00 98.06 163 GLY A C 1
ATOM 1198 O O . GLY A 1 163 ? -2.166 1.327 24.155 1.00 98.06 163 GLY A O 1
ATOM 1199 N N . SER A 1 164 ? -0.342 1.015 25.424 1.00 98.38 164 SER A N 1
ATOM 1200 C CA . SER A 1 164 ? 0.607 0.934 24.324 1.00 98.38 164 SER A CA 1
ATOM 1201 C C . SER A 1 164 ? 1.829 0.139 24.741 1.00 98.38 164 SER A C 1
ATOM 1203 O O . SER A 1 164 ? 2.116 0.003 25.934 1.00 98.38 164 SER A O 1
ATOM 1205 N N . GLY A 1 165 ? 2.551 -0.380 23.757 1.00 97.81 165 GLY A N 1
ATOM 1206 C CA . GLY A 1 165 ? 3.749 -1.163 24.004 1.00 97.81 165 GLY A CA 1
ATOM 1207 C C . GLY A 1 165 ? 4.657 -1.240 22.792 1.00 97.81 165 GLY A C 1
ATOM 1208 O O . GLY A 1 165 ? 4.231 -1.053 21.650 1.00 97.81 165 GLY A O 1
ATOM 1209 N N . ARG A 1 166 ? 5.925 -1.538 23.064 1.00 97.50 166 ARG A N 1
ATOM 1210 C CA . ARG A 1 166 ? 6.928 -1.820 22.045 1.00 97.50 166 ARG A CA 1
ATOM 1211 C C . ARG A 1 166 ? 6.897 -3.301 21.686 1.00 97.50 166 ARG A C 1
ATOM 1213 O O . ARG A 1 166 ? 6.808 -4.150 22.572 1.00 97.50 166 ARG A O 1
ATOM 1220 N N . LEU A 1 167 ? 7.003 -3.618 20.401 1.00 95.75 167 LEU A N 1
ATOM 1221 C CA . LEU A 1 167 ? 7.287 -4.975 19.945 1.00 95.75 167 LEU A CA 1
ATOM 1222 C C . LEU A 1 167 ? 8.783 -5.150 19.666 1.00 95.75 167 LEU A C 1
ATOM 1224 O O . LEU A 1 167 ? 9.502 -4.181 19.406 1.00 95.75 167 LEU A O 1
ATOM 1228 N N . GLY A 1 168 ? 9.231 -6.409 19.676 1.00 94.56 168 GLY A N 1
ATOM 1229 C CA . GLY A 1 168 ? 10.503 -6.786 19.056 1.00 94.56 168 GLY A CA 1
ATOM 1230 C C . GLY A 1 168 ? 10.498 -6.543 17.543 1.00 94.56 168 GLY A C 1
ATOM 1231 O O . GLY A 1 168 ? 9.537 -5.977 17.007 1.00 94.56 168 GLY A O 1
ATOM 1232 N N . PRO A 1 169 ? 11.532 -6.992 16.814 1.00 93.88 169 PRO A N 1
ATOM 1233 C CA . PRO A 1 169 ? 11.647 -6.734 15.383 1.00 93.88 169 PRO A CA 1
ATOM 1234 C C . PRO A 1 169 ? 10.456 -7.321 14.613 1.00 93.88 169 PRO A C 1
ATOM 1236 O O . PRO A 1 169 ? 10.328 -8.527 14.426 1.00 93.88 169 PRO A O 1
ATOM 1239 N N . SER A 1 170 ? 9.545 -6.463 14.182 1.00 93.06 170 SER A N 1
ATOM 1240 C CA . SER A 1 170 ? 8.245 -6.855 13.636 1.00 93.06 170 SER A CA 1
ATOM 1241 C C . SER A 1 170 ? 7.849 -5.931 12.489 1.00 93.06 170 SER A C 1
ATOM 1243 O O . SER A 1 170 ? 8.586 -4.999 12.157 1.00 93.06 170 SER A O 1
ATOM 1245 N N . GLU A 1 171 ? 6.729 -6.227 11.836 1.00 89.12 171 GLU A N 1
ATOM 1246 C CA . GLU A 1 171 ? 6.075 -5.321 10.894 1.00 89.12 171 GLU A CA 1
ATOM 1247 C C . GLU A 1 171 ? 4.877 -4.660 11.582 1.00 89.12 171 GLU A C 1
ATOM 1249 O O . GLU A 1 171 ? 4.333 -5.191 12.550 1.00 89.12 171 GLU A O 1
ATOM 1254 N N . VAL A 1 172 ? 4.413 -3.518 11.076 1.00 90.88 172 VAL A N 1
ATOM 1255 C CA . VAL A 1 172 ? 3.276 -2.810 11.693 1.00 90.88 172 VAL A CA 1
ATOM 1256 C C . VAL A 1 172 ? 1.997 -3.641 11.709 1.00 90.88 172 VAL A C 1
ATOM 1258 O O . VAL A 1 172 ? 1.254 -3.599 12.682 1.00 90.88 172 VAL A O 1
ATOM 1261 N N . PHE A 1 173 ? 1.810 -4.505 10.713 1.00 86.44 173 PHE A N 1
ATOM 1262 C CA . PHE A 1 173 ? 0.729 -5.489 10.708 1.00 86.44 173 PHE A CA 1
ATOM 1263 C C . PHE A 1 173 ? 0.705 -6.360 11.984 1.00 86.44 173 PHE A C 1
ATOM 1265 O O . PHE A 1 173 ? -0.363 -6.695 12.495 1.00 86.44 173 PHE A O 1
ATOM 1272 N N . ASP A 1 174 ? 1.877 -6.701 12.535 1.00 92.12 174 ASP A N 1
ATOM 1273 C CA . ASP A 1 174 ? 1.985 -7.451 13.790 1.00 92.12 174 ASP A CA 1
ATOM 1274 C C . ASP A 1 174 ? 1.631 -6.580 15.011 1.00 92.12 174 ASP A C 1
ATOM 1276 O O . ASP A 1 174 ? 1.029 -7.061 15.980 1.00 92.12 174 ASP A O 1
ATOM 1280 N N . ALA A 1 175 ? 1.981 -5.290 14.967 1.00 95.00 175 ALA A N 1
ATOM 1281 C CA . ALA A 1 175 ? 1.609 -4.320 15.993 1.00 95.00 175 ALA A CA 1
ATOM 1282 C C . ALA A 1 175 ? 0.111 -4.073 16.039 1.00 95.00 175 ALA A C 1
ATOM 1284 O O . ALA A 1 175 ? -0.465 -4.147 17.116 1.00 95.00 175 ALA A O 1
ATOM 1285 N N . GLU A 1 176 ? -0.541 -3.861 14.907 1.00 94.75 176 GLU A N 1
ATOM 1286 C CA . GLU A 1 176 ? -1.987 -3.672 14.865 1.00 94.75 176 GLU A CA 1
ATOM 1287 C C . GLU A 1 176 ? -2.749 -4.903 15.364 1.00 94.75 176 GLU A C 1
ATOM 1289 O O . GLU A 1 176 ? -3.674 -4.780 16.169 1.00 94.75 176 GLU A O 1
ATOM 1294 N N . ALA A 1 177 ? -2.324 -6.108 14.958 1.00 94.88 177 ALA A N 1
ATOM 1295 C CA . ALA A 1 177 ? -2.882 -7.349 15.488 1.00 94.88 177 ALA A CA 1
ATOM 1296 C C . ALA A 1 177 ? -2.707 -7.431 17.015 1.00 94.88 177 ALA A C 1
ATOM 1298 O O . ALA A 1 177 ? -3.612 -7.880 17.723 1.00 94.88 177 ALA A O 1
ATOM 1299 N N . THR A 1 178 ? -1.562 -6.962 17.528 1.00 97.50 178 THR A N 1
ATOM 1300 C CA . THR A 1 178 ? -1.289 -6.873 18.969 1.00 97.50 178 THR A CA 1
ATOM 1301 C C . THR A 1 178 ? -2.162 -5.816 19.657 1.00 97.50 178 THR A C 1
ATOM 1303 O O . THR A 1 178 ? -2.742 -6.096 20.704 1.00 97.50 178 THR A O 1
ATOM 1306 N N . GLY A 1 179 ? -2.331 -4.633 19.067 1.00 98.00 179 GLY A N 1
ATOM 1307 C CA . GLY A 1 179 ? -3.209 -3.582 19.578 1.00 98.00 179 GLY A CA 1
ATOM 1308 C C . GLY A 1 179 ? -4.656 -4.057 19.683 1.00 98.00 179 GLY A C 1
ATOM 1309 O O . GLY A 1 179 ? -5.288 -3.872 20.721 1.00 98.00 179 GLY A O 1
ATOM 1310 N N . ALA A 1 180 ? -5.157 -4.758 18.662 1.00 97.81 180 ALA A N 1
ATOM 1311 C CA . ALA A 1 180 ? -6.516 -5.291 18.647 1.00 97.81 180 ALA A CA 1
ATOM 1312 C C . ALA A 1 180 ? -6.756 -6.326 19.761 1.00 97.81 180 ALA A C 1
ATOM 1314 O O . ALA A 1 180 ? -7.765 -6.257 20.468 1.00 97.81 180 ALA A O 1
ATOM 1315 N N . ILE A 1 181 ? -5.830 -7.275 19.959 1.00 97.81 181 ILE A N 1
ATOM 1316 C CA . ILE A 1 181 ? -5.962 -8.294 21.014 1.00 97.81 181 ILE A CA 1
ATOM 1317 C C . ILE A 1 181 ? -5.783 -7.715 22.417 1.00 97.81 181 ILE A C 1
ATOM 1319 O O . ILE A 1 181 ? -6.541 -8.076 23.319 1.00 97.81 181 ILE A O 1
ATOM 1323 N N . GLU A 1 182 ? -4.831 -6.805 22.624 1.00 98.19 182 GLU A N 1
ATOM 1324 C CA . GLU A 1 182 ? -4.646 -6.161 23.927 1.00 98.19 182 GLU A CA 1
ATOM 1325 C C . GLU A 1 182 ? -5.812 -5.227 24.268 1.00 98.19 182 GLU A C 1
ATOM 1327 O O . GLU A 1 182 ? -6.287 -5.231 25.407 1.00 98.19 182 GLU A O 1
ATOM 1332 N N . GLY A 1 183 ? -6.349 -4.519 23.273 1.00 97.81 183 GLY A N 1
ATOM 1333 C CA . GLY A 1 183 ? -7.546 -3.700 23.414 1.00 97.81 183 GLY A CA 1
ATOM 1334 C C . GLY A 1 183 ? -8.792 -4.521 23.735 1.00 97.81 183 GLY A C 1
ATOM 1335 O O . GLY A 1 183 ? -9.521 -4.181 24.669 1.00 97.81 183 GLY A O 1
ATOM 1336 N N . LEU A 1 184 ? -9.003 -5.654 23.053 1.00 97.00 184 LEU A N 1
ATOM 1337 C CA . LEU A 1 184 ? -10.091 -6.575 23.390 1.00 97.00 184 LEU A CA 1
ATOM 1338 C C . LEU A 1 184 ? -9.935 -7.103 24.821 1.00 97.00 184 LEU A C 1
ATOM 1340 O O . LEU A 1 184 ? -10.881 -7.051 25.602 1.00 97.00 184 LEU A O 1
ATOM 1344 N N . ARG A 1 185 ? -8.736 -7.547 25.216 1.00 96.88 185 ARG A N 1
ATOM 1345 C CA . ARG A 1 185 ? -8.470 -7.992 26.594 1.00 96.88 185 ARG A CA 1
ATOM 1346 C C . ARG A 1 185 ? -8.751 -6.896 27.618 1.00 96.88 185 ARG A C 1
ATOM 1348 O O . ARG A 1 185 ? -9.290 -7.191 28.682 1.00 96.88 185 ARG A O 1
ATOM 1355 N N . ALA A 1 186 ? -8.387 -5.650 27.325 1.00 96.31 186 ALA A N 1
ATOM 1356 C CA . ALA A 1 186 ? -8.678 -4.515 28.193 1.00 96.31 186 ALA A CA 1
ATOM 1357 C C . ALA A 1 186 ? -10.184 -4.256 28.310 1.00 96.31 186 ALA A C 1
ATOM 1359 O O . ALA A 1 186 ? -10.679 -4.094 29.424 1.00 96.31 186 ALA A O 1
ATOM 1360 N N . ALA A 1 187 ? -10.923 -4.305 27.200 1.00 94.94 187 ALA A N 1
ATOM 1361 C CA . ALA A 1 187 ? -12.376 -4.171 27.203 1.00 94.94 187 ALA A CA 1
ATOM 1362 C C . ALA A 1 187 ? -13.062 -5.287 28.005 1.00 94.94 187 ALA A C 1
ATOM 1364 O O . ALA A 1 187 ? -13.939 -5.006 28.819 1.00 94.94 187 ALA A O 1
ATOM 1365 N N . LEU A 1 188 ? -12.617 -6.537 27.853 1.00 93.38 188 LEU A N 1
ATOM 1366 C CA . LEU A 1 188 ? -13.155 -7.677 28.604 1.00 93.38 188 LEU A CA 1
ATOM 1367 C C . LEU A 1 188 ? -12.864 -7.596 30.111 1.00 93.38 188 LEU A C 1
ATOM 1369 O O . LEU A 1 188 ? -13.625 -8.140 30.901 1.00 93.38 188 LEU A O 1
ATOM 1373 N N . ARG A 1 189 ? -11.800 -6.895 30.532 1.00 92.62 189 ARG A N 1
ATOM 1374 C CA . ARG A 1 189 ? -11.543 -6.604 31.957 1.00 92.62 189 ARG A CA 1
ATOM 1375 C C . ARG A 1 189 ? -12.445 -5.501 32.522 1.00 92.62 189 ARG A C 1
ATOM 1377 O O . ARG A 1 189 ? -12.622 -5.446 33.734 1.00 92.62 189 ARG A O 1
ATOM 1384 N N . LEU A 1 190 ? -12.969 -4.617 31.671 1.00 87.50 190 LEU A N 1
ATOM 1385 C CA . LEU A 1 190 ? -13.871 -3.524 32.057 1.00 87.50 190 LEU A CA 1
ATOM 1386 C C . LEU A 1 190 ? -15.348 -3.931 32.061 1.00 87.50 190 LEU A C 1
ATOM 1388 O O . LEU A 1 190 ? -16.147 -3.351 32.796 1.00 87.50 190 LEU A O 1
ATOM 1392 N N . GLY A 1 191 ? -15.731 -4.846 31.171 1.00 68.56 191 GLY A N 1
ATOM 1393 C CA . GLY A 1 191 ? -17.119 -5.236 30.957 1.00 68.56 191 GLY A CA 1
ATOM 1394 C C . GLY A 1 191 ? -17.611 -6.307 31.929 1.00 68.56 191 GLY A C 1
ATOM 1395 O O . GLY A 1 191 ? -16.879 -7.219 32.296 1.00 68.56 191 GLY A O 1
ATOM 1396 N N . ASP A 1 192 ? -18.899 -6.247 32.272 1.00 67.25 192 ASP A N 1
ATOM 1397 C CA . ASP A 1 192 ? -19.651 -7.454 32.629 1.00 67.25 192 ASP A CA 1
ATOM 1398 C C . ASP A 1 192 ? -19.898 -8.269 31.342 1.00 67.25 192 ASP A C 1
ATOM 1400 O O . ASP A 1 192 ? -19.982 -7.694 30.249 1.00 67.25 192 ASP A O 1
ATOM 1404 N N . THR A 1 193 ? -20.059 -9.587 31.468 1.00 63.09 193 THR A N 1
ATOM 1405 C CA . THR A 1 193 ? -20.223 -10.603 30.398 1.00 63.09 193 THR A CA 1
ATOM 1406 C C . THR A 1 193 ? -21.310 -10.305 29.351 1.00 63.09 193 THR A C 1
ATOM 1408 O O . THR A 1 193 ? -21.428 -11.012 28.357 1.00 63.09 193 THR A O 1
ATOM 1411 N N . ARG A 1 194 ? -22.113 -9.252 29.545 1.00 67.62 194 ARG A N 1
ATOM 1412 C CA . ARG A 1 194 ? -23.208 -8.826 28.662 1.00 67.62 194 ARG A CA 1
ATOM 1413 C C . ARG A 1 194 ? -22.881 -7.644 27.746 1.00 67.62 194 ARG A C 1
ATOM 1415 O O . ARG A 1 194 ? -23.655 -7.382 26.828 1.00 67.62 194 ARG A O 1
ATOM 1422 N N . SER A 1 195 ? -21.796 -6.906 27.990 1.00 81.06 195 SER A N 1
ATOM 1423 C CA . SER A 1 195 ? -21.481 -5.707 27.193 1.00 81.06 195 SER A CA 1
ATOM 1424 C C . SER A 1 195 ? -21.108 -6.105 25.763 1.00 81.06 195 SER A C 1
ATOM 1426 O O . SER A 1 195 ? -20.246 -6.963 25.574 1.00 81.06 195 SER A O 1
ATOM 1428 N N . ALA A 1 196 ? -21.724 -5.480 24.759 1.00 91.06 196 ALA A N 1
ATOM 1429 C CA . ALA A 1 196 ? -21.264 -5.610 23.378 1.00 91.06 196 ALA A CA 1
ATOM 1430 C C . ALA A 1 196 ? -19.885 -4.951 23.240 1.00 91.06 196 ALA A C 1
ATOM 1432 O O . ALA A 1 196 ? -19.662 -3.873 23.796 1.00 91.06 196 ALA A O 1
ATOM 1433 N N . VAL A 1 197 ? -18.967 -5.584 22.513 1.00 94.56 197 VAL A N 1
ATOM 1434 C CA . VAL A 1 197 ? -17.642 -5.025 22.220 1.00 94.56 197 VAL A CA 1
ATOM 1435 C C . VAL A 1 197 ? -17.495 -4.880 20.715 1.00 94.56 197 VAL A C 1
ATOM 1437 O O . VAL A 1 197 ? -17.700 -5.838 19.975 1.00 94.56 197 VAL A O 1
ATOM 1440 N N . VAL A 1 198 ? -17.105 -3.697 20.257 1.00 95.44 198 VAL A N 1
ATOM 1441 C CA . VAL A 1 198 ? -16.762 -3.452 18.856 1.00 95.44 198 VAL A CA 1
ATOM 1442 C C . VAL A 1 198 ? -15.293 -3.078 18.784 1.00 95.44 198 VAL A C 1
ATOM 1444 O O . VAL A 1 198 ? -14.879 -2.094 19.385 1.00 95.44 198 VAL A O 1
ATOM 1447 N N . VAL A 1 199 ? -14.505 -3.871 18.064 1.00 96.44 199 VAL A N 1
ATOM 1448 C CA . VAL A 1 199 ? -13.082 -3.625 17.827 1.00 96.44 199 VAL A CA 1
ATOM 1449 C C . VAL A 1 199 ? -12.911 -2.964 16.466 1.00 96.44 199 VAL A C 1
ATOM 1451 O O . VAL A 1 199 ? -13.230 -3.550 15.433 1.00 96.44 199 VAL A O 1
ATOM 1454 N N . CYS A 1 200 ? -12.421 -1.735 16.489 1.00 95.50 200 CYS A N 1
ATOM 1455 C CA . CYS A 1 200 ? -12.170 -0.853 15.369 1.00 95.50 200 CYS A CA 1
ATOM 1456 C C . CYS A 1 200 ? -10.678 -0.840 15.025 1.00 95.50 200 CYS A C 1
ATOM 1458 O O . CYS A 1 200 ? -9.833 -0.562 15.875 1.00 95.50 200 CYS A O 1
ATOM 1460 N N . THR A 1 201 ? -10.368 -1.107 13.761 1.00 90.06 201 THR A N 1
ATOM 1461 C CA . THR A 1 201 ? -9.021 -0.986 13.186 1.00 90.06 201 THR A CA 1
ATOM 1462 C C . THR A 1 201 ? -9.136 -0.379 11.798 1.00 90.06 201 THR A C 1
ATOM 1464 O O . THR A 1 201 ? -10.114 -0.634 11.086 1.00 90.06 201 THR A O 1
ATOM 1467 N N . ASP A 1 202 ? -8.152 0.418 11.402 1.00 84.62 202 ASP A N 1
ATOM 1468 C CA . ASP A 1 202 ? -8.119 1.024 10.077 1.00 84.62 202 ASP A CA 1
ATOM 1469 C C . ASP A 1 202 ? -7.404 0.195 9.006 1.00 84.62 202 ASP A C 1
ATOM 1471 O O . ASP A 1 202 ? -7.432 0.528 7.813 1.00 84.62 202 ASP A O 1
ATOM 1475 N N . ASN A 1 203 ? -6.881 -0.966 9.389 1.00 80.06 203 ASN A N 1
ATOM 1476 C CA . ASN A 1 203 ? -6.306 -1.924 8.468 1.00 80.06 203 ASN A CA 1
ATOM 1477 C C . ASN A 1 203 ? -7.302 -3.024 8.120 1.00 80.06 203 ASN A C 1
ATOM 1479 O O . ASN A 1 203 ? -7.658 -3.896 8.920 1.00 80.06 203 ASN A O 1
ATOM 1483 N N . LEU A 1 204 ? -7.725 -3.022 6.858 1.00 76.12 204 LEU A N 1
ATOM 1484 C CA . LEU A 1 204 ? -8.686 -3.991 6.349 1.00 76.12 204 LEU A CA 1
ATOM 1485 C C . LEU A 1 204 ? -8.147 -5.431 6.387 1.00 76.12 204 LEU A C 1
ATOM 1487 O O . LEU A 1 204 ? -8.922 -6.370 6.595 1.00 76.12 204 LEU A O 1
ATOM 1491 N N . ALA A 1 205 ? -6.837 -5.627 6.207 1.00 71.50 205 ALA A N 1
ATOM 1492 C CA . ALA A 1 205 ? -6.224 -6.950 6.265 1.00 71.50 205 ALA A CA 1
ATOM 1493 C C . ALA A 1 205 ? -6.230 -7.495 7.700 1.00 71.50 205 ALA A C 1
ATOM 1495 O O . ALA A 1 205 ? -6.611 -8.650 7.901 1.00 71.50 205 ALA A O 1
ATOM 1496 N N . VAL A 1 206 ? -5.909 -6.664 8.699 1.00 80.12 206 VAL A N 1
ATOM 1497 C CA . VAL A 1 206 ? -6.022 -7.039 10.119 1.00 80.12 206 VAL A CA 1
ATOM 1498 C C . VAL A 1 206 ? -7.478 -7.306 10.478 1.00 80.12 206 VAL A C 1
ATOM 1500 O O . VAL A 1 206 ? -7.770 -8.375 11.007 1.00 80.12 206 VAL A O 1
ATOM 1503 N N . ALA A 1 207 ? -8.414 -6.432 10.094 1.00 81.38 207 ALA A N 1
ATOM 1504 C CA . ALA A 1 207 ? -9.845 -6.654 10.310 1.00 81.38 207 ALA A CA 1
ATOM 1505 C C . ALA A 1 207 ? -10.324 -7.997 9.729 1.00 81.38 207 ALA A C 1
ATOM 1507 O O . ALA A 1 207 ? -11.082 -8.725 10.366 1.00 81.38 207 ALA A O 1
ATOM 1508 N N . SER A 1 208 ? -9.860 -8.350 8.528 1.00 77.44 208 SER A N 1
ATOM 1509 C CA . SER A 1 208 ? -10.182 -9.629 7.881 1.00 77.44 208 SER A CA 1
ATOM 1510 C C . SER A 1 208 ? -9.600 -10.823 8.644 1.00 77.44 208 SER A C 1
ATOM 1512 O O . SER A 1 208 ? -10.283 -11.831 8.832 1.00 77.44 208 SER A O 1
ATOM 1514 N N . CYS A 1 209 ? -8.367 -10.699 9.139 1.00 79.00 209 CYS A N 1
ATOM 1515 C CA . CYS A 1 209 ? -7.725 -11.739 9.938 1.00 79.00 209 CYS A CA 1
ATOM 1516 C C . CYS A 1 209 ? -8.412 -11.930 11.295 1.00 79.00 209 CYS A C 1
ATOM 1518 O O . CYS A 1 209 ? -8.667 -13.064 11.696 1.00 79.00 209 CYS A O 1
ATOM 1520 N N . LEU A 1 210 ? -8.796 -10.844 11.971 1.00 83.38 210 LEU A N 1
ATOM 1521 C CA . LEU A 1 210 ? -9.533 -10.885 13.238 1.00 83.38 210 LEU A CA 1
ATOM 1522 C C . LEU A 1 210 ? -10.903 -11.571 13.098 1.00 83.38 210 LEU A C 1
ATOM 1524 O O . LEU A 1 210 ? -11.369 -12.192 14.050 1.00 83.38 210 LEU A O 1
ATOM 1528 N N . ARG A 1 211 ? -11.531 -11.504 11.914 1.00 85.31 211 ARG A N 1
ATOM 1529 C CA . ARG A 1 211 ? -12.836 -12.130 11.629 1.00 85.31 211 ARG A CA 1
ATOM 1530 C C . ARG A 1 211 ? -12.778 -13.618 11.268 1.00 85.31 211 ARG A C 1
ATOM 1532 O O . ARG A 1 211 ? -13.834 -14.239 11.219 1.00 85.31 211 ARG A O 1
ATOM 1539 N N . GLY A 1 212 ? -11.600 -14.198 11.015 1.00 77.75 212 GLY A N 1
ATOM 1540 C CA . GLY A 1 212 ? -11.492 -15.651 10.806 1.00 77.75 212 GLY A CA 1
ATOM 1541 C C . GLY A 1 212 ? -10.502 -16.137 9.750 1.00 77.75 212 GLY A C 1
ATOM 1542 O O . GLY A 1 212 ? -10.398 -17.344 9.564 1.00 77.75 212 GLY A O 1
ATOM 1543 N N . ASN A 1 213 ? -9.769 -15.257 9.060 1.00 75.88 213 ASN A N 1
ATOM 1544 C CA . ASN A 1 213 ? -8.741 -15.675 8.097 1.00 75.88 213 ASN A CA 1
ATOM 1545 C C . ASN A 1 213 ? -7.331 -15.293 8.580 1.00 75.88 213 ASN A C 1
ATOM 1547 O O . ASN A 1 213 ? -6.772 -14.314 8.086 1.00 75.88 213 ASN A O 1
ATOM 1551 N N . PRO A 1 214 ? -6.775 -15.984 9.591 1.00 76.56 214 PRO A N 1
ATOM 1552 C CA . PRO A 1 214 ? -5.526 -15.570 10.214 1.00 76.56 214 PRO A CA 1
ATOM 1553 C C . PRO A 1 214 ? -4.353 -15.681 9.232 1.00 76.56 214 PRO A C 1
ATOM 1555 O O . PRO A 1 214 ? -4.157 -16.711 8.588 1.00 76.56 214 PRO A O 1
ATOM 1558 N N . ALA A 1 215 ? -3.550 -14.621 9.142 1.00 73.69 215 ALA A N 1
ATOM 1559 C CA . ALA A 1 215 ? -2.327 -14.617 8.349 1.00 73.69 215 ALA A CA 1
ATOM 1560 C C . ALA A 1 215 ? -1.239 -15.526 8.954 1.00 73.69 215 ALA A C 1
ATOM 1562 O O . ALA A 1 215 ? -1.251 -15.823 10.148 1.00 73.69 215 ALA A O 1
ATOM 1563 N N . ASP A 1 216 ? -0.245 -15.898 8.138 1.00 74.00 216 ASP A N 1
ATOM 1564 C CA . ASP A 1 216 ? 0.946 -16.637 8.591 1.00 74.00 216 ASP A CA 1
ATOM 1565 C C . ASP A 1 216 ? 1.723 -15.895 9.695 1.00 74.00 216 ASP A C 1
ATOM 1567 O O . ASP A 1 216 ? 2.293 -16.514 10.591 1.00 74.00 216 ASP A O 1
ATOM 1571 N N . SER A 1 217 ? 1.811 -14.563 9.595 1.00 75.62 217 SER A N 1
ATOM 1572 C CA . SER A 1 217 ? 2.440 -13.727 10.625 1.00 75.62 217 SER A CA 1
ATOM 1573 C C . SER A 1 217 ? 1.396 -13.318 11.647 1.00 75.62 217 SER A C 1
ATOM 1575 O O . SER A 1 217 ? 0.246 -13.072 11.288 1.00 75.62 217 SER A O 1
ATOM 1577 N N . SER A 1 218 ? 1.797 -13.230 12.916 1.00 86.31 218 SER A N 1
ATOM 1578 C CA . SER A 1 218 ? 0.884 -12.929 14.026 1.00 86.31 218 SER A CA 1
ATOM 1579 C C . SER A 1 218 ? -0.303 -13.898 14.141 1.00 86.31 218 SER A C 1
ATOM 1581 O O . SER A 1 218 ? -1.323 -13.563 14.744 1.00 86.31 218 SER A O 1
ATOM 1583 N N . GLN A 1 219 ? -0.172 -15.123 13.608 1.00 87.62 219 GLN A N 1
ATOM 1584 C CA . GLN A 1 219 ? -1.222 -16.145 13.643 1.00 87.62 219 GLN A CA 1
ATOM 1585 C C . GLN A 1 219 ? -1.705 -16.406 15.074 1.00 87.62 219 GLN A C 1
ATOM 1587 O O . GLN A 1 219 ? -2.906 -16.473 15.319 1.00 87.62 219 GLN A O 1
ATOM 1592 N N . ASP A 1 220 ? -0.783 -16.470 16.041 1.00 90.81 220 ASP A N 1
ATOM 1593 C CA . ASP A 1 220 ? -1.128 -16.675 17.448 1.00 90.81 220 ASP A CA 1
ATOM 1594 C C . ASP A 1 220 ? -1.985 -15.530 18.015 1.00 90.81 220 ASP A C 1
ATOM 1596 O O . ASP A 1 220 ? -2.856 -15.782 18.844 1.00 90.81 220 ASP A O 1
ATOM 1600 N N . LYS A 1 221 ? -1.768 -14.283 17.570 1.00 94.00 221 LYS A N 1
ATOM 1601 C CA . LYS A 1 221 ? -2.561 -13.117 17.986 1.00 94.00 221 LYS A CA 1
ATOM 1602 C C . LYS A 1 221 ? -3.975 -13.196 17.432 1.00 94.00 221 LYS A C 1
ATOM 1604 O O . LYS A 1 221 ? -4.923 -13.029 18.195 1.00 94.00 221 LYS A O 1
ATOM 1609 N N . PHE A 1 222 ? -4.116 -13.503 16.142 1.00 91.56 222 PHE A N 1
ATOM 1610 C CA . PHE A 1 222 ? -5.424 -13.635 15.501 1.00 91.56 222 PHE A CA 1
ATOM 1611 C C . PHE A 1 222 ? -6.229 -14.795 16.076 1.00 91.56 222 PHE A C 1
ATOM 1613 O O . PHE A 1 222 ? -7.389 -14.600 16.424 1.00 91.56 222 PHE A O 1
ATOM 1620 N N . THR A 1 223 ? -5.619 -15.969 16.255 1.00 93.81 223 THR A N 1
ATOM 1621 C CA . THR A 1 223 ? -6.309 -17.124 16.842 1.00 93.81 223 THR A CA 1
ATOM 1622 C C . THR A 1 223 ? -6.758 -16.826 18.273 1.00 93.81 223 THR A C 1
ATOM 1624 O O . THR A 1 223 ? -7.927 -17.013 18.592 1.00 93.81 223 THR A O 1
ATOM 1627 N N . LYS A 1 224 ? -5.890 -16.245 19.116 1.00 96.50 224 LYS A N 1
ATOM 1628 C CA . LYS A 1 224 ? -6.272 -15.836 20.482 1.00 96.50 224 LYS A CA 1
ATOM 1629 C C . LYS A 1 224 ? -7.375 -14.777 20.487 1.00 96.50 224 LYS A C 1
ATOM 1631 O O . LYS A 1 224 ? -8.236 -14.796 21.362 1.00 96.50 224 LYS A O 1
ATOM 1636 N N . PHE A 1 225 ? -7.360 -13.843 19.536 1.00 96.75 225 PHE A N 1
ATOM 1637 C CA . PHE A 1 225 ? -8.437 -12.868 19.380 1.00 96.75 225 PHE A CA 1
ATOM 1638 C C . PHE A 1 225 ? -9.762 -13.546 19.064 1.00 96.75 225 PHE A C 1
ATOM 1640 O O . PHE A 1 225 ? -10.753 -13.283 19.739 1.00 96.75 225 PHE A O 1
ATOM 1647 N N . GLN A 1 226 ? -9.771 -14.440 18.079 1.00 94.25 226 GLN A N 1
ATOM 1648 C CA . GLN A 1 226 ? -10.962 -15.176 17.663 1.00 94.25 226 GLN A CA 1
ATOM 1649 C C . GLN A 1 226 ? -11.502 -16.056 18.800 1.00 94.25 226 GLN A C 1
ATOM 1651 O O . GLN A 1 226 ? -12.710 -16.088 19.024 1.00 94.25 226 GLN A O 1
ATOM 1656 N N . GLU A 1 227 ? -10.625 -16.711 19.565 1.00 95.00 227 GLU A N 1
ATOM 1657 C CA . GLU A 1 227 ? -10.985 -17.486 20.759 1.00 95.00 227 GLU A CA 1
ATOM 1658 C C . GLU A 1 227 ? -11.654 -16.612 21.828 1.00 95.00 227 GLU A C 1
ATOM 1660 O O . GLU A 1 227 ? -12.711 -16.980 22.347 1.00 95.00 227 GLU A O 1
ATOM 1665 N N . LEU A 1 228 ? -11.091 -15.436 22.135 1.00 94.62 228 LEU A N 1
ATOM 1666 C CA . LEU A 1 228 ? -11.686 -14.495 23.092 1.00 94.62 228 LEU A CA 1
ATOM 1667 C C . LEU A 1 228 ? -13.016 -13.931 22.585 1.00 94.62 228 LEU A C 1
ATOM 1669 O O . LEU A 1 228 ? -13.983 -13.868 23.343 1.00 94.62 228 LEU A O 1
ATOM 1673 N N . ALA A 1 229 ? -13.079 -13.560 21.306 1.00 93.31 229 ALA A N 1
ATOM 1674 C CA . ALA A 1 229 ? -14.287 -13.054 20.670 1.00 93.31 229 ALA A CA 1
ATOM 1675 C C . ALA A 1 229 ? -15.419 -14.090 20.710 1.00 93.31 229 ALA A C 1
ATOM 1677 O O . ALA A 1 229 ? -16.545 -13.764 21.086 1.00 93.31 229 ALA A O 1
ATOM 1678 N N . THR A 1 230 ? -15.098 -15.350 20.405 1.00 92.50 230 THR A N 1
ATOM 1679 C CA . THR A 1 230 ? -16.040 -16.477 20.448 1.00 92.50 230 THR A CA 1
ATOM 1680 C C . THR A 1 230 ? -16.484 -16.778 21.877 1.00 92.50 230 THR A C 1
ATOM 1682 O O . THR A 1 230 ? -17.671 -16.980 22.115 1.00 92.50 230 THR A O 1
ATOM 1685 N N . SER A 1 231 ? -15.554 -16.766 22.836 1.00 92.44 231 SER A N 1
ATOM 1686 C CA . SER A 1 231 ? -15.850 -17.042 24.249 1.00 92.44 231 SER A CA 1
ATOM 1687 C C . SER A 1 231 ? -16.763 -15.985 24.875 1.00 92.44 231 SER A C 1
ATOM 1689 O O . SER A 1 231 ? -17.604 -16.317 25.704 1.00 92.44 231 SER A O 1
ATOM 1691 N N . HIS A 1 232 ? -16.613 -14.718 24.475 1.00 91.12 232 HIS A N 1
ATOM 1692 C CA . HIS A 1 232 ? -17.485 -13.626 24.921 1.00 91.12 232 HIS A CA 1
ATOM 1693 C C . HIS A 1 232 ? -18.833 -13.609 24.184 1.00 91.12 232 HIS A C 1
ATOM 1695 O O . HIS A 1 232 ? -19.852 -13.231 24.753 1.00 91.12 232 HIS A O 1
ATOM 1701 N N . GLY A 1 233 ? -18.859 -14.005 22.908 1.00 87.62 233 GLY A N 1
ATOM 1702 C CA . GLY A 1 233 ? -20.078 -14.178 22.110 1.00 87.62 233 GLY A CA 1
ATOM 1703 C C . GLY A 1 233 ? -20.712 -12.891 21.564 1.00 87.62 233 GLY A C 1
ATOM 1704 O O . GLY A 1 233 ? -21.550 -12.968 20.670 1.00 87.62 233 GLY A O 1
ATOM 1705 N N . ASN A 1 234 ? -20.307 -11.710 22.046 1.00 90.50 234 ASN A N 1
ATOM 1706 C CA . ASN A 1 234 ? -20.815 -10.410 21.583 1.00 90.50 234 ASN A CA 1
ATOM 1707 C C . ASN A 1 234 ? -19.680 -9.440 21.212 1.00 90.50 234 ASN A C 1
ATOM 1709 O O . ASN A 1 234 ? -19.618 -8.309 21.700 1.00 90.50 234 ASN A O 1
ATOM 1713 N N . VAL A 1 235 ? -18.739 -9.923 20.396 1.00 92.88 235 VAL A N 1
ATOM 1714 C CA . VAL A 1 235 ? -17.622 -9.133 19.861 1.00 92.88 235 VAL A CA 1
ATOM 1715 C C . VAL A 1 235 ? -17.784 -8.982 18.355 1.00 92.88 235 VAL A C 1
ATOM 1717 O O . VAL A 1 235 ? -17.931 -9.971 17.640 1.00 92.88 235 VAL A O 1
ATOM 1720 N N . GLN A 1 236 ? -17.725 -7.747 17.870 1.00 92.56 236 GLN A N 1
ATOM 1721 C CA . GLN A 1 236 ? -17.740 -7.417 16.449 1.00 92.56 236 GLN A CA 1
ATOM 1722 C C . GLN A 1 236 ? -16.433 -6.733 16.059 1.00 92.56 236 GLN A C 1
ATOM 1724 O O . GLN A 1 236 ? -15.832 -6.018 16.856 1.00 92.56 236 GLN A O 1
ATOM 1729 N N . VAL A 1 237 ? -15.997 -6.937 14.818 1.00 90.19 237 VAL A N 1
ATOM 1730 C CA . VAL A 1 237 ? -14.831 -6.252 14.250 1.00 90.19 237 VAL A CA 1
ATOM 1731 C C . VAL A 1 237 ? -15.314 -5.295 13.175 1.00 90.19 237 VAL A C 1
ATOM 1733 O O . VAL A 1 237 ? -15.862 -5.735 12.160 1.00 90.19 237 VAL A O 1
ATOM 1736 N N . HIS A 1 238 ? -15.059 -4.005 13.350 1.00 89.44 238 HIS A N 1
ATOM 1737 C CA . HIS A 1 238 ? -15.356 -2.955 12.384 1.00 89.44 238 HIS A CA 1
ATOM 1738 C C . HIS A 1 238 ? -14.070 -2.419 11.770 1.00 89.44 238 HIS A C 1
ATOM 1740 O O . HIS A 1 238 ? -13.119 -2.076 12.463 1.00 89.44 238 HIS A O 1
ATOM 1746 N N . TRP A 1 239 ? -14.051 -2.351 10.443 1.00 87.94 239 TRP A N 1
ATOM 1747 C CA . TRP A 1 239 ? -13.023 -1.580 9.765 1.00 87.94 239 TRP A CA 1
ATOM 1748 C C . TRP A 1 239 ? -13.456 -0.113 9.754 1.00 87.94 239 TRP A C 1
ATOM 1750 O O . TRP A 1 239 ? -14.630 0.165 9.500 1.00 87.94 239 TRP A O 1
ATOM 1760 N N . ILE A 1 240 ? -12.528 0.800 10.028 1.00 83.31 240 ILE A N 1
ATOM 1761 C CA . ILE A 1 240 ? -12.759 2.246 9.960 1.00 83.31 240 ILE A CA 1
ATOM 1762 C C . ILE A 1 240 ? -11.733 2.911 9.038 1.00 83.31 240 ILE A C 1
ATOM 1764 O O . ILE A 1 240 ? -10.641 2.389 8.856 1.00 83.31 240 ILE A O 1
ATOM 1768 N N . PRO A 1 241 ? -12.040 4.045 8.401 1.00 77.94 241 PRO A N 1
ATOM 1769 C CA . PRO A 1 241 ? -11.036 4.754 7.622 1.00 77.94 241 PRO A CA 1
ATOM 1770 C C . PRO A 1 241 ? -9.979 5.383 8.544 1.00 77.94 241 PRO A C 1
ATOM 1772 O O . PRO A 1 241 ? -10.307 6.063 9.512 1.00 77.94 241 PRO A O 1
ATOM 1775 N N . GLY A 1 242 ? -8.705 5.165 8.218 1.00 75.50 242 GLY A N 1
ATOM 1776 C CA . GLY A 1 242 ? -7.580 5.814 8.896 1.00 75.50 242 GLY A CA 1
ATOM 1777 C C . GLY A 1 242 ? -7.391 7.266 8.449 1.00 75.50 242 GLY A C 1
ATOM 1778 O O . GLY A 1 242 ? -7.708 7.612 7.304 1.00 75.50 242 GLY A O 1
ATOM 1779 N N . HIS A 1 243 ? -6.841 8.095 9.341 1.00 72.88 243 HIS A N 1
ATOM 1780 C CA . HIS A 1 243 ? -6.524 9.519 9.127 1.00 72.88 243 HIS A CA 1
ATOM 1781 C C . HIS A 1 243 ? -7.712 10.392 8.690 1.00 72.88 243 HIS A C 1
ATOM 1783 O O . HIS A 1 243 ? -7.576 11.312 7.880 1.00 72.88 243 HIS A O 1
ATOM 1789 N N . THR A 1 244 ? -8.900 10.103 9.216 1.00 74.62 244 THR A N 1
ATOM 1790 C CA . THR A 1 244 ? -10.129 10.863 8.940 1.00 74.62 244 THR A CA 1
ATOM 1791 C C . THR A 1 244 ? -10.691 11.553 10.182 1.00 74.62 244 THR A C 1
ATOM 1793 O O . THR A 1 244 ? -11.886 11.836 10.233 1.00 74.62 244 THR A O 1
ATOM 1796 N N . ASN A 1 245 ? -9.849 11.846 11.181 1.00 81.00 245 ASN A N 1
ATOM 1797 C CA . ASN A 1 245 ? -10.224 12.544 12.418 1.00 81.00 245 ASN A CA 1
ATOM 1798 C C . ASN A 1 245 ? -11.285 11.810 13.258 1.00 81.00 245 ASN A C 1
ATOM 1800 O O . ASN A 1 245 ? -12.082 12.449 13.946 1.00 81.00 245 ASN A O 1
ATOM 1804 N N . ILE A 1 246 ? -11.320 10.474 13.211 1.00 85.62 246 ILE A N 1
ATOM 1805 C CA . ILE A 1 246 ? -12.140 9.685 14.138 1.00 85.62 246 ILE A CA 1
ATOM 1806 C C . ILE A 1 246 ? -11.429 9.721 15.498 1.00 85.62 246 ILE A C 1
ATOM 1808 O O . ILE A 1 246 ? -10.360 9.122 15.605 1.00 85.62 246 ILE A O 1
ATOM 1812 N N . PRO A 1 247 ? -11.979 10.376 16.544 1.00 90.50 247 PRO A N 1
ATOM 1813 C CA . PRO A 1 247 ? -11.202 10.708 17.741 1.00 90.50 247 PRO A CA 1
ATOM 1814 C C . PRO A 1 247 ? -10.526 9.507 18.412 1.00 90.50 247 PRO A C 1
ATOM 1816 O O . PRO A 1 247 ? -9.354 9.584 18.760 1.00 90.50 247 PRO A O 1
ATOM 1819 N N . GLY A 1 248 ? -11.234 8.380 18.536 1.00 92.94 248 GLY A N 1
ATOM 1820 C CA . GLY A 1 248 ? -10.666 7.168 19.128 1.00 92.94 248 GLY A CA 1
ATOM 1821 C C . GLY A 1 248 ? -9.584 6.502 18.271 1.00 92.94 248 GLY A C 1
ATOM 1822 O O . GLY A 1 248 ? -8.658 5.915 18.823 1.00 92.94 248 GLY A O 1
ATOM 1823 N N . ASN A 1 249 ? -9.652 6.624 16.938 1.00 93.50 249 ASN A N 1
ATOM 1824 C CA . ASN A 1 249 ? -8.603 6.112 16.050 1.00 93.50 249 ASN A CA 1
ATOM 1825 C C . ASN A 1 249 ? -7.339 6.970 16.137 1.00 93.50 249 ASN A C 1
ATOM 1827 O O . ASN A 1 249 ? -6.247 6.431 16.242 1.00 93.50 249 ASN A O 1
ATOM 1831 N N . GLU A 1 250 ? -7.491 8.298 16.151 1.00 92.12 250 GLU A N 1
ATOM 1832 C CA . GLU A 1 250 ? -6.355 9.217 16.318 1.00 92.12 250 GLU A CA 1
ATOM 1833 C C . GLU A 1 250 ? -5.689 9.042 17.698 1.00 92.12 250 GLU A C 1
ATOM 1835 O O . GLU A 1 250 ? -4.470 9.142 17.826 1.00 92.12 250 GLU A O 1
ATOM 1840 N N . GLU A 1 251 ? -6.470 8.733 18.742 1.00 95.50 251 GLU A N 1
ATOM 1841 C CA . GLU A 1 251 ? -5.935 8.365 20.059 1.00 95.50 251 GLU A CA 1
ATOM 1842 C C . GLU A 1 251 ? -5.130 7.058 19.997 1.00 95.50 251 GLU A C 1
ATOM 1844 O O . GLU A 1 251 ? -4.011 7.008 20.510 1.00 95.50 251 GLU A O 1
ATOM 1849 N N . ALA A 1 252 ? -5.655 6.017 19.340 1.00 96.44 252 ALA A N 1
ATOM 1850 C CA . ALA A 1 252 ? -4.944 4.753 19.157 1.00 96.44 252 ALA A CA 1
ATOM 1851 C C . ALA A 1 252 ? -3.642 4.919 18.346 1.00 96.44 252 ALA A C 1
ATOM 1853 O O . ALA A 1 252 ? -2.624 4.357 18.750 1.00 96.44 252 ALA A O 1
ATOM 1854 N N . ASP A 1 253 ? -3.638 5.740 17.290 1.00 94.50 253 ASP A N 1
ATOM 1855 C CA . ASP A 1 253 ? -2.438 6.091 16.506 1.00 94.50 253 ASP A CA 1
ATOM 1856 C C . ASP A 1 253 ? -1.399 6.839 17.351 1.00 94.50 253 ASP A C 1
ATOM 1858 O O . ASP A 1 253 ? -0.214 6.480 17.375 1.00 94.50 253 ASP A O 1
ATOM 1862 N N . GLY A 1 254 ? -1.836 7.827 18.136 1.00 93.38 254 GLY A N 1
ATOM 1863 C CA . GLY A 1 254 ? -0.968 8.525 19.082 1.00 93.38 254 GLY A CA 1
ATOM 1864 C C . GLY A 1 254 ? -0.339 7.572 20.105 1.00 93.38 254 GLY A C 1
ATOM 1865 O O . GLY A 1 254 ? 0.859 7.656 20.397 1.00 93.38 254 GLY A O 1
ATOM 1866 N N . LEU A 1 255 ? -1.123 6.617 20.612 1.00 97.94 255 LEU A N 1
ATOM 1867 C CA . LEU A 1 255 ? -0.658 5.579 21.530 1.00 97.94 255 LEU A CA 1
ATOM 1868 C C . LEU A 1 255 ? 0.301 4.597 20.854 1.00 97.94 255 LEU A C 1
ATOM 1870 O O . LEU A 1 255 ? 1.295 4.225 21.474 1.00 97.94 255 LEU A O 1
ATOM 1874 N N . ALA A 1 256 ? 0.061 4.211 19.601 1.00 95.88 256 ALA A N 1
ATOM 1875 C CA . ALA A 1 256 ? 0.948 3.331 18.848 1.00 95.88 256 ALA A CA 1
ATOM 1876 C C . ALA A 1 256 ? 2.316 3.986 18.621 1.00 95.88 256 ALA A C 1
ATOM 1878 O O . ALA A 1 256 ? 3.353 3.374 18.895 1.00 95.88 256 ALA A O 1
ATOM 1879 N N . LYS A 1 257 ? 2.330 5.274 18.252 1.00 94.44 257 LYS A N 1
ATOM 1880 C CA . LYS A 1 257 ? 3.551 6.094 18.156 1.00 94.44 257 LYS A CA 1
ATOM 1881 C C . LYS A 1 257 ? 4.282 6.194 19.493 1.00 94.44 257 LYS A C 1
ATOM 1883 O O . LYS A 1 257 ? 5.506 6.059 19.536 1.00 94.44 257 LYS A O 1
ATOM 1888 N N . ALA A 1 258 ? 3.552 6.381 20.594 1.00 95.88 258 ALA A N 1
ATOM 1889 C CA . ALA A 1 258 ? 4.133 6.352 21.934 1.00 95.88 258 ALA A CA 1
ATOM 1890 C C . ALA A 1 258 ? 4.699 4.962 22.286 1.00 95.88 258 ALA A C 1
ATOM 1892 O O . ALA A 1 258 ? 5.765 4.868 22.894 1.00 95.88 258 ALA A O 1
ATOM 1893 N N . GLY A 1 259 ? 4.036 3.884 21.857 1.00 97.62 259 GLY A N 1
ATOM 1894 C CA . GLY A 1 259 ? 4.495 2.502 21.993 1.00 97.62 259 GLY A CA 1
ATOM 1895 C C . GLY A 1 259 ? 5.842 2.260 21.312 1.00 97.62 259 GLY A C 1
ATOM 1896 O O . GLY A 1 259 ? 6.710 1.604 21.885 1.00 97.62 259 GLY A O 1
ATOM 1897 N N . CYS A 1 260 ? 6.083 2.867 20.146 1.00 93.31 260 CYS A N 1
ATOM 1898 C CA . CYS A 1 260 ? 7.377 2.782 19.462 1.00 93.31 260 CYS A CA 1
ATOM 1899 C C . CYS A 1 260 ? 8.539 3.354 20.290 1.00 93.31 260 CYS A C 1
ATOM 1901 O O . CYS A 1 260 ? 9.682 2.920 20.131 1.00 93.31 260 CYS A O 1
ATOM 1903 N N . LEU A 1 261 ? 8.267 4.323 21.167 1.00 96.06 261 LEU A N 1
ATOM 1904 C CA . LEU A 1 261 ? 9.270 4.974 22.015 1.00 96.06 261 LEU A CA 1
ATOM 1905 C C . LEU A 1 261 ? 9.553 4.206 23.313 1.00 96.06 261 LEU A C 1
ATOM 1907 O O . LEU A 1 261 ? 10.511 4.534 24.014 1.00 96.06 261 LEU A O 1
ATOM 1911 N N . GLN A 1 262 ? 8.749 3.194 23.644 1.00 96.69 262 GLN A N 1
ATOM 1912 C CA . GLN A 1 262 ? 8.976 2.374 24.829 1.00 96.69 262 GLN A CA 1
ATOM 1913 C C . GLN A 1 262 ? 10.182 1.428 24.650 1.00 96.69 262 GLN A C 1
ATOM 1915 O O . GLN A 1 262 ? 10.574 1.126 23.515 1.00 96.69 262 GLN A O 1
ATOM 1920 N N . PRO A 1 263 ? 10.779 0.941 25.757 1.00 95.56 263 PRO A N 1
ATOM 1921 C CA . PRO A 1 263 ? 11.840 -0.057 25.704 1.00 95.56 263 PRO A CA 1
ATOM 1922 C C . PRO A 1 263 ? 11.372 -1.335 25.010 1.00 95.56 263 PRO A C 1
ATOM 1924 O O . PRO A 1 263 ? 10.258 -1.803 25.243 1.00 95.56 263 PRO A O 1
ATOM 1927 N N . GLU A 1 264 ? 12.237 -1.912 24.181 1.00 93.88 264 GLU A N 1
ATOM 1928 C CA . GLU A 1 264 ? 11.967 -3.208 23.566 1.00 93.88 264 GLU A CA 1
ATOM 1929 C C . GLU A 1 264 ? 11.819 -4.293 24.645 1.00 93.88 264 GLU A C 1
ATOM 1931 O O . GLU A 1 264 ? 12.625 -4.320 25.584 1.00 93.88 264 GLU A O 1
ATOM 1936 N N . PRO A 1 265 ? 10.807 -5.176 24.550 1.00 92.44 265 PRO A N 1
ATOM 1937 C CA . PRO A 1 265 ? 10.639 -6.243 25.522 1.00 92.44 265 PRO A CA 1
ATOM 1938 C C . PRO A 1 265 ? 11.882 -7.146 25.573 1.00 92.44 265 PRO A C 1
ATOM 1940 O O . PRO A 1 265 ? 12.415 -7.509 24.520 1.00 92.44 265 PRO A O 1
ATOM 1943 N N . PRO A 1 266 ? 12.344 -7.550 26.771 1.00 88.50 266 PRO A N 1
ATOM 1944 C CA . PRO A 1 266 ? 13.421 -8.525 26.892 1.00 88.50 266 PRO A CA 1
ATOM 1945 C C . PRO A 1 266 ? 13.061 -9.819 26.152 1.00 88.50 266 PRO A C 1
ATOM 1947 O O . PRO A 1 266 ? 11.925 -10.278 26.238 1.00 88.50 266 PRO A O 1
ATOM 1950 N N . GLU A 1 267 ? 14.029 -10.400 25.438 1.00 87.06 267 GLU A N 1
ATOM 1951 C CA . GLU A 1 267 ? 13.867 -11.663 24.692 1.00 87.06 267 GLU A CA 1
ATOM 1952 C C . GLU A 1 267 ? 12.826 -11.617 23.555 1.00 87.06 267 GLU A C 1
ATOM 1954 O O . GLU A 1 267 ? 12.327 -12.654 23.112 1.00 87.06 267 GLU A O 1
ATOM 1959 N N . ALA A 1 268 ? 12.498 -10.426 23.045 1.00 87.94 268 ALA A N 1
ATOM 1960 C CA . ALA A 1 268 ? 11.555 -10.305 21.945 1.00 87.94 268 ALA A CA 1
ATOM 1961 C C . ALA A 1 268 ? 12.092 -10.969 20.664 1.00 87.94 268 ALA A C 1
ATOM 1963 O O . ALA A 1 268 ? 13.117 -10.584 20.102 1.00 87.94 268 ALA A O 1
ATOM 1964 N N . MET A 1 269 ? 11.365 -11.977 20.183 1.00 88.88 269 MET A N 1
ATOM 1965 C CA . MET A 1 269 ? 11.689 -12.666 18.939 1.00 88.88 269 MET A CA 1
ATOM 1966 C C . MET A 1 269 ? 11.184 -11.871 17.729 1.00 88.88 269 MET A C 1
ATOM 1968 O O . MET A 1 269 ? 10.105 -11.273 17.797 1.00 88.88 269 MET A O 1
ATOM 1972 N N . PRO A 1 270 ? 11.920 -11.887 16.604 1.00 92.31 270 PRO A N 1
ATOM 1973 C CA . PRO A 1 270 ? 11.461 -11.246 15.387 1.00 92.31 270 PRO A CA 1
ATOM 1974 C C . PRO A 1 270 ? 10.216 -11.944 14.824 1.00 92.31 270 PRO A C 1
ATOM 1976 O O . PRO A 1 270 ? 10.094 -13.170 14.896 1.00 92.31 270 PRO A O 1
ATOM 1979 N N . SER A 1 271 ? 9.309 -11.183 14.210 1.00 90.81 271 SER A N 1
ATOM 1980 C CA . SER A 1 271 ? 8.142 -11.760 13.540 1.00 90.81 271 SER A CA 1
ATOM 1981 C C . SER A 1 271 ? 8.526 -12.474 12.240 1.00 90.81 271 SER A C 1
ATOM 1983 O O . SER A 1 271 ? 9.537 -12.175 11.594 1.00 90.81 271 SER A O 1
ATOM 1985 N N . LEU A 1 272 ? 7.686 -13.419 11.806 1.00 86.75 272 LEU A N 1
ATOM 1986 C CA . LEU A 1 272 ? 7.886 -14.119 10.536 1.00 86.75 272 LEU A CA 1
ATOM 1987 C C . LEU A 1 272 ? 7.864 -13.147 9.346 1.00 86.75 272 LEU A C 1
ATOM 1989 O O . LEU A 1 272 ? 8.660 -13.296 8.415 1.00 86.75 272 LEU A O 1
ATOM 1993 N N . ALA A 1 273 ? 6.975 -12.147 9.370 1.00 83.00 273 ALA A N 1
ATOM 1994 C CA . ALA A 1 273 ? 6.922 -11.109 8.345 1.00 83.00 273 ALA A CA 1
ATOM 1995 C C . ALA A 1 273 ? 8.231 -10.306 8.283 1.00 83.00 273 ALA A C 1
ATOM 1997 O O . ALA A 1 273 ? 8.777 -10.130 7.189 1.00 83.00 273 ALA A O 1
ATOM 1998 N N . HIS A 1 274 ? 8.786 -9.933 9.440 1.00 87.00 274 HIS A N 1
ATOM 1999 C CA . HIS A 1 274 ? 10.059 -9.222 9.529 1.00 87.00 274 HIS A CA 1
ATOM 2000 C C . HIS A 1 274 ? 11.214 -10.029 8.927 1.00 87.00 274 HIS A C 1
ATOM 2002 O O . HIS A 1 274 ? 11.963 -9.533 8.079 1.00 87.00 274 HIS A O 1
ATOM 2008 N N . LEU A 1 275 ? 11.322 -11.311 9.289 1.00 89.12 275 LEU A N 1
ATOM 2009 C CA . LEU A 1 275 ? 12.342 -12.210 8.741 1.00 89.12 275 LEU A CA 1
ATOM 2010 C C . LEU A 1 275 ? 12.199 -12.383 7.220 1.00 89.12 275 LEU A C 1
ATOM 2012 O O . LEU A 1 275 ? 13.190 -12.320 6.487 1.00 89.12 275 LEU A O 1
ATOM 2016 N N . ARG A 1 276 ? 10.966 -12.541 6.717 1.00 83.38 276 ARG A N 1
ATOM 2017 C CA . ARG A 1 276 ? 10.684 -12.630 5.272 1.00 83.38 276 ARG A CA 1
ATOM 2018 C C . ARG A 1 276 ? 11.065 -11.337 4.541 1.00 83.38 276 ARG A C 1
ATOM 2020 O O . ARG A 1 276 ? 11.635 -11.409 3.448 1.00 83.38 276 ARG A O 1
ATOM 2027 N N . ARG A 1 277 ? 10.780 -10.162 5.117 1.00 86.19 277 ARG A N 1
ATOM 2028 C CA . ARG A 1 277 ? 11.173 -8.861 4.549 1.00 86.19 277 ARG A CA 1
ATOM 2029 C C . ARG A 1 277 ? 12.692 -8.737 4.479 1.00 86.19 277 ARG A C 1
ATOM 2031 O O . ARG A 1 277 ? 13.207 -8.378 3.419 1.00 86.19 277 ARG A O 1
ATOM 2038 N N . LEU A 1 278 ? 13.397 -9.086 5.556 1.00 86.62 278 LEU A N 1
ATOM 2039 C CA . LEU A 1 278 ? 14.857 -9.036 5.610 1.00 86.62 278 LEU A CA 1
ATOM 2040 C C . LEU A 1 278 ? 15.492 -9.950 4.552 1.00 86.62 278 LEU A C 1
ATOM 2042 O O . LEU A 1 278 ? 16.360 -9.501 3.809 1.00 86.62 278 LEU A O 1
ATOM 2046 N N . ALA A 1 279 ? 15.008 -11.186 4.406 1.00 85.19 279 ALA A N 1
ATOM 2047 C CA . ALA A 1 279 ? 15.502 -12.115 3.387 1.00 85.19 279 ALA A CA 1
ATOM 2048 C C . ALA A 1 279 ? 15.329 -11.566 1.954 1.00 85.19 279 ALA A C 1
ATOM 2050 O O . ALA A 1 279 ? 16.251 -11.614 1.137 1.00 85.19 279 ALA A O 1
ATOM 2051 N N . ARG A 1 280 ? 14.165 -10.973 1.647 1.00 81.06 280 ARG A N 1
ATOM 2052 C CA . ARG A 1 280 ? 13.916 -10.318 0.347 1.00 81.06 280 ARG A CA 1
ATOM 2053 C C . ARG A 1 280 ? 14.806 -9.093 0.146 1.00 81.06 280 ARG A C 1
ATOM 2055 O O . ARG A 1 280 ? 15.291 -8.857 -0.958 1.00 81.06 280 ARG A O 1
ATOM 2062 N N . GLN A 1 281 ? 15.011 -8.299 1.196 1.00 85.12 281 GLN A N 1
ATOM 2063 C CA . GLN A 1 281 ? 15.875 -7.126 1.155 1.00 85.12 281 GLN A CA 1
ATOM 2064 C C . GLN A 1 281 ? 17.329 -7.511 0.877 1.00 85.12 281 GLN A C 1
ATOM 2066 O O . GLN A 1 281 ? 17.912 -6.959 -0.049 1.00 85.12 281 GLN A O 1
ATOM 2071 N N . GLN A 1 282 ? 17.862 -8.514 1.574 1.00 89.00 282 GLN A N 1
ATOM 2072 C CA . GLN A 1 282 ? 19.223 -9.007 1.355 1.00 89.00 282 GLN A CA 1
ATOM 2073 C C . GLN A 1 282 ? 19.459 -9.429 -0.098 1.00 89.00 282 GLN A C 1
ATOM 2075 O O . GLN A 1 282 ? 20.480 -9.074 -0.674 1.00 89.00 282 GLN A O 1
ATOM 2080 N N . SER A 1 283 ? 18.501 -10.119 -0.725 1.00 85.75 283 SER A N 1
ATOM 2081 C CA . SER A 1 283 ? 18.609 -10.488 -2.143 1.00 85.75 283 SER A CA 1
ATOM 2082 C C . SER A 1 283 ? 18.674 -9.263 -3.067 1.00 85.75 283 SER A C 1
ATOM 2084 O O . SER A 1 283 ? 19.505 -9.219 -3.976 1.00 85.75 283 SER A O 1
ATOM 2086 N N . ARG A 1 284 ? 17.843 -8.241 -2.817 1.00 85.44 284 ARG A N 1
ATOM 2087 C CA . ARG A 1 284 ? 17.860 -6.984 -3.586 1.00 85.44 284 ARG A CA 1
ATOM 2088 C C . ARG A 1 284 ? 19.174 -6.232 -3.416 1.00 85.44 284 ARG A C 1
ATOM 2090 O O . ARG A 1 284 ? 19.735 -5.760 -4.401 1.00 85.44 284 ARG A O 1
ATOM 2097 N N . ASP A 1 285 ? 19.654 -6.128 -2.184 1.00 88.94 285 ASP A N 1
ATOM 2098 C CA . ASP A 1 285 ? 20.867 -5.382 -1.860 1.00 88.94 285 ASP A CA 1
ATOM 2099 C C . ASP A 1 285 ? 22.107 -6.100 -2.406 1.00 88.94 285 ASP A C 1
ATOM 2101 O O . ASP A 1 285 ? 22.962 -5.462 -3.017 1.00 88.94 285 ASP A O 1
ATOM 2105 N N . ALA A 1 286 ? 22.151 -7.434 -2.314 1.00 91.25 286 ALA A N 1
ATOM 2106 C CA . ALA A 1 286 ? 23.184 -8.250 -2.944 1.00 91.25 286 ALA A CA 1
ATOM 2107 C C . ALA A 1 286 ? 23.196 -8.080 -4.471 1.00 91.25 286 ALA A C 1
ATOM 2109 O O . ALA A 1 286 ? 24.264 -7.915 -5.058 1.00 91.25 286 ALA A O 1
ATOM 2110 N N . PHE A 1 287 ? 22.025 -8.057 -5.120 1.00 89.81 287 PHE A N 1
ATOM 2111 C CA . PHE A 1 287 ? 21.934 -7.826 -6.563 1.00 89.81 287 PHE A CA 1
ATOM 2112 C C . PHE A 1 287 ? 22.414 -6.424 -6.961 1.00 89.81 287 PHE A C 1
ATOM 2114 O O . PHE A 1 287 ? 23.162 -6.281 -7.928 1.00 89.81 287 PHE A O 1
ATOM 2121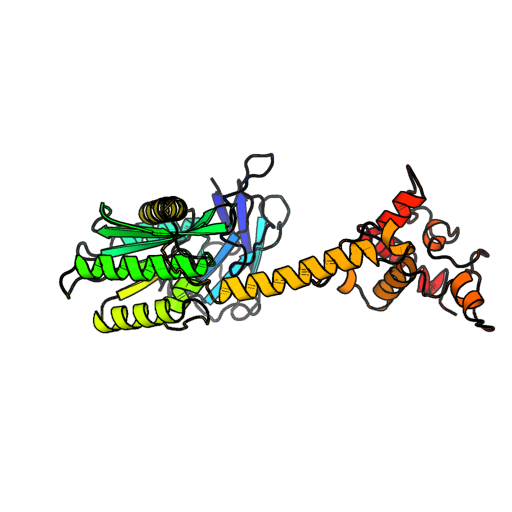 N N . LYS A 1 288 ? 22.038 -5.390 -6.198 1.00 90.75 288 LYS A N 1
ATOM 2122 C CA . LYS A 1 288 ? 22.514 -4.014 -6.407 1.00 90.75 288 LYS A CA 1
ATOM 2123 C C . LYS A 1 288 ? 24.029 -3.905 -6.244 1.00 90.75 288 LYS A C 1
ATOM 2125 O O . LYS A 1 288 ? 24.685 -3.303 -7.093 1.00 90.75 288 LYS A O 1
ATOM 2130 N N . ALA A 1 289 ? 24.577 -4.509 -5.189 1.00 91.38 289 ALA A N 1
ATOM 2131 C CA . ALA A 1 289 ? 26.013 -4.536 -4.933 1.00 91.38 289 ALA A CA 1
ATOM 2132 C C . ALA A 1 289 ? 26.764 -5.245 -6.069 1.00 91.38 289 ALA A C 1
ATOM 2134 O O . ALA A 1 289 ? 27.695 -4.675 -6.636 1.00 91.38 289 ALA A O 1
ATOM 2135 N N . TRP A 1 290 ? 26.307 -6.437 -6.467 1.00 93.62 290 TRP A N 1
ATOM 2136 C CA . TRP A 1 290 ? 26.864 -7.181 -7.597 1.00 93.62 290 TRP A CA 1
ATOM 2137 C C . TRP A 1 290 ? 26.836 -6.364 -8.893 1.00 93.62 290 TRP A C 1
ATOM 2139 O O . TRP A 1 290 ? 27.871 -6.204 -9.536 1.00 93.62 290 TRP A O 1
ATOM 2149 N N . TRP A 1 291 ? 25.687 -5.779 -9.249 1.00 91.19 291 TRP A N 1
ATOM 2150 C CA . TRP A 1 291 ? 25.549 -4.986 -10.473 1.00 91.19 291 TRP A CA 1
ATOM 2151 C C . TRP A 1 291 ? 26.479 -3.770 -10.492 1.00 91.19 291 TRP A C 1
ATOM 2153 O O . TRP A 1 291 ? 27.046 -3.449 -11.532 1.00 91.19 291 TRP A O 1
ATOM 2163 N N . SER A 1 292 ? 26.681 -3.109 -9.348 1.00 87.88 292 SER A N 1
ATOM 2164 C CA . SER A 1 292 ? 27.575 -1.947 -9.259 1.00 87.88 292 SER A CA 1
ATOM 2165 C C . SER A 1 292 ? 29.031 -2.276 -9.628 1.00 87.88 292 SER A C 1
ATOM 2167 O O . SER A 1 292 ? 29.721 -1.441 -10.218 1.00 87.88 292 SER A O 1
ATOM 2169 N N . THR A 1 293 ? 29.469 -3.510 -9.362 1.00 90.00 293 THR A N 1
ATOM 2170 C CA . THR A 1 293 ? 30.825 -3.994 -9.658 1.00 90.00 293 THR A CA 1
ATOM 2171 C C . THR A 1 293 ? 30.912 -4.623 -11.049 1.00 90.00 293 THR A C 1
ATOM 2173 O O . THR A 1 293 ? 31.789 -4.273 -11.844 1.00 90.00 293 THR A O 1
ATOM 2176 N N . GLU A 1 294 ? 29.964 -5.507 -11.364 1.00 92.31 294 GLU A N 1
ATOM 2177 C CA . GLU A 1 294 ? 30.021 -6.438 -12.498 1.00 92.31 294 GLU A CA 1
ATOM 2178 C C . GLU A 1 294 ? 29.266 -5.954 -13.747 1.00 92.31 294 GLU A C 1
ATOM 2180 O O . GLU A 1 294 ? 29.300 -6.620 -14.784 1.00 92.31 294 GLU A O 1
ATOM 2185 N N . ALA A 1 295 ? 28.580 -4.801 -13.697 1.00 88.50 295 ALA A N 1
ATOM 2186 C CA . ALA A 1 295 ? 27.857 -4.281 -14.859 1.00 88.50 295 ALA A CA 1
ATOM 2187 C C . ALA A 1 295 ? 28.781 -4.173 -16.090 1.00 88.50 295 ALA A C 1
ATOM 2189 O O . ALA A 1 295 ? 29.851 -3.557 -16.007 1.00 88.50 295 ALA A O 1
ATOM 2190 N N . PRO A 1 296 ? 28.372 -4.692 -17.265 1.00 87.62 296 PRO A N 1
ATOM 2191 C CA . PRO A 1 296 ? 29.152 -4.550 -18.487 1.00 87.62 296 PRO A CA 1
ATOM 2192 C C . PRO A 1 296 ? 29.415 -3.079 -18.824 1.00 87.62 296 PRO A C 1
ATOM 2194 O O . PRO A 1 296 ? 28.550 -2.227 -18.622 1.00 87.62 296 PRO A O 1
ATOM 2197 N N . GLY A 1 297 ? 30.580 -2.782 -19.410 1.00 86.50 297 GLY A N 1
ATOM 2198 C CA . GLY A 1 297 ? 30.988 -1.418 -19.781 1.00 86.50 297 GLY A CA 1
ATOM 2199 C C . GLY A 1 297 ? 29.892 -0.579 -20.463 1.00 86.50 297 GLY A C 1
ATOM 2200 O O . GLY A 1 297 ? 29.635 0.531 -19.996 1.00 86.50 297 GLY A O 1
ATOM 2201 N N . PRO A 1 298 ? 29.178 -1.101 -21.487 1.00 85.75 298 PRO A N 1
ATOM 2202 C CA . PRO A 1 298 ? 28.068 -0.383 -22.113 1.00 85.75 298 PRO A CA 1
ATOM 2203 C C . PRO A 1 298 ? 26.976 0.037 -21.121 1.00 85.75 298 PRO A C 1
ATOM 2205 O O . PRO A 1 298 ? 26.540 1.183 -21.143 1.00 85.75 298 PRO A O 1
ATOM 2208 N N . TYR A 1 299 ? 26.596 -0.845 -20.192 1.00 89.50 299 TYR A N 1
ATOM 2209 C CA . TYR A 1 299 ? 25.541 -0.593 -19.207 1.00 89.50 299 TYR A CA 1
ATOM 2210 C C . TYR A 1 299 ? 25.933 0.440 -18.145 1.00 89.50 299 TYR A C 1
ATOM 2212 O O . TYR A 1 299 ? 25.057 1.176 -17.688 1.00 89.50 299 TYR A O 1
ATOM 2220 N N . LYS A 1 300 ? 27.225 0.560 -17.797 1.00 87.56 300 LYS A N 1
ATOM 2221 C CA . LYS A 1 300 ? 27.705 1.559 -16.819 1.00 87.56 300 LYS A CA 1
ATOM 2222 C C . LYS A 1 300 ? 27.344 2.991 -17.229 1.00 87.56 300 LYS A C 1
ATOM 2224 O O . LYS A 1 300 ? 27.076 3.829 -16.376 1.00 87.56 300 LYS A O 1
ATOM 2229 N N . THR A 1 301 ? 27.285 3.261 -18.533 1.00 87.19 301 THR A N 1
ATOM 2230 C CA . THR A 1 301 ? 26.983 4.596 -19.078 1.00 87.19 301 THR A CA 1
ATOM 2231 C C . THR A 1 301 ? 25.489 4.911 -19.187 1.00 87.19 301 THR A C 1
ATOM 2233 O O . THR A 1 301 ? 25.122 6.069 -19.368 1.00 87.19 301 THR A O 1
ATOM 2236 N N . LEU A 1 302 ? 24.616 3.906 -19.049 1.00 88.81 302 LEU A N 1
ATOM 2237 C CA . LEU A 1 302 ? 23.168 4.051 -19.250 1.00 88.81 302 LEU A CA 1
ATOM 2238 C C . LEU A 1 302 ? 22.415 4.506 -17.998 1.00 88.81 302 LEU A C 1
ATOM 2240 O O . LEU A 1 302 ? 21.217 4.788 -18.074 1.00 88.81 302 LEU A O 1
ATOM 2244 N N . ASN A 1 303 ? 23.107 4.540 -16.854 1.00 84.19 303 ASN A N 1
ATOM 2245 C CA . ASN A 1 303 ? 22.544 4.879 -15.550 1.00 84.19 303 ASN A CA 1
ATOM 2246 C C . ASN A 1 303 ? 21.264 4.072 -15.238 1.00 84.19 303 ASN A C 1
ATOM 2248 O O . ASN A 1 303 ? 20.279 4.610 -14.739 1.00 84.19 303 ASN A O 1
ATOM 2252 N N . LEU A 1 304 ? 21.244 2.787 -15.611 1.00 88.50 304 LEU A N 1
ATOM 2253 C CA . LEU A 1 304 ? 20.131 1.884 -15.319 1.00 88.50 304 LEU A CA 1
ATOM 2254 C C . LEU A 1 304 ? 20.270 1.352 -13.894 1.00 88.50 304 LEU A C 1
ATOM 2256 O O . LEU A 1 304 ? 21.325 0.842 -13.512 1.00 88.50 304 LEU A O 1
ATOM 2260 N N . GLU A 1 305 ? 19.195 1.459 -13.121 1.00 84.50 305 GLU A N 1
ATOM 2261 C CA . GLU A 1 305 ? 19.164 0.965 -11.749 1.00 84.50 305 GLU A CA 1
ATOM 2262 C C . GLU A 1 305 ? 19.058 -0.559 -11.727 1.00 84.50 305 GLU A C 1
ATOM 2264 O O . GLU A 1 305 ? 18.219 -1.155 -12.405 1.00 84.50 305 GLU A O 1
ATOM 2269 N N . ALA A 1 306 ? 19.902 -1.190 -10.912 1.00 86.25 306 ALA A N 1
ATOM 2270 C CA . ALA A 1 306 ? 19.783 -2.609 -10.626 1.00 86.25 306 ALA A CA 1
ATOM 2271 C C . ALA A 1 306 ? 18.477 -2.864 -9.875 1.00 86.25 306 ALA A C 1
ATOM 2273 O O . ALA A 1 306 ? 18.267 -2.363 -8.766 1.00 86.25 306 ALA A O 1
ATOM 2274 N N . THR A 1 307 ? 17.608 -3.667 -10.472 1.00 83.44 307 THR A N 1
ATOM 2275 C CA . THR A 1 307 ? 16.331 -4.033 -9.877 1.00 83.44 307 THR A CA 1
ATOM 2276 C C . THR A 1 307 ? 16.058 -5.516 -10.068 1.00 83.44 307 THR A C 1
ATOM 2278 O O . THR A 1 307 ? 16.348 -6.079 -11.121 1.00 83.44 307 THR A O 1
ATOM 2281 N N . THR A 1 308 ? 15.508 -6.151 -9.034 1.00 80.38 308 THR A N 1
ATOM 2282 C CA . THR A 1 308 ? 14.943 -7.505 -9.125 1.00 80.38 308 THR A CA 1
ATOM 2283 C C . THR A 1 308 ? 13.458 -7.478 -9.501 1.00 80.38 308 THR A C 1
ATOM 2285 O O . THR A 1 308 ? 12.852 -8.529 -9.696 1.00 80.38 308 THR A O 1
ATOM 2288 N N . SER A 1 309 ? 12.861 -6.285 -9.588 1.00 79.88 309 SER A N 1
ATOM 2289 C CA . SER A 1 309 ? 11.495 -6.080 -10.070 1.00 79.88 309 SER A CA 1
ATOM 2290 C C . SER A 1 309 ? 11.444 -6.112 -11.598 1.00 79.88 309 SER A C 1
ATOM 2292 O O . SER A 1 309 ? 12.471 -6.008 -12.261 1.00 79.88 309 SER A O 1
ATOM 2294 N N . CYS A 1 310 ? 10.238 -6.204 -12.162 1.00 81.19 310 CYS A N 1
ATOM 2295 C CA . CYS A 1 310 ? 9.997 -6.123 -13.604 1.00 81.19 310 CYS A CA 1
ATOM 2296 C C . CYS A 1 310 ? 10.133 -4.663 -14.095 1.00 81.19 310 CYS A C 1
ATOM 2298 O O . CYS A 1 310 ? 9.283 -3.842 -13.740 1.00 81.19 310 CYS A O 1
ATOM 2300 N N . PRO A 1 311 ? 11.172 -4.296 -14.876 1.00 87.38 311 PRO A N 1
ATOM 2301 C CA . PRO A 1 311 ? 11.321 -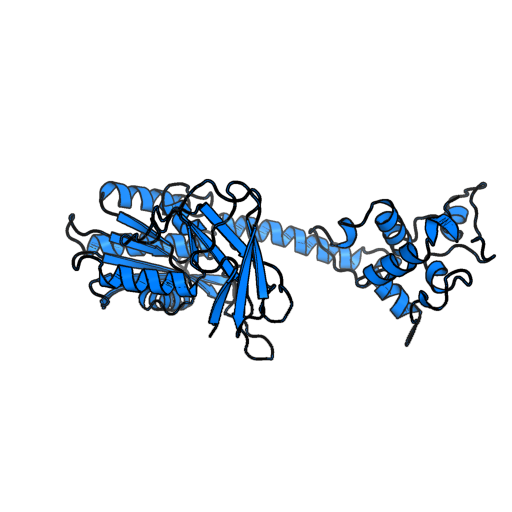2.937 -15.395 1.00 87.38 311 PRO A CA 1
ATOM 2302 C C . PRO A 1 311 ? 10.226 -2.593 -16.421 1.00 87.38 311 PRO A C 1
ATOM 2304 O O . PRO A 1 311 ? 9.776 -3.482 -17.149 1.00 87.38 311 PRO A O 1
ATOM 2307 N N . PRO A 1 312 ? 9.816 -1.316 -16.543 1.00 87.19 312 PRO A N 1
ATOM 2308 C CA . PRO A 1 312 ? 8.715 -0.905 -17.420 1.00 87.19 312 PRO A CA 1
ATOM 2309 C C . PRO A 1 312 ? 8.946 -1.237 -18.901 1.00 87.19 312 PRO A C 1
ATOM 2311 O O . PRO A 1 312 ? 7.993 -1.486 -19.636 1.00 87.19 312 PRO A O 1
ATOM 2314 N N . GLU A 1 313 ? 10.196 -1.284 -19.361 1.00 89.56 313 GLU A N 1
ATOM 2315 C CA . GLU A 1 313 ? 10.531 -1.693 -20.726 1.00 89.56 313 GLU A CA 1
ATOM 2316 C C . GLU A 1 313 ? 10.133 -3.140 -21.049 1.00 89.56 313 GLU A C 1
ATOM 2318 O O . GLU A 1 313 ? 9.938 -3.453 -22.221 1.00 89.56 313 GLU A O 1
ATOM 2323 N N . LEU A 1 314 ? 9.952 -4.022 -20.058 1.00 90.06 314 LEU A N 1
ATOM 2324 C CA . LEU A 1 314 ? 9.495 -5.394 -20.305 1.00 90.06 314 LEU A CA 1
ATOM 2325 C C . LEU A 1 314 ? 8.037 -5.466 -20.780 1.00 90.06 314 LEU A C 1
ATOM 2327 O O . LEU A 1 314 ? 7.636 -6.488 -21.331 1.00 90.06 314 LEU A O 1
ATOM 2331 N N . ALA A 1 315 ? 7.266 -4.384 -20.641 1.00 91.25 315 ALA A N 1
ATOM 2332 C CA . ALA A 1 315 ? 5.928 -4.270 -21.218 1.00 91.25 315 ALA A CA 1
ATOM 2333 C C . ALA A 1 315 ? 5.938 -3.932 -22.724 1.00 91.25 315 ALA A C 1
ATOM 2335 O O . ALA A 1 315 ? 4.887 -3.931 -23.366 1.00 91.25 315 ALA A O 1
ATOM 2336 N N . LEU A 1 316 ? 7.102 -3.618 -23.310 1.00 92.06 316 LEU A N 1
ATOM 2337 C CA . LEU A 1 316 ? 7.207 -3.297 -24.733 1.00 92.06 316 LEU A CA 1
ATOM 2338 C C . LEU A 1 316 ? 6.924 -4.524 -25.616 1.00 92.06 316 LEU A C 1
ATOM 2340 O O . LEU A 1 316 ? 7.303 -5.645 -25.265 1.00 92.06 316 LEU A O 1
ATOM 2344 N N . PRO A 1 317 ? 6.377 -4.328 -26.833 1.00 92.88 317 PRO A N 1
ATOM 2345 C CA . PRO A 1 317 ? 6.294 -5.393 -27.824 1.00 92.88 317 PRO A CA 1
ATOM 2346 C C . PRO A 1 317 ? 7.664 -6.038 -28.064 1.00 92.88 317 PRO A C 1
ATOM 2348 O O . PRO A 1 317 ? 8.676 -5.343 -28.177 1.00 92.88 317 PRO A O 1
ATOM 2351 N N . ARG A 1 318 ? 7.700 -7.369 -28.209 1.00 93.25 318 ARG A N 1
ATOM 2352 C CA . ARG A 1 318 ? 8.944 -8.161 -28.292 1.00 93.25 318 ARG A CA 1
ATOM 2353 C C . ARG A 1 318 ? 9.961 -7.623 -29.306 1.00 93.25 318 ARG A C 1
ATOM 2355 O O . ARG A 1 318 ? 11.154 -7.596 -29.017 1.00 93.25 318 ARG A O 1
ATOM 2362 N N . ALA A 1 319 ? 9.504 -7.191 -30.483 1.00 89.94 319 ALA A N 1
ATOM 2363 C CA . ALA A 1 319 ? 10.377 -6.639 -31.522 1.00 89.94 319 ALA A CA 1
ATOM 2364 C C . ALA A 1 319 ? 11.053 -5.329 -31.078 1.00 89.94 319 ALA A C 1
ATOM 2366 O O . ALA A 1 319 ? 12.256 -5.151 -31.271 1.00 89.94 319 ALA A O 1
ATOM 2367 N N . THR A 1 320 ? 10.289 -4.447 -30.437 1.00 91.94 320 THR A N 1
ATOM 2368 C CA . THR A 1 320 ? 10.753 -3.167 -29.893 1.00 91.94 320 THR A CA 1
ATOM 2369 C C . THR A 1 320 ? 11.700 -3.377 -28.717 1.00 91.94 320 THR A C 1
ATOM 2371 O O . THR A 1 320 ? 12.789 -2.801 -28.696 1.00 91.94 320 THR A O 1
ATOM 2374 N N . LEU A 1 321 ? 11.326 -4.256 -27.780 1.00 94.75 321 LEU A N 1
ATOM 2375 C CA . LEU A 1 321 ? 12.167 -4.629 -26.644 1.00 94.75 321 LEU A CA 1
ATOM 2376 C C . LEU A 1 321 ? 13.513 -5.177 -27.121 1.00 94.75 321 LEU A C 1
ATOM 2378 O O . LEU A 1 321 ? 14.558 -4.757 -26.634 1.00 94.75 321 LEU A O 1
ATOM 2382 N N . HIS A 1 322 ? 13.506 -6.058 -28.124 1.00 93.75 322 HIS A N 1
ATOM 2383 C CA . HIS A 1 322 ? 14.741 -6.574 -28.700 1.00 93.75 322 HIS A CA 1
ATOM 2384 C C . HIS A 1 322 ? 15.632 -5.447 -29.230 1.00 93.75 322 HIS A C 1
ATOM 2386 O O . HIS A 1 322 ? 16.836 -5.471 -28.994 1.00 93.75 322 HIS A O 1
ATOM 2392 N N . SER A 1 323 ? 15.097 -4.484 -29.981 1.00 93.44 323 SER A N 1
ATOM 2393 C CA . SER A 1 323 ? 15.920 -3.400 -30.534 1.00 93.44 323 SER A CA 1
ATOM 2394 C C . SER A 1 323 ? 16.525 -2.513 -29.442 1.00 93.44 323 SER A C 1
ATOM 2396 O O . SER A 1 323 ? 17.685 -2.120 -29.552 1.00 93.44 323 SER A O 1
ATOM 2398 N N . LEU A 1 324 ? 15.780 -2.259 -28.362 1.00 95.25 324 LEU A N 1
ATOM 2399 C CA . LEU A 1 324 ? 16.285 -1.541 -27.193 1.00 95.25 324 LEU A CA 1
ATOM 2400 C C . LEU A 1 324 ? 17.403 -2.326 -26.490 1.00 95.25 324 LEU A C 1
ATOM 2402 O O . LEU A 1 324 ? 18.485 -1.790 -26.268 1.00 95.25 324 LEU A O 1
ATOM 2406 N N . LEU A 1 325 ? 17.178 -3.606 -26.179 1.00 93.81 325 LEU A N 1
ATOM 2407 C CA . LEU A 1 325 ? 18.179 -4.453 -25.519 1.00 93.81 325 LEU A CA 1
ATOM 2408 C C . LEU A 1 325 ? 19.432 -4.642 -26.380 1.00 93.81 325 LEU A C 1
ATOM 2410 O O . LEU A 1 325 ? 20.540 -4.634 -25.846 1.00 93.81 325 LEU A O 1
ATOM 2414 N N . ALA A 1 326 ? 19.276 -4.749 -27.701 1.00 93.56 326 ALA A N 1
ATOM 2415 C CA . ALA A 1 326 ? 20.393 -4.778 -28.635 1.00 93.56 326 ALA A CA 1
ATOM 2416 C C . ALA A 1 326 ? 21.202 -3.477 -28.563 1.00 93.56 326 ALA A C 1
ATOM 2418 O O . ALA A 1 326 ? 22.417 -3.533 -28.404 1.00 93.56 326 ALA A O 1
ATOM 2419 N N . ALA A 1 327 ? 20.547 -2.310 -28.592 1.00 93.31 327 ALA A N 1
ATOM 2420 C CA . ALA A 1 327 ? 21.235 -1.025 -28.468 1.00 93.31 327 ALA A CA 1
ATOM 2421 C C . ALA A 1 327 ? 21.999 -0.891 -27.134 1.00 93.31 327 ALA A C 1
ATOM 2423 O O . ALA A 1 327 ? 23.126 -0.403 -27.122 1.00 93.31 327 ALA A O 1
ATOM 2424 N N . ARG A 1 328 ? 21.430 -1.386 -26.025 1.00 93.12 328 ARG A N 1
ATOM 2425 C CA . ARG A 1 328 ? 22.063 -1.362 -24.691 1.00 93.12 328 ARG A CA 1
ATOM 2426 C C . ARG A 1 328 ? 23.262 -2.305 -24.574 1.00 93.12 328 ARG A C 1
ATOM 2428 O O . ARG A 1 328 ? 24.315 -1.925 -24.074 1.00 93.12 328 ARG A O 1
ATOM 2435 N N . SER A 1 329 ? 23.092 -3.547 -25.021 1.00 91.56 329 SER A N 1
ATOM 2436 C CA . SER A 1 329 ? 24.106 -4.605 -24.908 1.00 91.56 329 SER A CA 1
ATOM 2437 C C . SER A 1 329 ? 25.159 -4.564 -26.009 1.00 91.56 329 SER A C 1
ATOM 2439 O O . SER A 1 329 ? 26.202 -5.201 -25.878 1.00 91.56 329 SER A O 1
ATOM 2441 N N . ARG A 1 330 ? 24.881 -3.841 -27.101 1.00 90.31 330 ARG A N 1
ATOM 2442 C CA . ARG A 1 330 ? 25.614 -3.907 -28.373 1.00 90.31 330 ARG A CA 1
ATOM 2443 C C . ARG A 1 330 ? 25.606 -5.307 -29.003 1.00 90.31 330 ARG A C 1
ATOM 2445 O O . ARG A 1 330 ? 26.401 -5.590 -29.895 1.00 90.31 330 ARG A O 1
ATOM 2452 N N . HIS A 1 331 ? 24.701 -6.183 -28.560 1.00 88.81 331 HIS A N 1
ATOM 2453 C CA . HIS A 1 331 ? 24.478 -7.513 -29.119 1.00 88.81 331 HIS A CA 1
ATOM 2454 C C . HIS A 1 331 ? 23.216 -7.496 -29.975 1.00 88.81 331 HIS A C 1
ATOM 2456 O O . HIS A 1 331 ? 22.093 -7.615 -29.486 1.00 88.81 331 HIS A O 1
ATOM 2462 N N . GLY A 1 332 ? 23.411 -7.301 -31.272 1.00 90.06 332 GLY A N 1
ATOM 2463 C CA . GLY A 1 332 ? 22.344 -7.237 -32.255 1.00 90.06 332 GLY A CA 1
ATOM 2464 C C . GLY A 1 332 ? 22.912 -7.092 -33.656 1.00 90.06 332 GLY A C 1
ATOM 2465 O O . GLY A 1 332 ? 24.100 -7.310 -33.872 1.00 90.06 332 GLY A O 1
ATOM 2466 N N . ASP A 1 333 ? 22.054 -6.693 -34.586 1.00 92.25 333 ASP A N 1
ATOM 2467 C CA . ASP A 1 333 ? 22.399 -6.481 -35.991 1.00 92.25 333 ASP A CA 1
ATOM 2468 C C . ASP A 1 333 ? 23.229 -5.195 -36.182 1.00 92.25 333 ASP A C 1
ATOM 2470 O O . ASP A 1 333 ? 22.742 -4.151 -36.625 1.00 92.25 333 ASP A O 1
ATOM 2474 N N . PHE A 1 334 ? 24.487 -5.255 -35.746 1.00 94.69 334 PHE A N 1
ATOM 2475 C CA . PHE A 1 334 ? 25.478 -4.188 -35.840 1.00 94.69 334 PHE A CA 1
ATOM 2476 C C . PHE A 1 334 ? 26.747 -4.723 -36.486 1.00 94.69 334 PHE A C 1
ATOM 2478 O O . PHE A 1 334 ? 27.150 -5.854 -36.213 1.00 94.69 334 PHE A O 1
ATOM 2485 N N . ALA A 1 335 ? 27.411 -3.896 -37.290 1.00 94.75 335 ALA A N 1
ATOM 2486 C CA . ALA A 1 335 ? 28.578 -4.326 -38.050 1.00 94.75 335 ALA A CA 1
ATOM 2487 C C . ALA A 1 335 ? 29.679 -4.902 -37.143 1.00 94.75 335 ALA A C 1
ATOM 2489 O O . ALA A 1 335 ? 30.143 -6.013 -37.370 1.00 94.75 335 ALA A O 1
ATOM 2490 N N . ASP A 1 336 ? 29.996 -4.203 -36.048 1.00 93.06 336 ASP A N 1
ATOM 2491 C CA . ASP A 1 336 ? 31.016 -4.630 -35.082 1.00 93.06 336 ASP A CA 1
ATOM 2492 C C . ASP A 1 336 ? 30.670 -5.971 -34.410 1.00 93.06 336 ASP A C 1
ATOM 2494 O O . ASP A 1 336 ? 31.560 -6.744 -34.059 1.00 93.06 336 ASP A O 1
ATOM 2498 N N . TYR A 1 337 ? 29.378 -6.268 -34.223 1.00 93.50 337 TYR A N 1
ATOM 2499 C CA . TYR A 1 337 ? 28.941 -7.555 -33.684 1.00 93.50 337 TYR A CA 1
ATOM 2500 C C . TYR A 1 337 ? 29.171 -8.673 -34.705 1.00 93.50 337 TYR A C 1
ATOM 2502 O O . TYR A 1 337 ? 29.779 -9.684 -34.365 1.00 93.50 337 TYR A O 1
ATOM 2510 N N . HIS A 1 338 ? 28.728 -8.485 -35.949 1.00 94.50 338 HIS A N 1
ATOM 2511 C CA . HIS A 1 338 ? 28.864 -9.490 -37.003 1.00 94.50 338 HIS A CA 1
ATOM 2512 C C . HIS A 1 338 ? 30.320 -9.786 -37.361 1.00 94.50 338 HIS A C 1
ATOM 2514 O O . HIS A 1 338 ? 30.678 -10.950 -37.498 1.00 94.50 338 HIS A O 1
ATOM 2520 N N . GLU A 1 339 ? 31.174 -8.765 -37.426 1.00 94.56 339 GLU A N 1
ATOM 2521 C CA . GLU A 1 339 ? 32.609 -8.946 -37.664 1.00 94.56 339 GLU A CA 1
ATOM 2522 C C . GLU A 1 339 ? 33.289 -9.691 -36.513 1.00 94.56 339 GLU A C 1
ATOM 2524 O O . GLU A 1 339 ? 34.057 -10.618 -36.745 1.00 94.56 339 GLU A O 1
ATOM 2529 N N . ARG A 1 340 ? 32.966 -9.353 -35.257 1.00 93.88 340 ARG A N 1
ATOM 2530 C CA . ARG A 1 340 ? 33.526 -10.046 -34.086 1.00 93.88 340 ARG A CA 1
ATOM 2531 C C . ARG A 1 340 ? 33.180 -11.539 -34.055 1.00 93.88 340 ARG A C 1
ATOM 2533 O O . ARG A 1 340 ? 33.936 -12.317 -33.480 1.00 93.88 340 ARG A O 1
ATOM 2540 N N . PHE A 1 341 ? 32.041 -11.922 -34.628 1.00 92.50 341 PHE A N 1
ATOM 2541 C CA . PHE A 1 341 ? 31.557 -13.303 -34.670 1.00 92.50 341 PHE A CA 1
ATOM 2542 C C . PHE A 1 341 ? 31.700 -13.976 -36.048 1.00 92.50 341 PHE A C 1
ATOM 2544 O O . PHE A 1 341 ? 31.259 -15.111 -36.194 1.00 92.50 341 PHE A O 1
ATOM 2551 N N . ASN A 1 342 ? 32.350 -13.327 -37.023 1.00 92.31 342 ASN A N 1
ATOM 2552 C CA . ASN A 1 342 ? 32.558 -13.832 -38.388 1.00 92.31 342 ASN A CA 1
ATOM 2553 C C . ASN A 1 342 ? 31.262 -14.282 -39.093 1.00 92.31 342 ASN A C 1
ATOM 2555 O O . ASN A 1 342 ? 31.169 -15.392 -39.612 1.00 92.31 342 ASN A O 1
ATOM 2559 N N . HIS A 1 343 ? 30.237 -13.429 -39.087 1.00 92.75 343 HIS A N 1
ATOM 2560 C CA . HIS A 1 343 ? 29.019 -13.662 -39.865 1.00 92.75 343 HIS A CA 1
ATOM 2561 C C . HIS A 1 343 ? 29.197 -13.149 -41.305 1.00 92.75 343 HIS A C 1
ATOM 2563 O O . HIS A 1 343 ? 29.069 -11.949 -41.552 1.00 92.75 343 HIS A O 1
ATOM 2569 N N . ASP A 1 344 ? 29.486 -14.054 -42.244 1.00 88.25 344 ASP A N 1
ATOM 2570 C CA . ASP A 1 344 ? 29.843 -13.722 -43.636 1.00 88.25 344 ASP A CA 1
ATOM 2571 C C . ASP A 1 344 ? 28.680 -13.166 -44.481 1.00 88.25 344 ASP A C 1
ATOM 2573 O O . ASP A 1 344 ? 28.898 -12.446 -45.456 1.00 88.25 344 ASP A O 1
ATOM 2577 N N . ASP A 1 345 ? 27.435 -13.489 -44.127 1.00 89.31 345 ASP A N 1
ATOM 2578 C CA . ASP A 1 345 ? 26.218 -13.099 -44.851 1.00 89.31 345 ASP A CA 1
ATOM 2579 C C . ASP A 1 345 ? 25.545 -11.831 -44.297 1.00 89.31 345 ASP A C 1
ATOM 2581 O O . ASP A 1 345 ? 24.545 -11.353 -44.846 1.00 89.31 345 ASP A O 1
ATOM 2585 N N . ALA A 1 346 ? 26.112 -11.252 -43.238 1.00 90.69 346 ALA A N 1
ATOM 2586 C CA . ALA A 1 346 ? 25.528 -10.126 -42.533 1.00 90.69 346 ALA A CA 1
ATOM 2587 C C . ALA A 1 346 ? 25.610 -8.817 -43.324 1.00 90.69 346 ALA A C 1
ATOM 2589 O O . ALA A 1 346 ? 26.657 -8.420 -43.847 1.00 90.69 346 ALA A O 1
ATOM 2590 N N . ARG A 1 347 ? 24.516 -8.053 -43.333 1.00 92.94 347 ARG A N 1
ATOM 2591 C CA . ARG A 1 347 ? 24.523 -6.703 -43.907 1.00 92.94 347 ARG A CA 1
ATOM 2592 C C . ARG A 1 347 ? 25.081 -5.710 -42.901 1.00 92.94 347 ARG A C 1
ATOM 2594 O O . ARG A 1 347 ? 24.363 -5.244 -42.020 1.00 92.94 347 ARG A O 1
ATOM 2601 N N . LEU A 1 348 ? 26.336 -5.316 -43.095 1.00 95.12 348 LEU A N 1
ATOM 2602 C CA . LEU A 1 348 ? 27.044 -4.385 -42.207 1.00 95.12 348 LEU A CA 1
ATOM 2603 C C . LEU A 1 348 ? 26.574 -2.927 -42.340 1.00 95.12 348 LEU A C 1
ATOM 2605 O O . LEU A 1 348 ? 26.763 -2.127 -41.422 1.00 95.12 348 LEU A O 1
ATOM 2609 N N . ASP A 1 349 ? 25.921 -2.578 -43.449 1.00 95.81 349 ASP A N 1
ATOM 2610 C CA . ASP A 1 349 ? 25.475 -1.217 -43.741 1.00 95.81 349 ASP A CA 1
ATOM 2611 C C . ASP A 1 349 ? 23.951 -1.069 -43.733 1.00 95.81 349 ASP A C 1
ATOM 2613 O O . ASP A 1 349 ? 23.180 -1.926 -44.171 1.00 95.81 349 ASP A O 1
ATOM 2617 N N . CYS A 1 350 ? 23.500 0.086 -43.255 1.00 96.25 350 CYS A N 1
ATOM 2618 C CA . CYS A 1 350 ? 22.128 0.546 -43.400 1.00 96.25 350 CYS A CA 1
ATOM 2619 C C . CYS A 1 350 ? 21.851 0.942 -44.856 1.00 96.25 350 CYS A C 1
ATOM 2621 O O . CYS A 1 350 ? 22.738 1.415 -45.566 1.00 96.25 350 CYS A O 1
ATOM 2623 N N . SER A 1 351 ? 20.583 0.916 -45.283 1.00 95.50 351 SER A N 1
ATOM 2624 C CA . SER A 1 351 ? 20.188 1.391 -46.620 1.00 95.50 351 SER A CA 1
ATOM 2625 C C . SER A 1 351 ? 20.521 2.871 -46.879 1.00 95.50 351 SER A C 1
ATOM 2627 O O . SER A 1 351 ? 20.406 3.352 -48.007 1.00 95.50 351 SER A O 1
ATOM 2629 N N . CYS A 1 352 ? 20.886 3.634 -45.842 1.00 95.19 352 CYS A N 1
ATOM 2630 C CA . CYS A 1 352 ? 21.392 4.994 -45.984 1.00 95.19 352 CYS A CA 1
ATOM 2631 C C . CYS A 1 352 ? 22.878 5.069 -46.389 1.00 95.19 352 CYS A C 1
ATOM 2633 O O . CYS A 1 352 ? 23.351 6.181 -46.639 1.00 95.19 352 CYS A O 1
ATOM 2635 N N . GLY A 1 353 ? 23.577 3.933 -46.484 1.00 94.69 353 GLY A N 1
ATOM 2636 C CA . GLY A 1 353 ? 24.992 3.811 -46.849 1.00 94.69 353 GLY A CA 1
ATOM 2637 C C . GLY A 1 353 ? 25.968 4.047 -45.694 1.00 94.69 353 GLY A C 1
ATOM 2638 O O . GLY A 1 353 ? 27.123 4.362 -45.942 1.00 94.69 353 GLY A O 1
ATOM 2639 N N . ARG A 1 354 ? 25.502 3.987 -44.439 1.00 96.31 354 ARG A N 1
ATOM 2640 C CA . ARG A 1 354 ? 26.365 4.063 -43.251 1.00 96.31 354 ARG A CA 1
ATOM 2641 C C . ARG A 1 354 ? 26.349 2.737 -42.505 1.00 96.31 354 ARG A C 1
ATOM 2643 O O . ARG A 1 354 ? 25.295 2.106 -42.414 1.00 96.31 354 ARG A O 1
ATOM 2650 N N . ARG A 1 355 ? 27.482 2.431 -41.884 1.00 95.81 355 ARG A N 1
ATOM 2651 C CA . ARG A 1 355 ? 27.695 1.276 -41.016 1.00 95.81 355 ARG A CA 1
ATOM 2652 C C . ARG A 1 355 ? 26.647 1.191 -39.903 1.00 95.81 355 ARG A C 1
ATOM 2654 O O . ARG A 1 355 ? 26.316 2.202 -39.272 1.00 95.81 355 ARG A O 1
ATOM 2661 N N . LYS A 1 356 ? 26.120 -0.012 -39.665 1.00 95.25 356 LYS A N 1
ATOM 2662 C CA . LYS A 1 356 ? 25.171 -0.293 -38.584 1.00 95.25 356 LYS A CA 1
ATOM 2663 C C . LYS A 1 356 ? 25.882 -0.233 -37.235 1.00 95.25 356 LYS A C 1
ATOM 2665 O O . LYS A 1 356 ? 26.833 -0.973 -36.997 1.00 95.25 356 LYS A O 1
ATOM 2670 N N . ALA A 1 357 ? 25.373 0.611 -36.348 1.00 94.50 357 ALA A N 1
ATOM 2671 C CA . ALA A 1 357 ? 25.858 0.790 -34.984 1.00 94.50 357 ALA A CA 1
ATOM 2672 C C . ALA A 1 357 ? 24.673 1.047 -34.033 1.00 94.50 357 ALA A C 1
ATOM 2674 O O . ALA A 1 357 ? 23.626 1.513 -34.506 1.00 94.50 357 ALA A O 1
ATOM 2675 N N . PRO A 1 358 ? 24.815 0.801 -32.717 1.00 93.06 358 PRO A N 1
ATOM 2676 C CA . PRO A 1 358 ? 23.776 1.092 -31.723 1.00 93.06 358 PRO A CA 1
ATOM 2677 C C . PRO A 1 358 ? 23.247 2.529 -31.794 1.00 93.06 358 PRO A C 1
ATOM 2679 O O . PRO A 1 358 ? 22.054 2.775 -31.628 1.00 93.06 358 PRO A O 1
ATOM 2682 N N . GLU A 1 359 ? 24.127 3.477 -32.105 1.00 93.38 359 GLU A N 1
ATOM 2683 C CA . GLU A 1 359 ? 23.838 4.905 -32.178 1.00 93.38 359 GLU A CA 1
ATOM 2684 C C . GLU A 1 359 ? 23.317 5.334 -33.565 1.00 93.38 359 GLU A C 1
ATOM 2686 O O . GLU A 1 359 ? 22.849 6.460 -33.747 1.00 93.38 359 GLU A O 1
ATOM 2691 N N . HIS A 1 360 ? 23.358 4.448 -34.568 1.00 95.00 360 HIS A N 1
ATOM 2692 C CA . HIS A 1 360 ? 22.966 4.764 -35.943 1.00 95.00 360 HIS A CA 1
ATOM 2693 C C . HIS A 1 360 ? 21.532 5.317 -36.102 1.00 95.00 360 HIS A C 1
ATOM 2695 O O . HIS A 1 360 ? 21.367 6.245 -36.904 1.00 95.00 360 HIS A O 1
ATOM 2701 N N . PRO A 1 361 ? 20.505 4.849 -35.354 1.00 95.19 361 PRO A N 1
ATOM 2702 C CA . PRO A 1 361 ? 19.158 5.418 -35.425 1.00 95.19 361 PRO A CA 1
ATOM 2703 C C . PRO A 1 361 ? 19.112 6.939 -35.225 1.00 95.19 361 PRO A C 1
ATOM 2705 O O . PRO A 1 361 ? 18.331 7.616 -35.887 1.00 95.19 361 PRO A O 1
ATOM 2708 N N . PHE A 1 362 ? 19.995 7.489 -34.386 1.00 95.31 362 PHE A N 1
ATOM 2709 C CA . PHE A 1 362 ? 20.040 8.920 -34.075 1.00 95.31 362 PHE A CA 1
ATOM 2710 C C . PHE A 1 362 ? 20.702 9.764 -35.178 1.00 95.31 362 PHE A C 1
ATOM 2712 O O . PHE A 1 362 ? 20.451 10.964 -35.277 1.00 95.31 362 PHE A O 1
ATOM 2719 N N . TYR A 1 363 ? 21.519 9.146 -36.039 1.00 95.00 363 TYR A N 1
ATOM 2720 C CA . TYR A 1 363 ? 22.299 9.832 -37.081 1.00 95.00 363 TYR A CA 1
ATOM 2721 C C . TYR A 1 363 ? 21.874 9.486 -38.513 1.00 95.00 363 TYR A C 1
ATOM 2723 O O . TYR A 1 363 ? 22.439 10.007 -39.481 1.00 95.00 363 TYR A O 1
ATOM 2731 N N . CYS A 1 364 ? 20.918 8.577 -38.689 1.00 95.81 364 CYS A N 1
ATOM 2732 C CA . CYS A 1 364 ? 20.537 8.105 -40.010 1.00 95.81 364 CYS A CA 1
ATOM 2733 C C . CYS A 1 364 ? 19.812 9.192 -40.817 1.00 95.81 364 CYS A C 1
ATOM 2735 O O . CYS A 1 364 ? 18.724 9.651 -40.468 1.00 95.81 364 CYS A O 1
ATOM 2737 N N . ARG A 1 365 ? 20.371 9.547 -41.982 1.00 95.12 365 ARG A N 1
ATOM 2738 C CA . ARG A 1 365 ? 19.796 10.563 -42.884 1.00 95.12 365 ARG A CA 1
ATOM 2739 C C . ARG A 1 365 ? 18.410 10.210 -43.434 1.00 95.12 365 ARG A C 1
ATOM 2741 O O . ARG A 1 365 ? 17.690 11.110 -43.851 1.00 95.12 365 ARG A O 1
ATOM 2748 N N . LYS A 1 366 ? 18.042 8.924 -43.433 1.00 96.00 366 LYS A N 1
ATOM 2749 C CA . LYS A 1 366 ? 16.718 8.449 -43.862 1.00 96.00 366 LYS A CA 1
ATOM 2750 C C . LYS A 1 366 ? 15.650 8.568 -42.767 1.00 96.00 366 LYS A C 1
ATOM 2752 O O . LYS A 1 366 ? 14.474 8.427 -43.083 1.00 96.00 366 LYS A O 1
ATOM 2757 N N . VAL A 1 367 ? 16.024 8.861 -41.516 1.00 95.44 367 VAL A N 1
ATOM 2758 C CA . VAL A 1 367 ? 15.053 9.233 -40.475 1.00 95.44 367 VAL A CA 1
ATOM 2759 C C . VAL A 1 367 ? 14.539 10.647 -40.779 1.00 95.44 367 VAL A C 1
ATOM 2761 O O . VAL A 1 367 ? 15.368 11.559 -40.939 1.00 95.44 367 VAL A O 1
ATOM 2764 N N . PRO A 1 368 ? 13.210 10.855 -40.883 1.00 94.06 368 PRO A N 1
ATOM 2765 C CA . PRO A 1 368 ? 12.624 12.164 -41.157 1.00 94.06 368 PRO A CA 1
ATOM 2766 C C . PRO A 1 368 ? 13.081 13.221 -40.143 1.00 94.06 368 PRO A C 1
ATOM 2768 O O . PRO A 1 368 ? 13.071 12.925 -38.949 1.00 94.06 368 PRO A O 1
ATOM 2771 N N . PRO A 1 369 ? 13.423 14.457 -40.563 1.00 92.50 369 PRO A N 1
ATOM 2772 C CA . PRO A 1 369 ? 13.901 15.500 -39.651 1.00 92.50 369 PRO A CA 1
ATOM 2773 C C . PRO A 1 369 ? 12.992 15.743 -38.439 1.00 92.50 369 PRO A C 1
ATOM 2775 O O . PRO A 1 369 ? 13.502 15.901 -37.338 1.00 92.50 369 PRO A O 1
ATOM 2778 N N . ARG A 1 370 ? 11.664 15.680 -38.624 1.00 92.81 370 ARG A N 1
ATOM 2779 C CA . ARG A 1 370 ? 10.668 15.850 -37.547 1.00 92.81 370 ARG A CA 1
ATOM 2780 C C . ARG A 1 370 ? 10.719 14.777 -36.452 1.00 92.81 370 ARG A C 1
ATOM 2782 O O . ARG A 1 370 ? 10.210 15.014 -35.370 1.00 92.81 370 ARG A O 1
ATOM 2789 N N . LEU A 1 371 ? 11.286 13.607 -36.754 1.00 92.69 371 LEU A N 1
ATOM 2790 C CA . LEU A 1 371 ? 11.404 12.475 -35.829 1.00 92.69 371 LEU A CA 1
ATOM 2791 C C . LEU A 1 371 ? 12.805 12.368 -35.219 1.00 92.69 371 LEU A C 1
ATOM 2793 O O . LEU A 1 371 ? 13.041 11.509 -34.377 1.00 92.69 371 LEU A O 1
ATOM 2797 N N . ARG A 1 372 ? 13.767 13.185 -35.667 1.00 92.44 372 ARG A N 1
ATOM 2798 C CA . ARG A 1 372 ? 15.136 13.115 -35.151 1.00 92.44 372 ARG A CA 1
ATOM 2799 C C . ARG A 1 372 ? 15.177 13.687 -33.745 1.00 92.44 372 ARG A C 1
ATOM 2801 O O . ARG A 1 372 ? 14.776 14.824 -33.512 1.00 92.44 372 ARG A O 1
ATOM 2808 N N . MET A 1 373 ? 15.728 12.905 -32.830 1.00 92.06 373 MET A N 1
ATOM 2809 C CA . MET A 1 373 ? 15.935 13.337 -31.459 1.00 92.06 373 MET A CA 1
ATOM 2810 C C . MET A 1 373 ? 16.968 14.470 -31.390 1.00 92.06 373 MET A C 1
ATOM 2812 O O . MET A 1 373 ? 17.968 14.470 -32.112 1.00 92.06 373 MET A O 1
ATOM 2816 N N . ARG A 1 374 ? 16.748 15.434 -30.492 1.00 91.25 374 ARG A N 1
ATOM 2817 C CA . ARG A 1 374 ? 17.722 16.492 -30.206 1.00 91.25 374 ARG A CA 1
ATOM 2818 C C . ARG A 1 374 ? 18.892 15.909 -29.410 1.00 91.25 374 ARG A C 1
ATOM 2820 O O . ARG A 1 374 ? 18.690 15.320 -28.358 1.00 91.25 374 ARG A O 1
ATOM 2827 N N . LEU A 1 375 ? 20.113 16.127 -29.895 1.00 92.38 375 LEU A N 1
ATOM 2828 C CA . LEU A 1 375 ? 21.352 15.592 -29.310 1.00 92.38 375 LEU A CA 1
ATOM 2829 C C . LEU A 1 375 ? 22.149 16.637 -28.506 1.00 92.38 375 LEU A C 1
ATOM 2831 O O . LEU A 1 375 ? 23.362 16.532 -28.373 1.00 92.38 375 LEU A O 1
ATOM 2835 N N . ALA A 1 376 ? 21.477 17.677 -28.011 1.00 87.06 376 ALA A N 1
ATOM 2836 C CA . ALA A 1 376 ? 22.085 18.735 -27.206 1.00 87.06 376 ALA A CA 1
ATOM 2837 C C . ALA A 1 376 ? 21.818 18.493 -25.707 1.00 87.06 376 ALA A C 1
ATOM 2839 O O . ALA A 1 376 ? 20.740 17.994 -25.383 1.00 87.06 376 ALA A O 1
ATOM 2840 N N . PRO A 1 377 ? 22.727 18.899 -24.800 1.00 84.56 377 PRO A N 1
ATOM 2841 C CA . PRO A 1 377 ? 24.010 19.565 -25.064 1.00 84.56 377 PRO A CA 1
ATOM 2842 C C . PRO A 1 377 ? 25.126 18.605 -25.509 1.00 84.56 377 PRO A C 1
ATOM 2844 O O . PRO A 1 377 ? 26.044 19.033 -26.202 1.00 84.56 377 PRO A O 1
ATOM 2847 N N . SER A 1 378 ? 25.018 17.317 -25.173 1.00 93.94 378 SER A N 1
ATOM 2848 C CA . SER A 1 378 ? 25.979 16.272 -25.532 1.00 93.94 378 SER A CA 1
ATOM 2849 C C . SER A 1 378 ? 25.278 15.122 -26.261 1.00 93.94 378 SER A C 1
ATOM 2851 O O . SER A 1 378 ? 24.352 14.524 -25.702 1.00 93.94 378 SER A O 1
ATOM 2853 N N . PRO A 1 379 ? 25.723 14.747 -27.477 1.00 93.50 379 PRO A N 1
ATOM 2854 C CA . PRO A 1 379 ? 25.142 13.615 -28.187 1.00 93.50 379 PRO A CA 1
ATOM 2855 C C . PRO A 1 379 ? 25.268 12.296 -27.429 1.00 93.50 379 PRO A C 1
ATOM 2857 O O . PRO A 1 379 ? 24.336 11.497 -27.446 1.00 93.50 379 PRO A O 1
ATOM 2860 N N . ALA A 1 380 ? 26.389 12.078 -26.736 1.00 91.50 380 ALA A N 1
ATOM 2861 C CA . ALA A 1 380 ? 26.607 10.864 -25.956 1.00 91.50 380 ALA A CA 1
ATOM 2862 C C . ALA A 1 380 ? 25.603 10.759 -24.800 1.00 91.50 380 ALA A C 1
ATOM 2864 O O . ALA A 1 380 ? 24.933 9.741 -24.660 1.00 91.50 380 ALA A O 1
ATOM 2865 N N . GLU A 1 381 ? 25.430 11.832 -24.024 1.00 91.00 381 GLU A N 1
ATOM 2866 C CA . GLU A 1 381 ? 24.489 11.855 -22.898 1.00 91.00 381 GLU A CA 1
ATOM 2867 C C . GLU A 1 381 ? 23.042 11.688 -23.364 1.00 91.00 381 GLU A C 1
ATOM 2869 O O . GLU A 1 381 ? 22.296 10.899 -22.786 1.00 91.00 381 GLU A O 1
ATOM 2874 N N . ALA A 1 382 ? 22.654 12.378 -24.443 1.00 93.19 382 ALA A N 1
ATOM 2875 C CA . ALA A 1 382 ? 21.310 12.284 -25.001 1.00 93.19 382 ALA A CA 1
ATOM 2876 C C . ALA A 1 382 ? 20.995 10.859 -25.482 1.00 93.19 382 ALA A C 1
ATOM 2878 O O . ALA A 1 382 ? 19.912 10.338 -25.214 1.00 93.19 382 ALA A O 1
ATOM 2879 N N . ILE A 1 383 ? 21.949 10.205 -26.150 1.00 94.31 383 ILE A N 1
ATOM 2880 C CA . ILE A 1 383 ? 21.797 8.824 -26.617 1.00 94.31 383 ILE A CA 1
ATOM 2881 C C . ILE A 1 383 ? 21.758 7.854 -25.437 1.00 94.31 383 ILE A C 1
ATOM 2883 O O . ILE A 1 383 ? 20.852 7.026 -25.380 1.00 94.31 383 ILE A O 1
ATOM 2887 N N . HIS A 1 384 ? 22.680 7.969 -24.475 1.00 93.62 384 HIS A N 1
ATOM 2888 C CA . HIS A 1 384 ? 22.700 7.118 -23.282 1.00 93.62 384 HIS A CA 1
ATOM 2889 C C . HIS A 1 384 ? 21.410 7.250 -22.475 1.00 93.62 384 HIS A C 1
ATOM 2891 O O . HIS A 1 384 ? 20.861 6.244 -22.033 1.00 93.62 384 HIS A O 1
ATOM 2897 N N . HIS A 1 385 ? 20.879 8.466 -22.334 1.00 92.62 385 HIS A N 1
ATOM 2898 C CA . HIS A 1 385 ? 19.582 8.687 -21.711 1.00 92.62 385 HIS A CA 1
ATOM 2899 C C . HIS A 1 385 ? 18.463 8.014 -22.512 1.00 92.62 385 HIS A C 1
ATOM 2901 O O . HIS A 1 385 ? 17.676 7.261 -21.940 1.00 92.62 385 HIS A O 1
ATOM 2907 N N . ALA A 1 386 ? 18.424 8.221 -23.830 1.00 94.00 386 ALA A N 1
ATOM 2908 C CA . ALA A 1 386 ? 17.381 7.690 -24.700 1.00 94.00 386 ALA A CA 1
ATOM 2909 C C . ALA A 1 386 ? 17.396 6.167 -24.829 1.00 94.00 386 ALA A C 1
ATOM 2911 O O . ALA A 1 386 ? 16.342 5.597 -25.051 1.00 94.00 386 ALA A O 1
ATOM 2912 N N . VAL A 1 387 ? 18.538 5.490 -24.693 1.00 93.88 387 VAL A N 1
ATOM 2913 C CA . VAL A 1 387 ? 18.584 4.016 -24.627 1.00 93.88 387 VAL A CA 1
ATOM 2914 C C . VAL A 1 387 ? 18.589 3.498 -23.184 1.00 93.88 387 VAL A C 1
ATOM 2916 O O . VAL A 1 387 ? 18.393 2.308 -22.971 1.00 93.88 387 VAL A O 1
ATOM 2919 N N . GLY A 1 388 ? 18.776 4.367 -22.188 1.00 93.38 388 GLY A N 1
ATOM 2920 C CA . GLY A 1 388 ? 18.748 4.082 -20.752 1.00 93.38 388 GLY A CA 1
ATOM 2921 C C . GLY A 1 388 ? 17.375 4.352 -20.129 1.00 93.38 388 GLY A C 1
ATOM 2922 O O . GLY A 1 388 ? 16.378 3.756 -20.548 1.00 93.38 388 GLY A O 1
ATOM 2923 N N . LYS A 1 389 ? 17.320 5.237 -19.118 1.00 89.50 389 LYS A N 1
ATOM 2924 C CA . LYS A 1 389 ? 16.080 5.592 -18.390 1.00 89.50 389 LYS A CA 1
ATOM 2925 C C . LYS A 1 389 ? 15.008 6.243 -19.285 1.00 89.50 389 LYS A C 1
ATOM 2927 O O . LYS A 1 389 ? 13.819 6.087 -19.028 1.00 89.50 389 LYS A O 1
ATOM 2932 N N . GLY A 1 390 ? 15.411 6.936 -20.349 1.00 91.38 390 GLY A N 1
ATOM 2933 C CA . GLY A 1 390 ? 14.543 7.629 -21.307 1.00 91.38 390 GLY A CA 1
ATOM 2934 C C . GLY A 1 390 ? 14.091 6.778 -22.499 1.00 91.38 390 GLY A C 1
ATOM 2935 O O . GLY A 1 390 ? 13.755 7.338 -23.542 1.00 91.38 390 GLY A O 1
ATOM 2936 N N . PHE A 1 391 ? 14.073 5.442 -22.373 1.00 94.25 391 PHE A N 1
ATOM 2937 C CA . PHE A 1 391 ? 13.837 4.501 -23.483 1.00 94.25 391 PHE A CA 1
ATOM 2938 C C . PHE A 1 391 ? 12.594 4.775 -24.339 1.00 94.25 391 PHE A C 1
ATOM 2940 O O . PHE A 1 391 ? 12.576 4.417 -25.515 1.00 94.25 391 PHE A O 1
ATOM 2947 N N . LYS A 1 392 ? 11.566 5.429 -23.785 1.00 94.75 392 LYS A N 1
ATOM 2948 C CA . LYS A 1 392 ? 10.352 5.804 -24.524 1.00 94.75 392 LYS A CA 1
ATOM 2949 C C . LYS A 1 392 ? 10.664 6.654 -25.759 1.00 94.75 392 LYS A C 1
ATOM 2951 O O . LYS A 1 392 ? 10.123 6.363 -26.818 1.00 94.75 392 LYS A O 1
ATOM 2956 N N . ALA A 1 393 ? 11.591 7.609 -25.661 1.00 92.12 393 ALA A N 1
ATOM 2957 C CA . ALA A 1 393 ? 11.973 8.462 -26.789 1.00 92.12 393 ALA A CA 1
ATOM 2958 C C . ALA A 1 393 ? 12.653 7.662 -27.914 1.00 92.12 393 ALA A C 1
ATOM 2960 O O . ALA A 1 393 ? 12.382 7.870 -29.097 1.00 92.12 393 ALA A O 1
ATOM 2961 N N . PHE A 1 394 ? 13.505 6.695 -27.556 1.00 94.94 394 PHE A N 1
ATOM 2962 C CA . PHE A 1 394 ? 14.096 5.774 -28.528 1.00 94.94 394 PHE A CA 1
ATOM 2963 C C . PHE A 1 394 ? 13.031 4.896 -29.194 1.00 94.94 394 PHE A C 1
ATOM 2965 O O . PHE A 1 394 ? 13.049 4.712 -30.413 1.00 94.94 394 PHE A O 1
ATOM 2972 N N . VAL A 1 395 ? 12.093 4.366 -28.406 1.00 95.12 395 VAL A N 1
ATOM 2973 C CA . VAL A 1 395 ? 10.993 3.532 -28.902 1.00 95.12 395 VAL A CA 1
ATOM 2974 C C . VAL A 1 395 ? 10.100 4.309 -29.863 1.00 95.12 395 VAL A C 1
ATOM 2976 O O . VAL A 1 395 ? 9.834 3.816 -30.957 1.00 95.12 395 VAL A O 1
ATOM 2979 N N . GLU A 1 396 ? 9.679 5.514 -29.493 1.00 94.50 396 GLU A N 1
ATOM 2980 C CA . GLU A 1 396 ? 8.848 6.398 -30.312 1.00 94.50 396 GLU A CA 1
ATOM 2981 C C . GLU A 1 396 ? 9.546 6.719 -31.637 1.00 94.50 396 GLU A C 1
ATOM 2983 O O . GLU A 1 396 ? 9.040 6.371 -32.704 1.00 94.50 396 GLU A O 1
ATOM 2988 N N . MET A 1 397 ? 10.778 7.238 -31.582 1.00 95.12 397 MET A N 1
ATOM 2989 C CA . MET A 1 397 ? 11.564 7.568 -32.774 1.00 95.12 397 MET A CA 1
ATOM 2990 C C . MET A 1 397 ? 11.718 6.369 -33.718 1.00 95.12 397 MET A C 1
ATOM 2992 O O . MET A 1 397 ? 11.514 6.487 -34.931 1.00 95.12 397 MET A O 1
ATOM 2996 N N . THR A 1 398 ? 12.116 5.207 -33.192 1.00 94.62 398 THR A N 1
ATOM 2997 C CA . THR A 1 398 ? 12.401 4.023 -34.020 1.00 94.62 398 THR A CA 1
ATOM 2998 C C . THR A 1 398 ? 11.135 3.365 -34.558 1.00 94.62 398 THR A C 1
ATOM 3000 O O . THR A 1 398 ? 11.166 2.825 -35.667 1.00 94.62 398 THR A O 1
ATOM 3003 N N . SER A 1 399 ? 10.020 3.454 -33.830 1.00 92.94 399 SER A N 1
ATOM 3004 C CA . SER A 1 399 ? 8.722 2.933 -34.264 1.00 92.94 399 SER A CA 1
ATOM 3005 C C . SER A 1 399 ? 8.086 3.838 -35.319 1.00 92.94 399 SER A C 1
ATOM 3007 O O . SER A 1 399 ? 7.745 3.360 -36.401 1.00 92.94 399 SER A O 1
ATOM 3009 N N . GLU A 1 400 ? 8.010 5.149 -35.075 1.00 94.50 400 GLU A N 1
ATOM 3010 C CA . GLU A 1 400 ? 7.393 6.106 -36.005 1.00 94.50 400 GLU A CA 1
ATOM 3011 C C . GLU A 1 400 ? 8.147 6.227 -37.329 1.00 94.50 400 GLU A C 1
ATOM 3013 O O . GLU A 1 400 ? 7.545 6.372 -38.393 1.00 94.50 400 GLU A O 1
ATOM 3018 N N . SER A 1 401 ? 9.476 6.124 -37.291 1.00 94.00 401 SER A N 1
ATOM 3019 C CA . SER A 1 401 ? 10.286 6.097 -38.513 1.00 94.00 401 SER A CA 1
ATOM 3020 C C . SER A 1 401 ? 10.313 4.722 -39.190 1.00 94.00 401 SER A C 1
ATOM 3022 O O . SER A 1 401 ? 10.909 4.585 -40.260 1.00 94.00 401 SER A O 1
ATOM 3024 N N . SER A 1 402 ? 9.692 3.697 -38.586 1.00 93.81 402 SER A N 1
ATOM 3025 C CA . SER A 1 402 ? 9.802 2.295 -39.013 1.00 93.81 402 SER A CA 1
ATOM 3026 C C . SER A 1 402 ? 11.265 1.873 -39.208 1.00 93.81 402 SER A C 1
ATOM 3028 O O . SER A 1 402 ? 11.604 1.173 -40.168 1.00 93.81 402 SER A O 1
ATOM 3030 N N . PHE A 1 403 ? 12.154 2.336 -38.321 1.00 95.25 403 PHE A N 1
ATOM 3031 C CA . PHE A 1 403 ? 13.599 2.301 -38.531 1.00 95.25 403 PHE A CA 1
ATOM 3032 C C . PHE A 1 403 ? 14.100 0.885 -38.809 1.00 95.25 403 PHE A C 1
ATOM 3034 O O . PHE A 1 403 ? 14.659 0.624 -39.871 1.00 95.25 403 PHE A O 1
ATOM 3041 N N . PHE A 1 404 ? 13.820 -0.044 -37.896 1.00 93.31 404 PHE A N 1
ATOM 304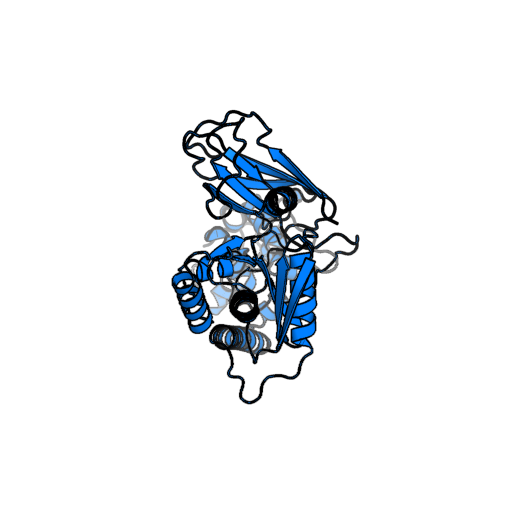2 C CA . PHE A 1 404 ? 14.273 -1.435 -37.980 1.00 93.31 404 PHE A CA 1
ATOM 3043 C C . PHE A 1 404 ? 13.450 -2.309 -38.939 1.00 93.31 404 PHE A C 1
ATOM 3045 O O . PHE A 1 404 ? 13.759 -3.484 -39.103 1.00 93.31 404 PHE A O 1
ATOM 3052 N N . GLN A 1 405 ? 12.398 -1.763 -39.556 1.00 91.75 405 GLN A N 1
ATOM 3053 C CA . GLN A 1 405 ? 11.540 -2.493 -40.497 1.00 91.75 405 GLN A CA 1
ATOM 3054 C C . GLN A 1 405 ? 11.790 -2.083 -41.952 1.00 91.75 405 GLN A C 1
ATOM 3056 O O . GLN A 1 405 ? 11.751 -2.925 -42.841 1.00 91.75 405 GLN A O 1
ATOM 3061 N N . ARG A 1 406 ? 12.036 -0.790 -42.209 1.00 93.00 406 ARG A N 1
ATOM 3062 C CA . ARG A 1 406 ? 12.130 -0.228 -43.569 1.00 93.00 406 ARG A CA 1
ATOM 3063 C C . ARG A 1 406 ? 13.460 0.458 -43.861 1.00 93.00 406 ARG A C 1
ATOM 3065 O O . ARG A 1 406 ? 13.968 0.350 -44.972 1.00 93.00 406 ARG A O 1
ATOM 3072 N N . ILE A 1 407 ? 14.019 1.189 -42.896 1.00 94.75 407 ILE A N 1
ATOM 3073 C CA . ILE A 1 407 ? 15.227 1.998 -43.123 1.00 94.75 407 ILE A CA 1
ATOM 3074 C C . ILE A 1 407 ? 16.489 1.144 -42.977 1.00 94.75 407 ILE A C 1
ATOM 3076 O O . ILE A 1 407 ? 17.357 1.155 -43.849 1.00 94.75 407 ILE A O 1
ATOM 3080 N N . CYS A 1 408 ? 16.586 0.412 -41.876 1.00 93.75 408 CYS A N 1
ATOM 3081 C CA . CYS A 1 408 ? 17.718 -0.420 -41.500 1.00 93.75 408 CYS A CA 1
ATOM 3082 C C . CYS A 1 408 ? 17.204 -1.796 -41.040 1.00 93.75 408 CYS A C 1
ATOM 3084 O O . CYS A 1 408 ? 17.215 -2.078 -39.840 1.00 93.75 408 CYS A O 1
ATOM 3086 N N . PRO A 1 409 ? 16.668 -2.616 -41.964 1.00 89.00 409 PRO A N 1
ATOM 3087 C CA . PRO A 1 409 ? 16.152 -3.936 -41.628 1.00 89.00 409 PRO A CA 1
ATOM 3088 C C . PRO A 1 409 ? 17.271 -4.903 -41.229 1.00 89.00 409 PRO A C 1
ATOM 3090 O O . PRO A 1 409 ? 18.414 -4.773 -41.683 1.00 89.00 409 PRO A O 1
ATOM 3093 N N . ARG A 1 410 ? 16.894 -5.893 -40.413 1.00 80.94 410 ARG A N 1
ATOM 3094 C CA . ARG A 1 410 ? 17.766 -7.003 -40.018 1.00 80.94 410 ARG A CA 1
ATOM 3095 C C . ARG A 1 410 ? 18.045 -7.911 -41.196 1.00 80.94 410 ARG A C 1
ATOM 3097 O O . ARG A 1 410 ? 17.084 -8.362 -41.815 1.00 80.94 410 ARG A O 1
ATOM 3104 N N . HIS A 1 411 ? 19.320 -8.172 -41.464 1.00 68.56 411 HIS A N 1
ATOM 3105 C CA . HIS A 1 411 ? 19.780 -9.146 -42.449 1.00 68.56 411 HIS A CA 1
ATOM 3106 C C . HIS A 1 411 ? 21.164 -9.635 -42.077 1.00 68.56 411 HIS A C 1
ATOM 3108 O O . HIS A 1 411 ? 22.078 -8.775 -42.059 1.00 68.56 411 HIS A O 1
#